Protein 8ZYS (pdb70)

Radius of gyration: 37.93 Å; Cα contacts (8 Å, |Δi|>4): 816; chains: 6; bounding box: 58×49×123 Å

GO terms:
  GO:1990837 sequence-specific double-stranded DNA binding (F, IDA)

Nearest PDB structures (foldseek):
  7dct-assembly2_D  TM=8.573E-01  e=5.216E-09  Homo sapiens
  5d8l-assembly1_D  TM=8.810E-01  e=1.672E-08  Homo sapiens
  6j6v-assembly1_A-2  TM=8.600E-01  e=1.291E-08  Homo sapiens
  7dcj-assembly1_A  TM=8.632E-01  e=2.807E-08  Homo sapiens
  6j6w-assembly1_A  TM=8.593E-01  e=3.408E-08  Homo sapiens

Solvent-accessible surface area: 36038 Å² total; per-residue (Å²): 171,71,109,16,6,45,33,0,51,105,0,5,63,35,126,160,11,175,0,0,95,32,17,80,196,2,72,2,0,34,0,37,60,96,64,0,61,58,49,6,11,88,110,46,88,102,33,128,29,107,43,10,103,49,1,34,131,59,0,67,60,20,31,1,164,100,60,134,220,109,132,64,38,56,1,67,7,87,67,0,64,113,108,70,68,111,48,31,114,93,5,132,125,161,176,106,102,86,13,17,28,10,0,50,84,0,5,62,36,122,155,17,178,0,0,95,30,18,77,196,2,72,1,0,36,0,46,37,80,62,0,61,61,59,2,3,66,89,183,137,23,62,23,136,30,87,43,11,73,49,2,39,143,59,0,66,23,25,35,2,170,128,48,144,210,107,102,24,51,2,69,5,83,62,1,70,95,114,64,67,125,41,39,116,88,18,148,132,148,153,140,14,24,45,26,1,44,107,0,7,66,32,131,145,14,155,0,0,78,29,23,84,199,5,93,3,1,32,0,7,40,48,58,0,62,49,29,8,13,54,126,131,173,55,32,128,34,200,42,104,44,6,68,46,1,48,138,53,0,64,55,26,34,1,141,129,110,110,54,122,34,72,69,22,56,4,58,9,78,65,2,77,111,114,67,64,112,44,35,122,86,21,167,174,212,103,65,92,16,6,44,37,0,49,79,0,6,62,38,126,159,19,177,0,0,91,27,16,81,192,1,69,1,0,35,0,38,57,95,64,0,59,60,43,1,7,88,87,139,98,28,49,23,139,30,105,43,7,102,48,2,37,134,60,0,68,57,20,32,1,170,104,64,188,176,76,34,54,2,67,6,81,67,0,58,94,109,72,71,112,42,31,114,80,4,126,127,163,179,134,82,12,17,30,31,0,51,88,0,6,61,33,124,144,22,177,0,0,114,30,18,75,191,2,69,2,0,41,0,51,51,88,61,0,62,61,53,1,4,58,87,174,164,107,30,74,24,134,28,101,41,12,74,47,1,37,140,62,0,69,29,24,37,2,169,122,40,145,198,141,35,50,2,70,6,78,64,1,63,111,112,53,66,120,41,37,120,83,20,154,135,143,98,157,154,109,13,20,29,38,0,54,123,6,5,58,30,118,171,60,168,0,0,104,30,13,87,132,1,34,0,0,36,0,26,43,63,74,0,64,61,54,15,14,66,175,198,36,205,41,99,48,12,75,49,1,38,136,61,0,71,24,24,38,1,154,128,53,130,86,75,92,24,30,4,56,6,88,63,0,63,109,97,60,66,118,38,37,119,97,12,149,155,183

Sequence (564 aa):
PNNFPAKLWRLVNSPRYRSIRWDGRGEGLLIDQPLFEAELLSPPELFKTTSFTSFIRQLNLYGFRKVVLGPLHHFHNPHFRRDQPQLLVHLKRLTPNNFPAKLWRLVNSPRYRSIRWDGRGEGLLIDQPLFEAELLSPPPELFKTTSFTSFIRQLNLYGFRKVVLPLHHFHNPHFRRDQPQLLVHLKRLTNFPAKLWRLVNSPRYRSIRWDGRGEGLLIDQPLFEAELLSPPEPELFKTTSFTSFIRQLNLYGFRKVAGNGPLHHFHNPHFRRDQPQLLVHLKRHPNNFPAKLWRLVNSPRYRSIRWDGRGEGLLIDQPLFEAELLSPEPELFKTTSFTSFIRQLNLYGFRKVVPLHHFHNPHFRRDQPQLLVHLKRLTNNFPAKLWRLVNSPRYRSIRWDGRGEGLLIDQPLFEAELLSPPEPELFKTTSFTSFIRQLNLYGFRKVVLLHHFHNPHFRRDQPQLLVHLKRLTSNNFPAKLWRLVNSPRYRSIRWDGRGEGLLIDQPLFEAELLSPLFKTTSFTSFIRQLNLYGFRKVVGPLHHFHNPHFRRDQPQLLVHLKRL

Secondary structure (DSSP, 8-state):
--HHHHHHHHHHH-SS-TTEEE-TTSSSEEE-HHHHIIIII------S---HHHHHHHHHHTT-EEPP----EEEE-TT--TT-GGGGGG-----/---HHHHHHHHHH-TT-TTEEE-TTSSSEEEEHHHHHHHHS-------S---HHHHHHHHHHTT-EEPP--EEEEE-TT--TT-GGGGGG-----/-HHHHHHHHHH-TT-TTEEE-TTSSSEEEEHHHHIIIIIS-------S---HHHHHHHHHHTT-EE---SS-EEEEE-TT--TT-GGGGGG---/---HHHHHHHHHHH-TTSTTEEE-TTSSSEEE-HHHHIIIII---TT--S---HHHHHHHHHHTT-EE----EEEE-TT--TT-GGGGGG-----/--HHHHHHHHHH-TT-TTEEE-TTSSSEEE-HHHHIIIII--------S---HHHHHHHHHHTT-EE----EEEE-TT--TT-GGGGGG------/--HHHHHHHHHH-TTSTTEEE-SSSSEEEEEHHHHHHHHT----S---HHHHHHHHHHTT-EE----EEEEE-TT--TT-GGGGGG----

Organism: Homo sapiens (NCBI:txid9606)

InterPro domains:
  IPR000232 Heat shock factor (HSF)-type, DNA-binding [PF00447] (14-129)
  IPR000232 Heat shock factor (HSF)-type, DNA-binding [SM00415] (10-130)
  IPR036388 Winged helix-like DNA-binding domain superfamily [G3DSA:1.10.10.10] (8-131)
  IPR036390 Winged helix DNA-binding domain superfamily [SSF46785] (9-129)

B-factor: mean 60.93, std 27.22, range [20.84, 172.62]

Structure (mmCIF, N/CA/C/O backbone):
data_8ZYS
#
_entry.id   8ZYS
#
_cell.length_a   49.960
_cell.length_b   50.000
_cell.length_c   126.880
_cell.angle_alpha   78.955
_cell.angle_beta   88.541
_cell.angle_gamma   73.066
#
_symmetry.space_group_name_H-M   'P 1'
#
loop_
_entity.id
_entity.type
_entity.pdbx_description
1 polymer 'Heat shock factor protein 5'
2 polymer 'DNA (25-MER)'
3 polymer 'DNA (25-MER)'
4 water water
#
loop_
_atom_site.group_PDB
_atom_site.id
_atom_site.type_symbol
_atom_site.label_atom_id
_atom_site.label_alt_id
_atom_site.label_comp_id
_atom_site.label_asym_id
_atom_site.label_entity_id
_atom_site.label_seq_id
_atom_site.pdbx_PDB_ins_code
_atom_site.Cartn_x
_atom_site.Cartn_y
_atom_site.Cartn_z
_atom_site.occupancy
_atom_site.B_iso_or_equiv
_atom_site.auth_seq_id
_atom_site.auth_comp_id
_atom_site.auth_asym_id
_atom_site.auth_atom_id
_atom_site.pdbx_PDB_model_num
ATOM 1 N N . PRO A 1 8 ? 34.54750 5.36208 25.82431 1.000 102.67626 11 PRO A N 1
ATOM 2 C CA . PRO A 1 8 ? 34.41621 3.90665 25.69286 1.000 97.18266 11 PRO A CA 1
ATOM 3 C C . PRO A 1 8 ? 34.05210 3.24348 27.01496 1.000 88.43630 11 PRO A C 1
ATOM 4 O O . PRO A 1 8 ? 34.60954 3.59812 28.05416 1.000 90.18113 11 PRO A O 1
ATOM 8 N N . ASN A 1 9 ? 33.12000 2.29819 26.97192 1.000 82.44559 12 ASN A N 1
ATOM 9 C CA . ASN A 1 9 ? 32.66951 1.56244 28.15126 1.000 76.95697 12 ASN A CA 1
ATOM 10 C C . ASN A 1 9 ? 33.26823 0.16056 28.07720 1.000 65.50524 12 ASN A C 1
ATOM 11 O O . ASN A 1 9 ? 32.64111 -0.76841 27.57280 1.000 73.04673 12 ASN A O 1
ATOM 16 N N . ASN A 1 10 ? 34.48611 0.00990 28.59462 1.000 62.53783 13 ASN A N 1
ATOM 17 C CA . ASN A 1 10 ? 35.20869 -1.25242 28.47780 1.000 52.43524 13 ASN A CA 1
ATOM 18 C C . ASN A 1 10 ? 34.86699 -2.24865 29.58183 1.000 45.05584 13 ASN A C 1
ATOM 19 O O . ASN A 1 10 ? 34.85500 -3.45788 29.33303 1.000 43.02120 13 ASN A O 1
ATOM 24 N N . PHE A 1 11 ? 34.63593 -1.77471 30.80631 1.000 37.69581 14 PHE A N 1
ATOM 25 C CA . PHE A 1 11 ? 34.42362 -2.69548 31.91382 1.000 37.45056 14 PHE A CA 1
ATOM 26 C C . PHE A 1 11 ? 33.21929 -3.61457 31.72678 1.000 36.49045 14 PHE A C 1
ATOM 27 O O . PHE A 1 11 ? 33.33765 -4.80054 32.07499 1.000 36.33740 14 PHE A O 1
ATOM 35 N N . PRO A 1 12 ? 32.05186 -3.15548 31.27168 1.000 38.18097 15 PRO A N 1
ATOM 36 C CA . PRO A 1 12 ? 30.95273 -4.11023 31.03828 1.000 38.07755 15 PRO A CA 1
ATOM 37 C C . PRO A 1 12 ? 31.29351 -5.19829 30.04029 1.000 39.22752 15 PRO A C 1
ATOM 38 O O . PRO A 1 12 ? 30.96073 -6.36139 30.27920 1.000 37.84550 15 PRO A O 1
ATOM 42 N N . ALA A 1 13 ? 31.95029 -4.85370 28.92728 1.000 42.94899 16 ALA A N 1
ATOM 43 C CA . ALA A 1 13 ? 32.33427 -5.87482 27.95785 1.000 47.33653 16 ALA A CA 1
ATOM 44 C C . ALA A 1 13 ? 33.34405 -6.83942 28.55752 1.000 39.33063 16 ALA A C 1
ATOM 45 O O . ALA A 1 13 ? 33.28801 -8.04828 28.29901 1.000 42.85897 16 ALA A O 1
ATOM 47 N N . LYS A 1 14 ? 34.30544 -6.31956 29.32600 1.000 37.55917 17 LYS A N 1
ATOM 48 C CA . LYS A 1 14 ? 35.25740 -7.20253 29.99367 1.000 38.71307 17 LYS A CA 1
ATOM 49 C C . LYS A 1 14 ? 34.54316 -8.13914 30.96247 1.000 38.34228 17 LYS A C 1
ATOM 50 O O . LYS A 1 14 ? 34.83281 -9.33950 31.00760 1.000 35.88136 17 LYS A O 1
ATOM 56 N N . LEU A 1 15 ? 33.59073 -7.61278 31.73340 1.000 33.48870 18 LEU A N 1
ATOM 57 C CA . LEU A 1 15 ? 32.88082 -8.46670 32.67145 1.000 38.61245 18 LEU A CA 1
ATOM 58 C C . LEU A 1 15 ? 32.10730 -9.54385 31.93154 1.000 34.67922 18 LEU A C 1
ATOM 59 O O . LEU A 1 15 ? 32.13544 -10.71496 32.32216 1.000 37.55742 18 LEU A O 1
ATOM 64 N N . TRP A 1 16 ? 31.44045 -9.16497 30.84248 1.000 35.81758 19 TRP A N 1
ATOM 65 C CA . TRP A 1 16 ? 30.73201 -10.13715 30.01848 1.000 39.72026 19 TRP A CA 1
ATOM 66 C C . TRP A 1 16 ? 31.67477 -11.23243 29.53685 1.000 40.88150 19 TRP A C 1
ATOM 67 O O . TRP A 1 16 ? 31.35681 -12.42620 29.62273 1.000 38.77612 19 TRP A O 1
ATOM 78 N N . ARG A 1 17 ? 32.85643 -10.84611 29.05154 1.000 38.90499 20 ARG A N 1
ATOM 79 C CA . ARG A 1 17 ? 33.80715 -11.85431 28.58500 1.000 43.21248 20 ARG A CA 1
ATOM 80 C C . ARG A 1 17 ? 34.19756 -12.79925 29.71345 1.000 38.95281 20 ARG A C 1
ATOM 81 O O . ARG A 1 17 ? 34.19993 -14.02281 29.52769 1.000 40.45160 20 ARG A O 1
ATOM 89 N N . LEU A 1 18 ? 34.47972 -12.25582 30.90140 1.000 36.68996 21 LEU A N 1
ATOM 90 C CA . LEU A 1 18 ? 34.88190 -13.09380 32.03099 1.000 36.14493 21 LEU A CA 1
ATOM 91 C C . LEU A 1 18 ? 33.76583 -14.05374 32.43436 1.000 36.13425 21 LEU A C 1
ATOM 92 O O . LEU A 1 18 ? 33.99488 -15.25658 32.61279 1.000 38.67282 21 LEU A O 1
ATOM 97 N N . VAL A 1 19 ? 32.54616 -13.54053 32.58226 1.000 37.88902 22 VAL A N 1
ATOM 98 C CA . VAL A 1 19 ? 31.44822 -14.37547 33.05859 1.000 35.48534 22 VAL A CA 1
ATOM 99 C C . VAL A 1 19 ? 31.13562 -15.46017 32.05096 1.000 37.66328 22 VAL A C 1
ATOM 100 O O . VAL A 1 19 ? 30.94768 -16.62999 32.41510 1.000 38.90360 22 VAL A O 1
ATOM 104 N N . ASN A 1 20 ? 31.11835 -15.10546 30.76789 1.000 38.97513 23 ASN A N 1
ATOM 105 C CA . ASN A 1 20 ? 30.73181 -16.05247 29.73838 1.000 41.57870 23 ASN A CA 1
ATOM 106 C C . ASN A 1 20 ? 31.80892 -17.06698 29.39205 1.000 45.53289 23 ASN A C 1
ATOM 107 O O . ASN A 1 20 ? 31.47819 -18.12778 28.86128 1.000 45.72647 23 ASN A O 1
ATOM 112 N N . SER A 1 21 ? 33.06740 -16.76287 29.63296 1.000 41.85983 24 SER A N 1
ATOM 113 C CA . SER A 1 21 ? 34.10871 -17.63177 29.11306 1.000 46.89392 24 SER A CA 1
ATOM 114 C C . SER A 1 21 ? 34.35285 -18.78497 30.07406 1.000 42.28533 24 SER A C 1
ATOM 115 O O . SER A 1 21 ? 34.50009 -18.55204 31.27535 1.000 43.28101 24 SER A O 1
ATOM 118 N N . PRO A 1 22 ? 34.39558 -20.03340 29.59642 1.000 49.60305 25 PRO A N 1
ATOM 119 C CA . PRO A 1 22 ? 34.72589 -21.14299 30.50753 1.000 50.85681 25 PRO A CA 1
ATOM 120 C C . PRO A 1 22 ? 36.16063 -21.11979 31.01936 1.000 53.06110 25 PRO A C 1
ATOM 121 O O . PRO A 1 22 ? 36.41924 -21.78726 32.02797 1.000 43.55652 25 PRO A O 1
ATOM 125 N N . ARG A 1 23 ? 37.10991 -20.37811 30.41421 1.000 55.14310 26 ARG A N 1
ATOM 126 C CA . ARG A 1 23 ? 38.39232 -20.27682 31.10466 1.000 52.09387 26 ARG A CA 1
ATOM 127 C C . ARG A 1 23 ? 38.22625 -19.67608 32.47222 1.000 53.02640 26 ARG A C 1
ATOM 128 O O . ARG A 1 23 ? 38.68517 -20.27192 33.44052 1.000 60.22423 26 ARG A O 1
ATOM 136 N N . TYR A 1 24 ? 37.41332 -18.64571 32.61962 1.000 43.11115 27 TYR A N 1
ATOM 137 C CA . TYR A 1 24 ? 37.39239 -17.95817 33.89570 1.000 47.89656 27 TYR A CA 1
ATOM 138 C C . TYR A 1 24 ? 36.33796 -18.66002 34.72409 1.000 43.65082 27 TYR A C 1
ATOM 139 O O . TYR A 1 24 ? 35.16584 -18.26230 34.79051 1.000 44.26844 27 TYR A O 1
ATOM 148 N N . ARG A 1 25 ? 36.82735 -19.64973 35.44331 1.000 34.80365 28 ARG A N 1
ATOM 149 C CA . ARG A 1 25 ? 35.99705 -20.58176 36.16245 1.000 40.26684 28 ARG A CA 1
ATOM 150 C C . ARG A 1 25 ? 35.45841 -19.95523 37.42879 1.000 37.89004 28 ARG A C 1
ATOM 151 O O . ARG A 1 25 ? 34.37203 -20.32025 37.88407 1.000 40.87638 28 ARG A O 1
ATOM 159 N N . SER A 1 26 ? 36.18141 -18.98705 37.98259 1.000 34.47482 29 SER A N 1
ATOM 160 C CA . SER A 1 26 ? 35.81014 -18.37709 39.24996 1.000 33.96068 29 SER A CA 1
ATOM 161 C C . SER A 1 26 ? 34.66230 -17.37627 39.13009 1.000 36.47420 29 SER A C 1
ATOM 162 O O . SER A 1 26 ? 34.18081 -16.89739 40.16161 1.000 32.87557 29 SER A O 1
ATOM 165 N N . ILE A 1 27 ? 34.27489 -16.97646 37.92141 1.000 35.04523 30 ILE A N 1
ATOM 166 C CA . ILE A 1 27 ? 33.19908 -16.00587 37.74554 1.000 33.97408 30 ILE A CA 1
ATOM 167 C C . ILE A 1 27 ? 32.31578 -16.50792 36.61232 1.000 35.20617 30 ILE A C 1
ATOM 168 O O . ILE A 1 27 ? 32.79907 -16.72047 35.49308 1.000 36.38302 30 ILE A O 1
ATOM 173 N N . ARG A 1 28 ? 31.03701 -16.75598 36.90913 1.000 35.64777 31 ARG A N 1
ATOM 174 C CA . ARG A 1 28 ? 30.19016 -17.47724 35.96596 1.000 37.44931 31 ARG A CA 1
ATOM 175 C C . ARG A 1 28 ? 28.73824 -17.05978 36.15134 1.000 37.78875 31 ARG A C 1
ATOM 176 O O . ARG A 1 28 ? 28.36849 -16.46466 37.15580 1.000 37.11535 31 ARG A O 1
ATOM 184 N N . TRP A 1 29 ? 27.90703 -17.41295 35.17804 1.000 39.44726 32 TRP A N 1
ATOM 185 C CA . TRP A 1 29 ? 26.47807 -17.13497 35.26946 1.000 40.78783 32 TRP A CA 1
ATOM 186 C C . TRP A 1 29 ? 25.84316 -17.93603 36.39732 1.000 45.52966 32 TRP A C 1
ATOM 187 O O . TRP A 1 29 ? 26.22660 -19.07689 36.66308 1.000 43.66497 32 TRP A O 1
ATOM 198 N N . ASP A 1 30 ? 24.82721 -17.35609 37.04017 1.000 43.20026 33 ASP A N 1
ATOM 199 C CA . ASP A 1 30 ? 24.06112 -18.17872 37.96637 1.000 46.18696 33 ASP A CA 1
ATOM 200 C C . ASP A 1 30 ? 23.12540 -19.09156 37.17833 1.000 49.43771 33 ASP A C 1
ATOM 201 O O . ASP A 1 30 ? 23.12495 -19.11035 35.94508 1.000 49.18620 33 ASP A O 1
ATOM 206 N N . GLY A 1 31 ? 22.30179 -19.85211 37.89517 1.000 56.07152 34 GLY A N 1
ATOM 207 C CA . GLY A 1 31 ? 21.49961 -20.87168 37.23834 1.000 56.99259 34 GLY A CA 1
ATOM 208 C C . GLY A 1 31 ? 20.47384 -20.31625 36.26845 1.000 57.99373 34 GLY A C 1
ATOM 209 O O . GLY A 1 31 ? 20.08122 -20.99584 35.31883 1.000 65.70341 34 GLY A O 1
ATOM 210 N N . ARG A 1 32 ? 20.02425 -19.08483 36.48445 1.000 56.85102 35 ARG A N 1
ATOM 211 C CA . ARG A 1 32 ? 19.01636 -18.48106 35.62832 1.000 58.23881 35 ARG A CA 1
ATOM 212 C C . ARG A 1 32 ? 19.58588 -17.51939 34.59155 1.000 54.77768 35 ARG A C 1
ATOM 213 O O . ARG A 1 32 ? 18.82466 -16.99351 33.77686 1.000 58.25364 35 ARG A O 1
ATOM 221 N N . GLY A 1 33 ? 20.89755 -17.30862 34.57169 1.000 51.12923 36 GLY A N 1
ATOM 222 C CA . GLY A 1 33 ? 21.47695 -16.36416 33.64019 1.000 52.04305 36 GLY A CA 1
ATOM 223 C C . GLY A 1 33 ? 21.05660 -14.92863 33.86359 1.000 48.27902 36 GLY A C 1
ATOM 224 O O . GLY A 1 33 ? 21.07900 -14.12917 32.92038 1.000 47.60032 36 GLY A O 1
ATOM 225 N N . GLU A 1 34 ? 20.69135 -14.57672 35.09878 1.000 48.56218 37 GLU A N 1
ATOM 226 C CA . GLU A 1 34 ? 20.29327 -13.22182 35.46106 1.000 50.41065 37 GLU A CA 1
ATOM 227 C C . GLU A 1 34 ? 21.20180 -12.59585 36.50750 1.000 46.53309 37 GLU A C 1
ATOM 228 O O . GLU A 1 34 ? 20.93411 -11.47729 36.95582 1.000 47.00602 37 GLU A O 1
ATOM 234 N N . GLY A 1 35 ? 22.25290 -13.29323 36.91907 1.000 44.42779 38 GLY A N 1
ATOM 235 C CA . GLY A 1 35 ? 23.20862 -12.78269 37.88363 1.000 42.46129 38 GLY A CA 1
ATOM 236 C C . GLY A 1 35 ? 24.47987 -13.58459 37.72602 1.000 40.24470 38 GLY A C 1
ATOM 237 O O . GLY A 1 35 ? 24.52453 -14.56240 36.97883 1.000 40.65705 38 GLY A O 1
ATOM 238 N N . LEU A 1 36 ? 25.52595 -13.14212 38.41622 1.000 38.37570 39 LEU A N 1
ATOM 239 C CA . LEU A 1 36 ? 26.82818 -13.78122 38.33998 1.000 36.66143 39 LEU A CA 1
ATOM 240 C C . LEU A 1 36 ? 27.25062 -14.29615 39.71390 1.000 36.83994 39 LEU A C 1
ATOM 241 O O . LEU A 1 36 ? 26.91950 -13.71289 40.75166 1.000 37.57272 39 LEU A O 1
ATOM 246 N N . LEU A 1 37 ? 27.97378 -15.41405 39.69731 1.000 36.75312 40 LEU A N 1
ATOM 247 C CA . LEU A 1 37 ? 28.52546 -16.07065 40.87452 1.000 37.27730 40 LEU A CA 1
ATOM 248 C C . LEU A 1 37 ? 30.04578 -15.97904 40.82973 1.000 38.64774 40 LEU A C 1
ATOM 249 O O . LEU A 1 37 ? 30.65749 -16.28882 39.79834 1.000 34.89354 40 LEU A O 1
ATOM 254 N N . ILE A 1 38 ? 30.64932 -15.58219 41.94974 1.000 34.99809 41 ILE A N 1
ATOM 255 C CA . ILE A 1 38 ? 32.09815 -15.38706 42.04098 1.000 33.70522 41 ILE A CA 1
ATOM 256 C C . ILE A 1 38 ? 32.63749 -16.21226 43.19326 1.000 37.04691 41 ILE A C 1
ATOM 257 O O . ILE A 1 38 ? 32.23787 -16.00988 44.34500 1.000 36.22693 41 ILE A O 1
ATOM 262 N N . ASP A 1 39 ? 33.58308 -17.09837 42.89924 1.000 35.21383 42 ASP A N 1
ATOM 263 C CA . ASP A 1 39 ? 34.30342 -17.81337 43.94366 1.000 37.56672 42 ASP A CA 1
ATOM 264 C C . ASP A 1 39 ? 35.54202 -16.99304 44.28875 1.000 35.34739 42 ASP A C 1
ATOM 265 O O . ASP A 1 39 ? 36.50774 -16.96283 43.51891 1.000 39.13986 42 ASP A O 1
ATOM 270 N N . GLN A 1 40 ? 35.51369 -16.32245 45.43863 1.000 36.05551 43 GLN A N 1
ATOM 271 C CA . GLN A 1 40 ? 36.56784 -15.35940 45.75245 1.000 34.62848 43 GLN A CA 1
ATOM 272 C C . GLN A 1 40 ? 37.96341 -15.97699 45.80652 1.000 35.40337 43 GLN A C 1
ATOM 273 O O . GLN A 1 40 ? 38.88004 -15.41124 45.19030 1.000 34.87603 43 GLN A O 1
ATOM 279 N N . PRO A 1 41 ? 38.21214 -17.09591 46.49757 1.000 37.24990 44 PRO A N 1
ATOM 280 C CA . PRO A 1 41 ? 39.58333 -17.64725 46.44257 1.000 38.44189 44 PRO A CA 1
ATOM 281 C C . PRO A 1 41 ? 40.05421 -17.91399 45.01887 1.000 38.34054 44 PRO A C 1
ATOM 282 O O . PRO A 1 41 ? 41.16153 -17.49276 44.65738 1.000 39.20916 44 PRO A O 1
ATOM 286 N N . LEU A 1 42 ? 39.23527 -18.56630 44.17564 1.000 38.44104 45 LEU A N 1
ATOM 287 C CA . LEU A 1 42 ? 39.70121 -18.85061 42.81518 1.000 39.08594 45 LEU A CA 1
ATOM 288 C C . LEU A 1 42 ? 39.85512 -17.57212 42.01504 1.000 37.50838 45 LEU A C 1
ATOM 289 O O . LEU A 1 42 ? 40.78446 -17.45414 41.21104 1.000 38.77125 45 LEU A O 1
ATOM 294 N N . PHE A 1 43 ? 38.95272 -16.60256 42.21994 1.000 35.50278 46 PHE A N 1
ATOM 295 C CA . PHE A 1 43 ? 39.05912 -15.32943 41.52089 1.000 34.54885 46 PHE A CA 1
ATOM 296 C C . PHE A 1 43 ? 40.38044 -14.64974 41.86158 1.000 36.41831 46 PHE A C 1
ATOM 297 O O . PHE A 1 43 ? 41.11689 -14.19798 40.97721 1.000 36.48916 46 PHE A O 1
ATOM 305 N N . GLU A 1 44 ? 40.72380 -14.62025 43.14364 1.000 35.44208 47 GLU A N 1
ATOM 306 C CA . GLU A 1 44 ? 41.97815 -14.00711 43.53733 1.000 36.64031 47 GLU A CA 1
ATOM 307 C C . GLU A 1 44 ? 43.14978 -14.73259 42.90195 1.000 38.99115 47 GLU A C 1
ATOM 308 O O . GLU A 1 44 ? 44.08791 -14.09510 42.41606 1.000 42.87480 47 GLU A O 1
ATOM 314 N N . ALA A 1 45 ? 43.06897 -16.06496 42.81719 1.000 40.74848 48 ALA A N 1
ATOM 315 C CA . ALA A 1 45 ? 44.17568 -16.82324 42.24950 1.000 42.90391 48 ALA A CA 1
ATOM 316 C C . ALA A 1 45 ? 44.29284 -16.61708 40.74051 1.000 44.09480 48 ALA A C 1
ATOM 317 O O . ALA A 1 45 ? 45.40217 -16.47730 40.22299 1.000 49.19158 48 ALA A O 1
ATOM 319 N N . GLU A 1 46 ? 43.17541 -16.55263 40.01207 1.000 42.46645 49 GLU A N 1
ATOM 320 C CA . GLU A 1 46 ? 43.27096 -16.62558 38.55776 1.000 47.29858 49 GLU A CA 1
ATOM 321 C C . GLU A 1 46 ? 43.09018 -15.29068 37.84743 1.000 51.43394 49 GLU A C 1
ATOM 322 O O . GLU A 1 46 ? 43.45223 -15.18677 36.66812 1.000 47.47344 49 GLU A O 1
ATOM 328 N N . LEU A 1 47 ? 42.58031 -14.26365 38.52691 1.000 44.60280 50 LEU A N 1
ATOM 329 C CA . LEU A 1 47 ? 42.31409 -12.99041 37.87858 1.000 45.26362 50 LEU A CA 1
ATOM 330 C C . LEU A 1 47 ? 42.92591 -11.79278 38.58567 1.000 52.94588 50 LEU A C 1
ATOM 331 O O . LEU A 1 47 ? 42.94927 -10.70501 37.99865 1.000 64.55971 50 LEU A O 1
ATOM 336 N N . LEU A 1 48 ? 43.45202 -11.95617 39.79586 1.000 63.37533 51 LEU A N 1
ATOM 337 C CA . LEU A 1 48 ? 44.11780 -10.86987 40.48937 1.000 64.36012 51 LEU A CA 1
ATOM 338 C C . LEU A 1 48 ? 45.56635 -11.16209 40.84517 1.000 69.24635 51 LEU A C 1
ATOM 339 O O . LEU A 1 48 ? 46.29946 -10.21931 41.15688 1.000 74.49197 51 LEU A O 1
ATOM 344 N N . SER A 1 49 ? 45.99333 -12.42730 40.83120 1.000 71.31459 52 SER A N 1
ATOM 345 C CA . SER A 1 49 ? 47.34536 -12.80851 41.24166 1.000 80.23077 52 SER A CA 1
ATOM 346 C C . SER A 1 49 ? 48.39865 -12.92986 40.13481 1.000 104.16446 52 SER A C 1
ATOM 347 O O . SER A 1 49 ? 49.45639 -12.29171 40.23398 1.000 110.40435 52 SER A O 1
ATOM 350 N N . PRO A 1 50 ? 48.16803 -13.72402 39.06314 1.000 115.52016 53 PRO A N 1
ATOM 351 C CA . PRO A 1 50 ? 49.25690 -13.90229 38.08669 1.000 120.93555 53 PRO A CA 1
ATOM 352 C C . PRO A 1 50 ? 49.59484 -12.66296 37.26279 1.000 132.09733 53 PRO A C 1
ATOM 353 O O . PRO A 1 50 ? 50.35055 -12.79955 36.29794 1.000 137.54498 53 PRO A O 1
ATOM 357 N N . PRO A 1 66 ? 39.85586 -10.30498 27.94434 1.000 110.54995 69 PRO A N 1
ATOM 358 C CA . PRO A 1 66 ? 39.43473 -10.23885 29.34687 1.000 104.78915 69 PRO A CA 1
ATOM 359 C C . PRO A 1 66 ? 40.61805 -9.96156 30.24014 1.000 108.80412 69 PRO A C 1
ATOM 360 O O . PRO A 1 66 ? 40.80566 -8.82620 30.68680 1.000 111.06484 69 PRO A O 1
ATOM 364 N N . GLU A 1 67 ? 41.41201 -10.99162 30.49347 1.000 102.88345 70 GLU A N 1
ATOM 365 C CA . GLU A 1 67 ? 42.72538 -10.73862 31.07837 1.000 103.09712 70 GLU A CA 1
ATOM 366 C C . GLU A 1 67 ? 42.53219 -10.10659 32.45010 1.000 91.17992 70 GLU A C 1
ATOM 367 O O . GLU A 1 67 ? 41.64070 -10.47950 33.21847 1.000 81.87461 70 GLU A O 1
ATOM 373 N N . LEU A 1 68 ? 43.39730 -9.17325 32.75746 1.000 91.30501 71 LEU A N 1
ATOM 374 C CA . LEU A 1 68 ? 44.17769 -9.23972 33.96673 1.000 83.61876 71 LEU A CA 1
ATOM 375 C C . LEU A 1 68 ? 43.95876 -7.90738 34.64634 1.000 78.60124 71 LEU A C 1
ATOM 376 O O . LEU A 1 68 ? 44.27215 -6.86483 34.08156 1.000 82.26828 71 LEU A O 1
ATOM 381 N N . PHE A 1 69 ? 43.32513 -7.94381 35.79941 1.000 73.02919 72 PHE A N 1
ATOM 382 C CA . PHE A 1 69 ? 43.05038 -6.68588 36.47223 1.000 70.80233 72 PHE A CA 1
ATOM 383 C C . PHE A 1 69 ? 44.33154 -6.06475 37.03671 1.000 74.16798 72 PHE A C 1
ATOM 384 O O . PHE A 1 69 ? 45.33849 -6.73721 37.31289 1.000 76.42648 72 PHE A O 1
ATOM 392 N N . LYS A 1 70 ? 44.29301 -4.74439 37.18856 1.000 73.95506 73 LYS A N 1
ATOM 393 C CA . LYS A 1 70 ? 45.46833 -4.07086 37.71088 1.000 76.97845 73 LYS A CA 1
ATOM 394 C C . LYS A 1 70 ? 45.57890 -4.25652 39.21323 1.000 73.43817 73 LYS A C 1
ATOM 395 O O . LYS A 1 70 ? 46.68893 -4.37772 39.73697 1.000 78.31492 73 LYS A O 1
ATOM 401 N N . THR A 1 71 ? 44.45060 -4.33630 39.90724 1.000 67.81617 74 THR A N 1
ATOM 402 C CA . THR A 1 71 ? 44.42551 -4.55175 41.34274 1.000 64.54306 74 THR A CA 1
ATOM 403 C C . THR A 1 71 ? 44.70061 -6.00979 41.70605 1.000 64.40125 74 THR A C 1
ATOM 404 O O . THR A 1 71 ? 44.50147 -6.93496 40.91290 1.000 65.06514 74 THR A O 1
ATOM 408 N N . THR A 1 72 ? 45.16885 -6.19764 42.93827 1.000 63.86570 75 THR A N 1
ATOM 409 C CA . THR A 1 72 ? 45.25340 -7.50373 43.57190 1.000 63.16051 75 THR A CA 1
ATOM 410 C C . THR A 1 72 ? 44.20094 -7.68009 44.66431 1.000 60.85345 75 THR A C 1
ATOM 411 O O . THR A 1 72 ? 44.18667 -8.71535 45.33935 1.000 57.16471 75 THR A O 1
ATOM 415 N N . SER A 1 73 ? 43.30231 -6.71421 44.83943 1.000 54.56352 76 SER A N 1
ATOM 416 C CA . SER A 1 73 ? 42.38500 -6.71232 45.97099 1.000 50.25550 76 SER A CA 1
ATOM 417 C C . SER A 1 73 ? 40.96559 -6.97067 45.47507 1.000 46.51521 76 SER A C 1
ATOM 418 O O . SER A 1 73 ? 40.43599 -6.21990 44.64481 1.000 46.17817 76 SER A O 1
ATOM 421 N N . PHE A 1 74 ? 40.34895 -8.02799 46.00586 1.000 37.28011 77 PHE A N 1
ATOM 422 C CA . PHE A 1 74 ? 38.98846 -8.37022 45.61180 1.000 33.62981 77 PHE A CA 1
ATOM 423 C C . PHE A 1 74 ? 38.02038 -7.25088 45.95765 1.000 30.12395 77 PHE A C 1
ATOM 424 O O . PHE A 1 74 ? 37.04262 -7.03481 45.23816 1.000 33.45530 77 PHE A O 1
ATOM 432 N N . THR A 1 75 ? 38.29758 -6.51434 47.03532 1.000 32.10311 78 THR A N 1
ATOM 433 C CA . THR A 1 75 ? 37.43831 -5.40196 47.41028 1.000 36.81326 78 THR A CA 1
ATOM 434 C C . THR A 1 75 ? 37.44556 -4.29945 46.34643 1.000 34.95421 78 THR A C 1
ATOM 435 O O . THR A 1 75 ? 36.42540 -3.63241 46.14063 1.000 31.70325 78 THR A O 1
ATOM 439 N N . SER A 1 76 ? 38.56346 -4.10416 45.63481 1.000 33.52595 79 SER A N 1
ATOM 440 C CA . SER A 1 76 ? 38.55621 -3.12754 44.54279 1.000 36.24009 79 SER A CA 1
ATOM 441 C C . SER A 1 76 ? 37.69482 -3.60497 43.37548 1.000 31.53414 79 SER A C 1
ATOM 442 O O . SER A 1 76 ? 37.00777 -2.80553 42.71527 1.000 28.38480 79 SER A O 1
ATOM 445 N N . PHE A 1 77 ? 37.71629 -4.90951 43.10409 1.000 28.30004 80 PHE A N 1
ATOM 446 C CA . PHE A 1 77 ? 36.82833 -5.45214 42.08643 1.000 27.77517 80 PHE A CA 1
ATOM 447 C C . PHE A 1 77 ? 35.35937 -5.28659 42.48305 1.000 29.24534 80 PHE A C 1
ATOM 448 O O . PHE A 1 77 ? 34.51961 -4.94275 41.64207 1.000 29.96996 80 PHE A O 1
ATOM 456 N N . ILE A 1 78 ? 35.03075 -5.51145 43.76035 1.000 31.92895 81 ILE A N 1
ATOM 457 C CA . ILE A 1 78 ? 33.65836 -5.26709 44.21712 1.000 29.82645 81 ILE A CA 1
ATOM 458 C C . ILE A 1 78 ? 33.30485 -3.79208 44.05449 1.000 29.57318 81 ILE A C 1
ATOM 459 O O . ILE A 1 78 ? 32.16930 -3.44116 43.70593 1.000 27.06583 81 ILE A O 1
ATOM 464 N N . ARG A 1 79 ? 34.25794 -2.90253 44.34684 1.000 29.76261 82 ARG A N 1
ATOM 465 C CA . ARG A 1 79 ? 33.99526 -1.48074 44.15799 1.000 27.73653 82 ARG A CA 1
ATOM 466 C C . ARG A 1 79 ? 33.59334 -1.19216 42.71600 1.000 29.82217 82 ARG A C 1
ATOM 467 O O . ARG A 1 79 ? 32.64845 -0.43331 42.47162 1.000 27.59430 82 ARG A O 1
ATOM 475 N N . GLN A 1 80 ? 34.29411 -1.80067 41.75083 1.000 27.57676 83 GLN A N 1
ATOM 476 C CA . GLN A 1 80 ? 33.92693 -1.62538 40.34264 1.000 25.62196 83 GLN A CA 1
ATOM 477 C C . GLN A 1 80 ? 32.53291 -2.16994 40.05529 1.000 31.45793 83 GLN A C 1
ATOM 478 O O . GLN A 1 80 ? 31.71910 -1.51645 39.38731 1.000 28.73807 83 GLN A O 1
ATOM 484 N N . LEU A 1 81 ? 32.23768 -3.36906 40.55217 1.000 23.84536 84 LEU A N 1
ATOM 485 C CA . LEU A 1 81 ? 30.89893 -3.92277 40.34529 1.000 24.35911 84 LEU A CA 1
ATOM 486 C C . LEU A 1 81 ? 29.83423 -2.94041 40.82714 1.000 29.43505 84 LEU A C 1
ATOM 487 O O . LEU A 1 81 ? 28.87297 -2.65806 40.11147 1.000 29.18090 84 LEU A O 1
ATOM 492 N N . ASN A 1 82 ? 30.02132 -2.38927 42.03248 1.000 26.03368 85 ASN A N 1
ATOM 493 C CA . ASN A 1 82 ? 29.05478 -1.44465 42.58805 1.000 28.30732 85 ASN A CA 1
ATOM 494 C C . ASN A 1 82 ? 28.96042 -0.18543 41.73265 1.000 25.23669 85 ASN A C 1
ATOM 495 O O . ASN A 1 82 ? 27.85319 0.30382 41.44846 1.000 28.92825 85 ASN A O 1
ATOM 500 N N . LEU A 1 83 ? 30.10248 0.34778 41.29009 1.000 25.41667 86 LEU A N 1
ATOM 501 C CA . LEU A 1 83 ? 30.07283 1.55270 40.46522 1.000 31.75740 86 LEU A CA 1
ATOM 502 C C . LEU A 1 83 ? 29.24504 1.33121 39.20914 1.000 34.57964 86 LEU A C 1
ATOM 503 O O . LEU A 1 83 ? 28.61602 2.26374 38.70560 1.000 29.76270 86 LEU A O 1
ATOM 508 N N . TYR A 1 84 ? 29.22705 0.11043 38.68210 1.000 27.06832 87 TYR A N 1
ATOM 509 C CA . TYR A 1 84 ? 28.44561 -0.12723 37.48047 1.000 30.28886 87 TYR A CA 1
ATOM 510 C C . TYR A 1 84 ? 27.04818 -0.65386 37.76811 1.000 26.61978 87 TYR A C 1
ATOM 511 O O . TYR A 1 84 ? 26.38877 -1.13169 36.84246 1.000 29.09660 87 TYR A O 1
ATOM 520 N N . GLY A 1 85 ? 26.59975 -0.59642 39.02203 1.000 26.95758 88 GLY A N 1
ATOM 521 C CA . GLY A 1 85 ? 25.21618 -0.88406 39.37583 1.000 33.90591 88 GLY A CA 1
ATOM 522 C C . GLY A 1 85 ? 24.94468 -2.30327 39.82790 1.000 32.86410 88 GLY A C 1
ATOM 523 O O . GLY A 1 85 ? 23.78055 -2.66129 39.99229 1.000 27.59309 88 GLY A O 1
ATOM 524 N N . PHE A 1 86 ? 25.97660 -3.13654 39.99252 1.000 25.94121 89 PHE A N 1
ATOM 525 C CA . PHE A 1 86 ? 25.77274 -4.47980 40.52877 1.000 26.78899 89 PHE A CA 1
ATOM 526 C C . PHE A 1 86 ? 25.52808 -4.42689 42.03076 1.000 26.56978 89 PHE A C 1
ATOM 527 O O . PHE A 1 86 ? 26.17256 -3.66288 42.75721 1.000 28.76970 89 PHE A O 1
ATOM 535 N N . ARG A 1 87 ? 24.59588 -5.24548 42.50011 1.000 25.05559 90 ARG A N 1
ATOM 536 C CA . ARG A 1 87 ? 24.33518 -5.37245 43.92732 1.000 31.49431 90 ARG A CA 1
ATOM 537 C C . ARG A 1 87 ? 24.27750 -6.85622 44.26636 1.000 32.80572 90 ARG A C 1
ATOM 538 O O . ARG A 1 87 ? 24.06804 -7.68927 43.38602 1.000 32.15105 90 ARG A O 1
ATOM 546 N N . LYS A 1 88 ? 24.49304 -7.18342 45.54243 1.000 32.60429 91 LYS A N 1
ATOM 547 C CA . LYS A 1 88 ? 24.35608 -8.56209 45.99543 1.000 34.31507 91 LYS A CA 1
ATOM 548 C C . LYS A 1 88 ? 22.89839 -9.02638 45.96205 1.000 38.61102 91 LYS A C 1
ATOM 549 O O . LYS A 1 88 ? 21.97148 -8.27579 46.26554 1.000 37.60030 91 LYS A O 1
ATOM 555 N N . VAL A 1 89 ? 22.70748 -10.30157 45.67301 1.000 38.12849 92 VAL A N 1
ATOM 556 C CA . VAL A 1 89 ? 21.36382 -10.87501 45.67327 1.000 37.93323 92 VAL A CA 1
ATOM 557 C C . VAL A 1 89 ? 20.99648 -11.24193 47.10164 1.000 48.15227 92 VAL A C 1
ATOM 558 O O . VAL A 1 89 ? 21.81801 -11.77656 47.85277 1.000 52.46014 92 VAL A O 1
ATOM 562 N N . VAL A 1 90 ? 19.76409 -10.93466 47.49140 1.000 54.15096 93 VAL A N 1
ATOM 563 C CA . VAL A 1 90 ? 19.25315 -11.25844 48.81875 1.000 61.48273 93 VAL A CA 1
ATOM 564 C C . VAL A 1 90 ? 18.37278 -12.49345 48.71168 1.000 71.97336 93 VAL A C 1
ATOM 565 O O . VAL A 1 90 ? 17.52312 -12.58330 47.81592 1.000 77.77604 93 VAL A O 1
ATOM 569 N N . LEU A 1 91 ? 18.57483 -13.44656 49.61634 1.000 79.47329 94 LEU A N 1
ATOM 570 C CA . LEU A 1 91 ? 17.71213 -14.62224 49.68255 1.000 86.14413 94 LEU A CA 1
ATOM 571 C C . LEU A 1 91 ? 16.73135 -14.50782 50.84391 1.000 90.88950 94 LEU A C 1
ATOM 572 O O . LEU A 1 91 ? 16.07326 -13.48100 51.01418 1.000 95.30245 94 LEU A O 1
ATOM 577 N N . GLY A 1 103 ? 28.26586 -23.49746 49.54736 1.000 88.56072 106 GLY A N 1
ATOM 578 C CA . GLY A 1 103 ? 29.34987 -22.70525 48.99691 1.000 83.35898 106 GLY A CA 1
ATOM 579 C C . GLY A 1 103 ? 29.18899 -21.21849 49.24489 1.000 85.57475 106 GLY A C 1
ATOM 580 O O . GLY A 1 103 ? 28.11282 -20.65865 49.02121 1.000 88.15314 106 GLY A O 1
ATOM 581 N N . PRO A 1 104 ? 30.26536 -20.56350 49.70806 1.000 83.01055 107 PRO A N 1
ATOM 582 C CA . PRO A 1 104 ? 30.22713 -19.12467 49.99585 1.000 71.66609 107 PRO A CA 1
ATOM 583 C C . PRO A 1 104 ? 30.50371 -18.25414 48.77153 1.000 69.70204 107 PRO A C 1
ATOM 584 O O . PRO A 1 104 ? 31.31833 -17.32226 48.81228 1.000 70.89109 107 PRO A O 1
ATOM 588 N N . LEU A 1 105 ? 29.82400 -18.54531 47.66722 1.000 63.44558 108 LEU A N 1
ATOM 589 C CA . LEU A 1 105 ? 30.01077 -17.73216 46.47584 1.000 56.77530 108 LEU A CA 1
ATOM 590 C C . LEU A 1 105 ? 29.32777 -16.37764 46.62703 1.000 52.52057 108 LEU A C 1
ATOM 591 O O . LEU A 1 105 ? 28.28085 -16.24277 47.26885 1.000 49.12103 108 LEU A O 1
ATOM 596 N N . HIS A 1 106 ? 29.90214 -15.37559 45.98084 1.000 42.89503 109 HIS A N 1
ATOM 597 C CA . HIS A 1 106 ? 29.23810 -14.08658 45.90718 1.000 43.40509 109 HIS A CA 1
ATOM 598 C C . HIS A 1 106 ? 28.24355 -14.13555 44.75873 1.000 39.54552 109 HIS A C 1
ATOM 599 O O . HIS A 1 106 ? 28.54468 -14.67092 43.69085 1.000 43.49205 109 HIS A O 1
ATOM 606 N N . HIS A 1 107 ? 27.05996 -13.57494 44.97320 1.000 39.06245 110 HIS A N 1
ATOM 607 C CA . HIS A 1 107 ? 26.00879 -13.58113 43.96330 1.000 39.04737 110 HIS A CA 1
ATOM 608 C C . HIS A 1 107 ? 25.60809 -12.13043 43.70966 1.000 37.51816 110 HIS A C 1
ATOM 609 O O . HIS A 1 107 ? 25.01546 -11.49265 44.58065 1.000 38.93538 110 HIS A O 1
ATOM 616 N N . PHE A 1 108 ? 25.95142 -11.60476 42.53506 1.000 35.17873 111 PHE A N 1
ATOM 617 C CA . PHE A 1 108 ? 25.62656 -10.22677 42.16028 1.000 35.54895 111 PHE A CA 1
ATOM 618 C C . PHE A 1 108 ? 24.64645 -10.18872 40.99775 1.000 36.80975 111 PHE A C 1
ATOM 619 O O . PHE A 1 108 ? 24.51810 -11.14525 40.22952 1.000 34.98707 111 PHE A O 1
ATOM 627 N N . HIS A 1 109 ? 23.96452 -9.05283 40.85709 1.000 34.23513 112 HIS A N 1
ATOM 628 C CA . HIS A 1 109 ? 23.02153 -8.91145 39.76322 1.000 35.04663 112 HIS A CA 1
ATOM 629 C C . HIS A 1 109 ? 22.92812 -7.44641 39.36911 1.000 35.74450 112 HIS A C 1
ATOM 630 O O . HIS A 1 109 ? 23.18746 -6.55076 40.17818 1.000 35.07654 112 HIS A O 1
ATOM 637 N N . ASN A 1 110 ? 22.54039 -7.22654 38.11090 1.000 36.88559 113 ASN A N 1
ATOM 638 C CA . ASN A 1 110 ? 22.27741 -5.93512 37.49907 1.000 36.49846 113 ASN A CA 1
ATOM 639 C C . ASN A 1 110 ? 21.15586 -6.18380 36.50008 1.000 35.80676 113 ASN A C 1
ATOM 640 O O . ASN A 1 110 ? 21.26397 -7.13341 35.69958 1.000 37.82688 113 ASN A O 1
ATOM 645 N N . PRO A 1 111 ? 20.09437 -5.36856 36.50107 1.000 37.89364 114 PRO A N 1
ATOM 646 C CA . PRO A 1 111 ? 19.00087 -5.60263 35.54189 1.000 40.93544 114 PRO A CA 1
ATOM 647 C C . PRO A 1 111 ? 19.44532 -5.60140 34.09523 1.000 40.06376 114 PRO A C 1
ATOM 648 O O . PRO A 1 111 ? 18.76227 -6.19423 33.25347 1.000 42.94921 114 PRO A O 1
ATOM 652 N N . HIS A 1 112 ? 20.53443 -4.91056 33.77013 1.000 36.94439 115 HIS A N 1
ATOM 653 C CA . HIS A 1 112 ? 21.01439 -4.80918 32.39909 1.000 36.60610 115 HIS A CA 1
ATOM 654 C C . HIS A 1 112 ? 22.18497 -5.75827 32.09604 1.000 35.17938 115 HIS A C 1
ATOM 655 O O . HIS A 1 112 ? 22.83905 -5.61495 31.05687 1.000 34.92738 115 HIS A O 1
ATOM 662 N N . PHE A 1 113 ? 22.42416 -6.74409 32.95727 1.000 34.90168 116 PHE A N 1
ATOM 663 C CA . PHE A 1 113 ? 23.48096 -7.74824 32.75571 1.000 34.27548 116 PHE A CA 1
ATOM 664 C C . PHE A 1 113 ? 22.81031 -9.11434 32.80312 1.000 37.25578 116 PHE A C 1
ATOM 665 O O . PHE A 1 113 ? 22.59798 -9.65256 33.89395 1.000 37.44356 116 PHE A O 1
ATOM 673 N N . ARG A 1 114 ? 22.43519 -9.63840 31.62462 1.000 40.23961 117 ARG A N 1
ATOM 674 C CA . ARG A 1 114 ? 21.64917 -10.86612 31.49777 1.000 44.95318 117 ARG A CA 1
ATOM 675 C C . ARG A 1 114 ? 22.07925 -11.69236 30.29774 1.000 48.85527 117 ARG A C 1
ATOM 676 O O . ARG A 1 114 ? 22.29494 -11.15905 29.20358 1.000 51.73681 117 ARG A O 1
ATOM 684 N N . ARG A 1 115 ? 22.15261 -13.00656 30.51322 1.000 49.59777 118 ARG A N 1
ATOM 685 C CA . ARG A 1 115 ? 22.65588 -13.91033 29.48821 1.000 52.96182 118 ARG A CA 1
ATOM 686 C C . ARG A 1 115 ? 21.79932 -13.84695 28.22668 1.000 57.60356 118 ARG A C 1
ATOM 687 O O . ARG A 1 115 ? 22.32642 -13.79144 27.10941 1.000 59.29977 118 ARG A O 1
ATOM 695 N N . ASP A 1 116 ? 20.47436 -13.86153 28.38021 1.000 60.48917 119 ASP A N 1
ATOM 696 C CA . ASP A 1 116 ? 19.59693 -13.91968 27.21721 1.000 66.03865 119 ASP A CA 1
ATOM 697 C C . ASP A 1 116 ? 19.27360 -12.55407 26.61707 1.000 65.93973 119 ASP A C 1
ATOM 698 O O . ASP A 1 116 ? 18.50961 -12.49209 25.64849 1.000 69.51633 119 ASP A O 1
ATOM 703 N N . GLN A 1 117 ? 19.83851 -11.46830 27.14293 1.000 59.67046 120 GLN A N 1
ATOM 704 C CA . GLN A 1 117 ? 19.63710 -10.12891 26.58510 1.000 62.23409 120 GLN A CA 1
ATOM 705 C C . GLN A 1 117 ? 20.95283 -9.36481 26.58665 1.000 58.04753 120 GLN A C 1
ATOM 706 O O . GLN A 1 117 ? 21.11901 -8.38779 27.32633 1.000 57.83389 120 GLN A O 1
ATOM 712 N N . PRO A 1 118 ? 21.90589 -9.75931 25.73652 1.000 57.62124 121 PRO A N 1
ATOM 713 C CA . PRO A 1 118 ? 23.16647 -9.00158 25.66588 1.000 52.23533 121 PRO A CA 1
ATOM 714 C C . PRO A 1 118 ? 22.99628 -7.57189 25.17001 1.000 52.80303 121 PRO A C 1
ATOM 715 O O . PRO A 1 118 ? 23.83554 -6.72026 25.49399 1.000 53.05192 121 PRO A O 1
ATOM 719 N N . GLN A 1 119 ? 21.93203 -7.27257 24.41646 1.000 52.30198 122 GLN A N 1
ATOM 720 C CA . GLN A 1 119 ? 21.71809 -5.90745 23.93929 1.000 51.74979 122 GLN A CA 1
ATOM 721 C C . GLN A 1 119 ? 21.50272 -4.92096 25.07782 1.000 55.34959 122 GLN A C 1
ATOM 722 O O . GLN A 1 119 ? 21.64933 -3.71114 24.86954 1.000 54.98650 122 GLN A O 1
ATOM 728 N N . LEU A 1 120 ? 21.16569 -5.40264 26.27440 1.000 50.85531 123 LEU A N 1
ATOM 729 C CA . LEU A 1 120 ? 20.99645 -4.51502 27.41515 1.000 44.29547 123 LEU A CA 1
ATOM 730 C C . LEU A 1 120 ? 22.32540 -4.02660 27.96771 1.000 45.16669 123 LEU A C 1
ATOM 731 O O . LEU A 1 120 ? 22.34189 -3.05304 28.73428 1.000 37.52985 123 LEU A O 1
ATOM 736 N N . LEU A 1 121 ? 23.43333 -4.66615 27.57418 1.000 41.62127 124 LEU A N 1
ATOM 737 C CA . LEU A 1 121 ? 24.73675 -4.31526 28.12836 1.000 42.52830 124 LEU A CA 1
ATOM 738 C C . LEU A 1 121 ? 25.08175 -2.85569 27.87668 1.000 47.69600 124 LEU A C 1
ATOM 739 O O . LEU A 1 121 ? 25.78905 -2.23906 28.68120 1.000 46.37066 124 LEU A O 1
ATOM 744 N N . VAL A 1 122 ? 24.54726 -2.27523 26.79904 1.000 42.93617 125 VAL A N 1
ATOM 745 C CA . VAL A 1 122 ? 24.82457 -0.88585 26.45943 1.000 48.12442 125 VAL A CA 1
ATOM 746 C C . VAL A 1 122 ? 24.36922 0.07078 27.55331 1.000 45.98579 125 VAL A C 1
ATOM 747 O O . VAL A 1 122 ? 24.87926 1.19475 27.63840 1.000 52.17439 125 VAL A O 1
ATOM 751 N N . HIS A 1 123 ? 23.41512 -0.33205 28.39862 1.000 44.68062 126 HIS A N 1
ATOM 752 C CA . HIS A 1 123 ? 22.98293 0.59585 29.43620 1.000 49.77457 126 HIS A CA 1
ATOM 753 C C . HIS A 1 123 ? 23.88784 0.59383 30.66054 1.000 45.74958 126 HIS A C 1
ATOM 754 O O . HIS A 1 123 ? 23.73016 1.47201 31.51263 1.000 49.82338 126 HIS A O 1
ATOM 761 N N . LEU A 1 124 ? 24.82880 -0.33942 30.77460 1.000 37.75907 127 LEU A N 1
ATOM 762 C CA . LEU A 1 124 ? 25.69045 -0.37684 31.95375 1.000 43.06623 127 LEU A CA 1
ATOM 763 C C . LEU A 1 124 ? 26.69152 0.77487 31.90115 1.000 41.62688 127 LEU A C 1
ATOM 764 O O . LEU A 1 124 ? 27.46219 0.89607 30.94538 1.000 49.99761 127 LEU A O 1
ATOM 769 N N . LYS A 1 125 ? 26.64357 1.64992 32.90235 1.000 45.11519 128 LYS A N 1
ATOM 770 C CA . LYS A 1 125 ? 27.50914 2.81788 32.93042 1.000 46.71369 128 LYS A CA 1
ATOM 771 C C . LYS A 1 125 ? 27.84447 3.18686 34.37332 1.000 43.83378 128 LYS A C 1
ATOM 772 O O . LYS A 1 125 ? 27.11653 2.84043 35.31260 1.000 42.28858 128 LYS A O 1
ATOM 778 N N . ARG A 1 126 ? 28.97485 3.86888 34.53611 1.000 42.21089 129 ARG A N 1
ATOM 779 C CA . ARG A 1 126 ? 29.27554 4.57571 35.77455 1.000 45.06590 129 ARG A CA 1
ATOM 780 C C . ARG A 1 126 ? 28.37171 5.79670 35.86928 1.000 53.43312 129 ARG A C 1
ATOM 781 O O . ARG A 1 126 ? 28.03253 6.40760 34.85411 1.000 55.10465 129 ARG A O 1
ATOM 789 N N . LEU A 1 127 ? 27.99957 6.17347 37.09271 1.000 53.73969 130 LEU A N 1
ATOM 790 C CA . LEU A 1 127 ? 27.23620 7.40609 37.28000 1.000 67.85014 130 LEU A CA 1
ATOM 791 C C . LEU A 1 127 ? 28.06700 8.64397 36.94665 1.000 72.41034 130 LEU A C 1
ATOM 792 O O . LEU A 1 127 ? 29.28581 8.67734 37.13239 1.000 66.45978 130 LEU A O 1
ATOM 797 N N . THR A 1 128 ? 27.38530 9.67519 36.45264 1.000 83.82713 131 THR A N 1
ATOM 798 C CA . THR A 1 128 ? 28.03169 10.95327 36.17009 1.000 93.51603 131 THR A CA 1
ATOM 799 C C . THR A 1 128 ? 27.20671 12.11321 36.71406 1.000 98.62165 131 THR A C 1
ATOM 800 O O . THR A 1 128 ? 26.65798 12.03420 37.81248 1.000 95.86062 131 THR A O 1
ATOM 804 N N . PRO B 1 8 ? 51.67866 2.87189 49.12309 1.000 113.12479 11 PRO B N 1
ATOM 805 C CA . PRO B 1 8 ? 53.01135 3.28973 49.56745 1.000 109.10085 11 PRO B CA 1
ATOM 806 C C . PRO B 1 8 ? 53.18436 4.80573 49.57618 1.000 99.24733 11 PRO B C 1
ATOM 807 O O . PRO B 1 8 ? 54.17074 5.31219 49.03658 1.000 93.75501 11 PRO B O 1
ATOM 811 N N . ASN B 1 9 ? 52.21314 5.50274 50.17143 1.000 91.55456 12 ASN B N 1
ATOM 812 C CA . ASN B 1 9 ? 52.24754 6.94751 50.38856 1.000 80.45060 12 ASN B CA 1
ATOM 813 C C . ASN B 1 9 ? 52.08485 7.75341 49.09952 1.000 72.51333 12 ASN B C 1
ATOM 814 O O . ASN B 1 9 ? 52.31300 7.24788 47.99275 1.000 68.45276 12 ASN B O 1
ATOM 819 N N . ASN B 1 10 ? 51.70707 9.02168 49.26941 1.000 62.83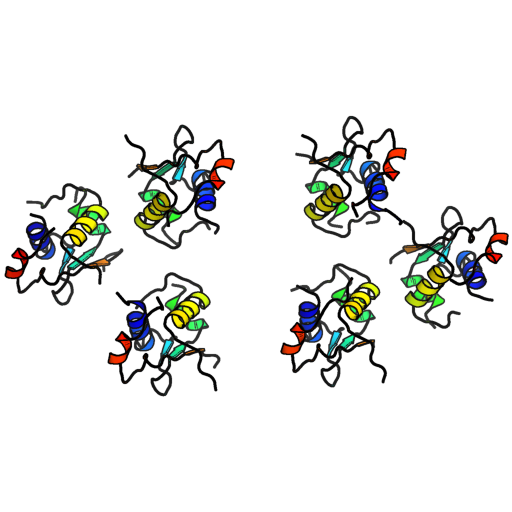528 13 ASN B N 1
ATOM 820 C CA . ASN B 1 10 ? 51.42865 9.97909 48.20386 1.000 51.77518 13 ASN B CA 1
ATOM 821 C C . ASN B 1 10 ? 52.63660 10.18332 47.28409 1.000 46.57840 13 ASN B C 1
ATOM 822 O O . ASN B 1 10 ? 53.78882 10.01846 47.68134 1.000 36.97244 13 ASN B O 1
ATOM 827 N N . PHE B 1 11 ? 52.35841 10.61677 46.05187 1.000 42.32304 14 PHE B N 1
ATOM 828 C CA . PHE B 1 11 ? 53.42378 10.72293 45.05477 1.000 38.26020 14 PHE B CA 1
ATOM 829 C C . PHE B 1 11 ? 54.56892 11.64478 45.46730 1.000 35.53222 14 PHE B C 1
ATOM 830 O O . PHE B 1 11 ? 55.72495 11.26397 45.23826 1.000 35.77454 14 PHE B O 1
ATOM 838 N N . PRO B 1 12 ? 54.34936 12.83739 46.03456 1.000 31.89046 15 PRO B N 1
ATOM 839 C CA . PRO B 1 12 ? 55.50462 13.65172 46.45751 1.000 35.08189 15 PRO B CA 1
ATOM 840 C C . PRO B 1 12 ? 56.41190 12.96275 47.46423 1.000 36.82562 15 PRO B C 1
ATOM 841 O O . PRO B 1 12 ? 57.63995 13.01584 47.30999 1.000 31.99063 15 PRO B O 1
ATOM 845 N N . ALA B 1 13 ? 55.84479 12.31249 48.48558 1.000 35.28597 16 ALA B N 1
ATOM 846 C CA . ALA B 1 13 ? 56.67470 11.62080 49.46575 1.000 37.59094 16 ALA B CA 1
ATOM 847 C C . ALA B 1 13 ? 57.41899 10.45688 48.83225 1.000 36.65636 16 ALA B C 1
ATOM 848 O O . ALA B 1 13 ? 58.61311 10.25807 49.09841 1.000 31.91910 16 ALA B O 1
ATOM 850 N N . LYS B 1 14 ? 56.72279 9.68455 47.99131 1.000 33.66931 17 LYS B N 1
ATOM 851 C CA . LYS B 1 14 ? 57.34967 8.57398 47.28618 1.000 36.58844 17 LYS B CA 1
ATOM 852 C C . LYS B 1 14 ? 58.47943 9.05890 46.38743 1.000 34.74273 17 LYS B C 1
ATOM 853 O O . LYS B 1 14 ? 59.56087 8.46461 46.36207 1.000 28.98522 17 LYS B O 1
ATOM 859 N N . LEU B 1 15 ? 58.25628 10.14628 45.65398 1.000 25.90353 18 LEU B N 1
ATOM 860 C CA . LEU B 1 15 ? 59.29636 10.65673 44.77091 1.000 32.88673 18 LEU B CA 1
ATOM 861 C C . LEU B 1 15 ? 60.49805 11.11755 45.57025 1.000 32.79027 18 LEU B C 1
ATOM 862 O O . LEU B 1 15 ? 61.64283 10.84136 45.19329 1.000 30.91081 18 LEU B O 1
ATOM 867 N N . TRP B 1 16 ? 60.25881 11.83357 46.67303 1.000 30.01094 19 TRP B N 1
ATOM 868 C CA . TRP B 1 16 ? 61.36538 12.22885 47.54234 1.000 31.70369 19 TRP B CA 1
ATOM 869 C C . TRP B 1 16 ? 62.16020 11.00205 47.98560 1.000 30.15342 19 TRP B C 1
ATOM 870 O O . TRP B 1 16 ? 63.39996 11.00490 47.96378 1.000 30.73652 19 TRP B O 1
ATOM 881 N N . ARG B 1 17 ? 61.46070 9.94217 48.38241 1.000 30.45561 20 ARG B N 1
ATOM 882 C CA . ARG B 1 17 ? 62.15571 8.72271 48.79531 1.000 36.14222 20 ARG B CA 1
ATOM 883 C C . ARG B 1 17 ? 63.00003 8.16293 47.65672 1.000 31.21341 20 ARG B C 1
ATOM 884 O O . ARG B 1 17 ? 64.16287 7.80253 47.85549 1.000 37.05481 20 ARG B O 1
ATOM 892 N N . LEU B 1 18 ? 62.43454 8.11280 46.44618 1.000 28.98152 21 LEU B N 1
ATOM 893 C CA . LEU B 1 18 ? 63.13649 7.53406 45.29624 1.000 32.63405 21 LEU B CA 1
ATOM 894 C C . LEU B 1 18 ? 64.38227 8.32843 44.95025 1.000 28.88452 21 LEU B C 1
ATOM 895 O O . LEU B 1 18 ? 65.45031 7.75534 44.72692 1.000 30.56903 21 LEU B O 1
ATOM 900 N N . VAL B 1 19 ? 64.24630 9.65281 44.86894 1.000 31.17880 22 VAL B N 1
ATOM 901 C CA . VAL B 1 19 ? 65.34527 10.51611 44.45902 1.000 28.55015 22 VAL B CA 1
ATOM 902 C C . VAL B 1 19 ? 66.45485 10.50061 45.49489 1.000 32.24405 22 VAL B C 1
ATOM 903 O O . VAL B 1 19 ? 67.64016 10.49472 45.14186 1.000 33.80467 22 VAL B O 1
ATOM 907 N N . ASN B 1 20 ? 66.10277 10.53669 46.78706 1.000 32.55436 23 ASN B N 1
ATOM 908 C CA . ASN B 1 20 ? 67.15247 10.57253 47.79333 1.000 36.31087 23 ASN B CA 1
ATOM 909 C C . ASN B 1 20 ? 67.80743 9.21359 48.02512 1.000 38.81480 23 ASN B C 1
ATOM 910 O O . ASN B 1 20 ? 68.95330 9.17582 48.45977 1.000 42.49824 23 ASN B O 1
ATOM 915 N N . SER B 1 21 ? 67.12161 8.10962 47.74839 1.000 37.58521 24 SER B N 1
ATOM 916 C CA . SER B 1 21 ? 67.72868 6.82477 48.12299 1.000 40.76357 24 SER B CA 1
ATOM 917 C C . SER B 1 21 ? 68.66046 6.32413 47.02740 1.000 41.17055 24 SER B C 1
ATOM 918 O O . SER B 1 21 ? 68.22591 6.19393 45.87380 1.000 38.40637 24 SER B O 1
ATOM 921 N N . PRO B 1 22 ? 69.92027 5.99370 47.35417 1.000 45.09830 25 PRO B N 1
ATOM 922 C CA . PRO B 1 22 ? 70.83154 5.41510 46.34555 1.000 49.68173 25 PRO B CA 1
ATOM 923 C C . PRO B 1 22 ? 70.44746 4.01725 45.88757 1.000 47.53216 25 PRO B C 1
ATOM 924 O O . PRO B 1 22 ? 70.98144 3.55408 44.87234 1.000 47.20143 25 PRO B O 1
ATOM 928 N N . ARG B 1 23 ? 69.56046 3.32567 46.60083 1.000 49.60832 26 ARG B N 1
ATOM 929 C CA . ARG B 1 23 ? 69.10846 2.02082 46.13245 1.000 55.87420 26 ARG B CA 1
ATOM 930 C C . ARG B 1 23 ? 68.47392 2.12747 44.74835 1.000 43.88591 26 ARG B C 1
ATOM 931 O O . ARG B 1 23 ? 68.63141 1.22844 43.91094 1.000 43.18146 26 ARG B O 1
ATOM 939 N N . TYR B 1 24 ? 67.78380 3.23598 44.48054 1.000 39.26615 27 TYR B N 1
ATOM 940 C CA . TYR B 1 24 ? 67.12191 3.46909 43.20053 1.000 40.00978 27 TYR B CA 1
ATOM 941 C C . TYR B 1 24 ? 68.02599 4.38607 42.39574 1.000 36.65023 27 TYR B C 1
ATOM 942 O O . TYR B 1 24 ? 67.94398 5.61662 42.48641 1.000 34.27245 27 TYR B O 1
ATOM 951 N N . ARG B 1 25 ? 68.86167 3.75123 41.57511 1.000 37.30619 28 ARG B N 1
ATOM 952 C CA . ARG B 1 25 ? 69.93250 4.40333 40.83188 1.000 38.96795 28 ARG B CA 1
ATOM 953 C C . ARG B 1 25 ? 69.39147 5.19829 39.66690 1.000 38.81552 28 ARG B C 1
ATOM 954 O O . ARG B 1 25 ? 70.02721 6.15562 39.21608 1.000 43.84630 28 ARG B O 1
ATOM 962 N N . SER B 1 26 ? 68.22670 4.81247 39.16756 1.000 33.65819 29 SER B N 1
ATOM 963 C CA . SER B 1 26 ? 67.69301 5.38210 37.94448 1.000 37.03165 29 SER B CA 1
ATOM 964 C C . SER B 1 26 ? 67.11117 6.76846 38.13558 1.000 36.43998 29 SER B C 1
ATOM 965 O O . SER B 1 26 ? 66.84735 7.44551 37.14103 1.000 39.17089 29 SER B O 1
ATOM 968 N N . ILE B 1 27 ? 66.89340 7.20729 39.37274 1.000 28.76877 30 ILE B N 1
ATOM 969 C CA . ILE B 1 27 ? 66.27651 8.50082 39.62131 1.000 34.30734 30 ILE B CA 1
ATOM 970 C C . ILE B 1 27 ? 67.01847 9.16035 40.77634 1.000 33.04874 30 ILE B C 1
ATOM 971 O O . ILE B 1 27 ? 67.13247 8.58518 41.86692 1.000 32.16786 30 ILE B O 1
ATOM 976 N N . ARG B 1 28 ? 67.58633 10.33120 40.52214 1.000 29.76697 31 ARG B N 1
ATOM 977 C CA . ARG B 1 28 ? 68.54271 10.88928 41.46618 1.000 28.60547 31 ARG B CA 1
ATOM 978 C C . ARG B 1 28 ? 68.55378 12.39770 41.33547 1.000 29.98946 31 ARG B C 1
ATOM 979 O O . ARG B 1 28 ? 68.06433 12.94490 40.35842 1.000 32.43057 31 ARG B O 1
ATOM 987 N N . TRP B 1 29 ? 69.15223 13.06602 42.31712 1.000 36.63880 32 TRP B N 1
ATOM 988 C CA . TRP B 1 29 ? 69.31256 14.51286 42.25300 1.000 33.31882 32 TRP B CA 1
ATOM 989 C C . TRP B 1 29 ? 70.28692 14.90821 41.14795 1.000 36.90616 32 TRP B C 1
ATOM 990 O O . TRP B 1 29 ? 71.28792 14.23246 40.90261 1.000 35.15306 32 TRP B O 1
ATOM 1001 N N . ASP B 1 30 ? 70.03476 16.05834 40.52163 1.000 37.70742 33 ASP B N 1
ATOM 1002 C CA . ASP B 1 30 ? 71.04992 16.58805 39.62461 1.000 38.71552 33 ASP B CA 1
ATOM 1003 C C . ASP B 1 30 ? 72.16685 17.20969 40.45357 1.000 35.30818 33 ASP B C 1
ATOM 1004 O O . ASP B 1 30 ? 72.13660 17.19796 41.68675 1.000 39.49151 33 ASP B O 1
ATOM 1009 N N . GLY B 1 31 ? 73.13940 17.81319 39.78032 1.000 44.04284 34 GLY B N 1
ATOM 1010 C CA . GLY B 1 31 ? 74.33327 18.26063 40.48287 1.000 45.60443 34 GLY B CA 1
ATOM 1011 C C . GLY B 1 31 ? 74.07091 19.34582 41.51242 1.000 50.86554 34 GLY B C 1
ATOM 1012 O O . GLY B 1 31 ? 74.79539 19.45062 42.50252 1.000 50.77203 34 GLY B O 1
ATOM 1013 N N . ARG B 1 32 ? 73.02806 20.15105 41.31801 1.000 49.51869 35 ARG B N 1
ATOM 1014 C CA . ARG B 1 32 ? 72.73655 21.24011 42.24356 1.000 49.51677 35 ARG B CA 1
ATOM 1015 C C . ARG B 1 32 ? 71.63633 20.91038 43.24715 1.000 49.76485 35 ARG B C 1
ATOM 1016 O O . ARG B 1 32 ? 71.34301 21.73940 44.11382 1.000 48.48014 35 ARG B O 1
ATOM 1024 N N . GLY B 1 33 ? 71.06144 19.71169 43.18646 1.000 41.36949 36 GLY B N 1
ATOM 1025 C CA . GLY B 1 33 ? 69.96781 19.35200 44.07311 1.000 41.85054 36 GLY B CA 1
ATOM 1026 C C . GLY B 1 33 ? 68.71558 20.17312 43.86099 1.000 40.28372 36 GLY B C 1
ATOM 1027 O O . GLY B 1 33 ? 67.91424 20.33425 44.78975 1.000 40.24604 36 GLY B O 1
ATOM 1028 N N . GLU B 1 34 ? 68.51690 20.68603 42.65040 1.000 38.26381 37 GLU B N 1
ATOM 1029 C CA . GLU B 1 34 ? 67.34528 21.47358 42.31502 1.000 42.45052 37 GLU B CA 1
ATOM 1030 C C . GLU B 1 34 ? 66.49940 20.84162 41.22017 1.000 34.40491 37 GLU B C 1
ATOM 1031 O O . GLU B 1 34 ? 65.53108 21.45854 40.76871 1.000 34.13138 37 GLU B O 1
ATOM 1037 N N . GLY B 1 35 ? 66.86138 19.65283 40.75948 1.000 35.17623 38 GLY B N 1
ATOM 1038 C CA . GLY B 1 35 ? 66.11506 18.91161 39.76046 1.000 29.59014 38 GLY B CA 1
ATOM 1039 C C . GLY B 1 35 ? 66.54597 17.46409 39.85839 1.000 30.18226 38 GLY B C 1
ATOM 1040 O O . GLY B 1 35 ? 67.48830 17.11914 40.57488 1.000 30.59187 38 GLY B O 1
ATOM 1041 N N . LEU B 1 36 ? 65.81694 16.61026 39.14943 1.000 31.87826 39 LEU B N 1
ATOM 1042 C CA . LEU B 1 36 ? 66.06062 15.18287 39.19414 1.000 32.23927 39 LEU B CA 1
ATOM 1043 C C . LEU B 1 36 ? 66.40773 14.66918 37.80482 1.000 33.54880 39 LEU B C 1
ATOM 1044 O O . LEU B 1 36 ? 65.91626 15.16729 36.78259 1.000 30.46040 39 LEU B O 1
ATOM 1049 N N . LEU B 1 37 ? 67.27397 13.66442 37.79796 1.000 28.71823 40 LEU B N 1
ATOM 1050 C CA . LEU B 1 37 ? 67.72088 12.98087 36.59874 1.000 32.09285 40 LEU B CA 1
ATOM 1051 C C . LEU B 1 37 ? 67.15654 11.56605 36.61105 1.000 36.17650 40 LEU B C 1
ATOM 1052 O O . LEU B 1 37 ? 67.23380 10.85787 37.63080 1.000 27.39592 40 LEU B O 1
ATOM 1057 N N . ILE B 1 38 ? 66.58424 11.16599 35.48170 1.000 28.06226 41 ILE B N 1
ATOM 1058 C CA . ILE B 1 38 ? 65.95666 9.86242 35.33604 1.000 33.19452 41 ILE B CA 1
ATOM 1059 C C . ILE B 1 38 ? 66.59090 9.16629 34.15208 1.000 36.96854 41 ILE B C 1
ATOM 1060 O O . ILE B 1 38 ? 66.57914 9.69762 33.03365 1.000 33.59350 41 ILE B O 1
ATOM 1065 N N . ASP B 1 39 ? 67.13864 7.98064 34.40123 1.000 32.51117 42 ASP B N 1
ATOM 1066 C CA . ASP B 1 39 ? 67.62395 7.08902 33.35465 1.000 38.72390 42 ASP B CA 1
ATOM 1067 C C . ASP B 1 39 ? 66.46226 6.17882 32.98318 1.000 34.70317 42 ASP B C 1
ATOM 1068 O O . ASP B 1 39 ? 66.16381 5.22390 33.70071 1.000 32.74023 42 ASP B O 1
ATOM 1073 N N . GLN B 1 40 ? 65.82563 6.43902 31.83738 1.000 30.00794 43 GLN B N 1
ATOM 1074 C CA . GLN B 1 40 ? 64.57227 5.74064 31.53808 1.000 32.98334 43 GLN B CA 1
ATOM 1075 C C . GLN B 1 40 ? 64.70101 4.21547 31.44428 1.000 32.27753 43 GLN B C 1
ATOM 1076 O O . GLN B 1 40 ? 63.87318 3.51664 32.05089 1.000 31.40700 43 GLN B O 1
ATOM 1082 N N . PRO B 1 41 ? 65.65872 3.63287 30.71203 1.000 31.98780 44 PRO B N 1
ATOM 1083 C CA . PRO B 1 41 ? 65.73025 2.15439 30.70257 1.000 39.48811 44 PRO B CA 1
ATOM 1084 C C . PRO B 1 41 ? 65.85713 1.56553 32.09696 1.000 32.47696 44 PRO B C 1
ATOM 1085 O O . PRO B 1 41 ? 65.09815 0.65495 32.45045 1.000 35.46805 44 PRO B O 1
ATOM 1089 N N . LEU B 1 42 ? 66.75624 2.11288 32.92417 1.000 34.83174 45 LEU B N 1
ATOM 1090 C CA . LEU B 1 42 ? 66.95251 1.58404 34.27629 1.000 35.28090 45 LEU B CA 1
ATOM 1091 C C . LEU B 1 42 ? 65.71551 1.78661 35.14039 1.000 35.31664 45 LEU B C 1
ATOM 1092 O O . LEU B 1 42 ? 65.36169 0.91396 35.94106 1.000 36.17601 45 LEU B O 1
ATOM 1097 N N . PHE B 1 43 ? 65.05618 2.94042 35.00901 1.000 33.51764 46 PHE B N 1
ATOM 1098 C CA . PHE B 1 43 ? 63.82958 3.18439 35.76512 1.000 29.15908 46 PHE B CA 1
ATOM 1099 C C . PHE B 1 43 ? 62.76595 2.14819 35.41241 1.000 28.52236 46 PHE B C 1
ATOM 1100 O O . PHE B 1 43 ? 62.10519 1.58544 36.29552 1.000 28.76787 46 PHE B O 1
ATOM 1108 N N . GLU B 1 44 ? 62.58712 1.87602 34.12026 1.000 29.67295 47 GLU B N 1
ATOM 1109 C CA . GLU B 1 44 ? 61.62063 0.85184 33.73326 1.000 34.83903 47 GLU B CA 1
ATOM 1110 C C . GLU B 1 44 ? 62.00313 -0.50784 34.31320 1.000 39.38458 47 GLU B C 1
ATOM 1111 O O . GLU B 1 44 ? 61.13182 -1.30377 34.70014 1.000 33.90224 47 GLU B O 1
ATOM 1117 N N . ALA B 1 45 ? 63.30740 -0.79266 34.37938 1.000 32.83526 48 ALA B N 1
ATOM 1118 C CA . ALA B 1 45 ? 63.74011 -2.10130 34.86738 1.000 37.54368 48 ALA B CA 1
ATOM 1119 C C . ALA B 1 45 ? 63.54729 -2.24578 36.37522 1.000 37.58888 48 ALA B C 1
ATOM 1120 O O . ALA B 1 45 ? 63.13421 -3.30462 36.84989 1.000 46.48327 48 ALA B O 1
ATOM 1122 N N . GLU B 1 46 ? 63.82957 -1.20142 37.15274 1.000 40.02471 49 GLU B N 1
ATOM 1123 C CA . GLU B 1 46 ? 63.895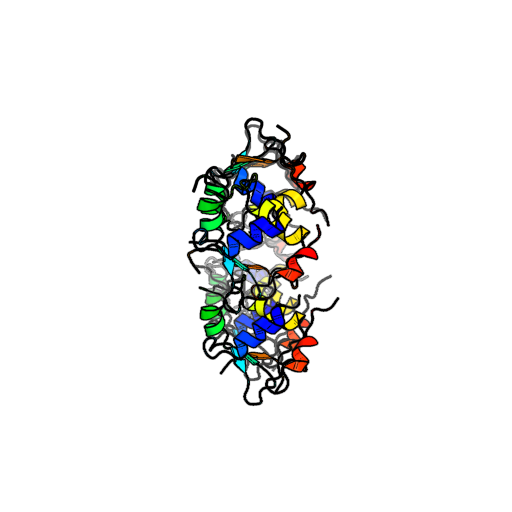44 -1.36779 38.60118 1.000 45.43339 49 GLU B CA 1
ATOM 1124 C C . GLU B 1 46 ? 62.70980 -0.77488 39.35039 1.000 44.29671 49 GLU B C 1
ATOM 1125 O O . GLU B 1 46 ? 62.49858 -1.12578 40.51787 1.000 41.71009 49 GLU B O 1
ATOM 1131 N N . LEU B 1 47 ? 61.91688 0.07052 38.69941 1.000 40.44121 50 LEU B N 1
ATOM 1132 C CA . LEU B 1 47 ? 60.80088 0.76342 39.32386 1.000 41.73461 50 LEU B CA 1
ATOM 1133 C C . LEU B 1 47 ? 59.50887 0.61011 38.54091 1.000 48.82642 50 LEU B C 1
ATOM 1134 O O . LEU B 1 47 ? 58.52489 1.26328 38.89121 1.000 62.65615 50 LEU B O 1
ATOM 1139 N N . LEU B 1 48 ? 59.53398 -0.07225 37.40267 1.000 55.38368 51 LEU B N 1
ATOM 1140 C CA . LEU B 1 48 ? 58.33393 -0.37618 36.63463 1.000 53.72066 51 LEU B CA 1
ATOM 1141 C C . LEU B 1 48 ? 58.14191 -1.86071 36.32901 1.000 57.99395 51 LEU B C 1
ATOM 1142 O O . LEU B 1 48 ? 57.03509 -2.24508 35.93526 1.000 67.38585 51 LEU B O 1
ATOM 1147 N N . SER B 1 49 ? 59.16300 -2.70356 36.50611 1.000 62.36158 52 SER B N 1
ATOM 1148 C CA . SER B 1 49 ? 59.11523 -4.10889 36.11706 1.000 72.22052 52 SER B CA 1
ATOM 1149 C C . SER B 1 49 ? 58.87800 -4.98987 37.33522 1.000 89.49900 52 SER B C 1
ATOM 1150 O O . SER B 1 49 ? 59.80881 -5.19227 38.12903 1.000 90.98369 52 SER B O 1
ATOM 1153 N N . PRO B 1 50 ? 57.67253 -5.54319 37.51845 1.000 105.79089 53 PRO B N 1
ATOM 1154 C CA . PRO B 1 50 ? 57.44434 -6.40971 38.67324 1.000 108.78583 53 PRO B CA 1
ATOM 1155 C C . PRO B 1 50 ? 58.25115 -7.69098 38.54834 1.000 111.08313 53 PRO B C 1
ATOM 1156 O O . PRO B 1 50 ? 58.55601 -8.13986 37.43018 1.000 116.42498 53 PRO B O 1
ATOM 1160 N N . PRO B 1 51 ? 58.62731 -8.31388 39.68046 1.000 113.54642 54 PRO B N 1
ATOM 1161 C CA . PRO B 1 51 ? 59.38635 -9.57454 39.65774 1.000 113.40402 54 PRO B CA 1
ATOM 1162 C C . PRO B 1 51 ? 58.60630 -10.74144 39.05748 1.000 112.90007 54 PRO B C 1
ATOM 1163 O O . PRO B 1 51 ? 59.21370 -11.77542 38.76736 1.000 114.90294 54 PRO B O 1
ATOM 1167 N N . PRO B 1 66 ? 59.49067 -2.97626 46.84621 1.000 86.67343 69 PRO B N 1
ATOM 1168 C CA . PRO B 1 66 ? 58.66592 -2.38133 47.90271 1.000 95.74425 69 PRO B CA 1
ATOM 1169 C C . PRO B 1 66 ? 58.16863 -0.97102 47.56703 1.000 89.17193 69 PRO B C 1
ATOM 1170 O O . PRO B 1 66 ? 57.32517 -0.44352 48.29291 1.000 98.23801 69 PRO B O 1
ATOM 1174 N N . GLU B 1 67 ? 58.67563 -0.37166 46.48524 1.000 91.52583 70 GLU B N 1
ATOM 1175 C CA . GLU B 1 67 ? 58.28568 0.97575 46.07552 1.000 77.54619 70 GLU B CA 1
ATOM 1176 C C . GLU B 1 67 ? 57.62622 0.98751 44.70475 1.000 82.64568 70 GLU B C 1
ATOM 1177 O O . GLU B 1 67 ? 57.66982 1.99418 43.99343 1.000 76.61515 70 GLU B O 1
ATOM 1183 N N . LEU B 1 68 ? 57.00921 -0.11581 44.31771 1.000 87.38815 71 LEU B N 1
ATOM 1184 C CA . LEU B 1 68 ? 56.54869 -0.24292 42.94813 1.000 87.50447 71 LEU B CA 1
ATOM 1185 C C . LEU B 1 68 ? 55.25396 0.51508 42.69890 1.000 81.64612 71 LEU B C 1
ATOM 1186 O O . LEU B 1 68 ? 54.30219 0.43234 43.48012 1.000 86.53420 71 LEU B O 1
ATOM 1191 N N . PHE B 1 69 ? 55.26360 1.29103 41.62313 1.000 67.46095 72 PHE B N 1
ATOM 1192 C CA . PHE B 1 69 ? 54.08062 1.90844 41.06897 1.000 55.85788 72 PHE B CA 1
ATOM 1193 C C . PHE B 1 69 ? 53.18394 0.82738 40.48183 1.000 62.56800 72 PHE B C 1
ATOM 1194 O O . PHE B 1 69 ? 53.62649 -0.28139 40.17242 1.000 55.50172 72 PHE B O 1
ATOM 1202 N N . LYS B 1 70 ? 51.89931 1.13927 40.34637 1.000 50.77060 73 LYS B N 1
ATOM 1203 C CA . LYS B 1 70 ? 51.03843 0.12502 39.76314 1.000 53.46437 73 LYS B CA 1
ATOM 1204 C C . LYS B 1 70 ? 51.22643 0.04290 38.25704 1.000 51.54122 73 LYS B C 1
ATOM 1205 O O . LYS B 1 70 ? 51.20363 -1.05761 37.69635 1.000 55.44023 73 LYS B O 1
ATOM 1211 N N . THR B 1 71 ? 51.52069 1.16614 37.60951 1.000 47.78003 74 THR B N 1
ATOM 1212 C CA . THR B 1 71 ? 51.70956 1.17289 36.16838 1.000 45.38524 74 THR B CA 1
ATOM 1213 C C . THR B 1 71 ? 53.03380 0.51834 35.78186 1.000 46.86661 74 THR B C 1
ATOM 1214 O O . THR B 1 71 ? 53.99104 0.47713 36.55865 1.000 47.87982 74 THR B O 1
ATOM 1218 N N . THR B 1 72 ? 53.07009 0.01163 34.55275 1.000 47.43206 75 THR B N 1
ATOM 1219 C CA . THR B 1 72 ? 54.27662 -0.47838 33.91060 1.000 48.61919 75 THR B CA 1
ATOM 1220 C C . THR B 1 72 ? 54.77274 0.47155 32.83070 1.000 45.72885 75 THR B C 1
ATOM 1221 O O . THR B 1 72 ? 55.74262 0.15346 32.12853 1.000 46.16772 75 THR B O 1
ATOM 1225 N N . SER B 1 73 ? 54.14787 1.63209 32.69142 1.000 41.66779 76 SER B N 1
ATOM 1226 C CA . SER B 1 73 ? 54.41633 2.52714 31.57639 1.000 40.79873 76 SER B CA 1
ATOM 1227 C C . SER B 1 73 ? 55.10213 3.79161 32.06257 1.000 36.19753 76 SER B C 1
ATOM 1228 O O . SER B 1 73 ? 54.56938 4.51979 32.91462 1.000 34.57640 76 SER B O 1
ATOM 1231 N N . PHE B 1 74 ? 56.26386 4.07521 31.48350 1.000 29.02283 77 PHE B N 1
ATOM 1232 C CA . PHE B 1 74 ? 56.97075 5.29849 31.82894 1.000 32.58219 77 PHE B CA 1
ATOM 1233 C C . PHE B 1 74 ? 56.15659 6.53797 31.47660 1.000 28.71676 77 PHE B C 1
ATOM 1234 O O . PHE B 1 74 ? 56.30475 7.58413 32.12547 1.000 27.07617 77 PHE B O 1
ATOM 1242 N N . THR B 1 75 ? 55.32691 6.46345 30.43580 1.000 28.07178 78 THR B N 1
ATOM 1243 C CA . THR B 1 75 ? 54.51870 7.63469 30.10030 1.000 34.15342 78 THR B CA 1
ATOM 1244 C C . THR B 1 75 ? 53.53513 7.98317 31.22451 1.000 32.78960 78 THR B C 1
ATOM 1245 O O . THR B 1 75 ? 53.23130 9.16399 31.44138 1.000 30.97126 78 THR B O 1
ATOM 1249 N N . SER B 1 76 ? 53.04351 6.97769 31.96340 1.000 29.85244 79 SER B N 1
ATOM 1250 C CA . SER B 1 76 ? 52.13940 7.24727 33.08672 1.000 33.90384 79 SER B CA 1
ATOM 1251 C C . SER B 1 76 ? 52.87682 7.89156 34.24981 1.000 29.88237 79 SER B C 1
ATOM 1252 O O . SER B 1 76 ? 52.32521 8.73998 34.97894 1.000 25.26643 79 SER B O 1
ATOM 1255 N N . PHE B 1 77 ? 54.12829 7.48629 34.45011 1.000 25.67264 80 PHE B N 1
ATOM 1256 C CA . PHE B 1 77 ? 54.96660 8.14972 35.43260 1.000 25.12388 80 PHE B CA 1
ATOM 1257 C C . PHE B 1 77 ? 55.22998 9.60186 35.04872 1.000 26.38464 80 PHE B C 1
ATOM 1258 O O . PHE B 1 77 ? 55.22500 10.48975 35.91495 1.000 24.36846 80 PHE B O 1
ATOM 1266 N N . ILE B 1 78 ? 55.48353 9.85575 33.75664 1.000 24.97150 81 ILE B N 1
ATOM 1267 C CA . ILE B 1 78 ? 55.65122 11.22675 33.26527 1.000 24.89081 81 ILE B CA 1
ATOM 1268 C C . ILE B 1 78 ? 54.38010 12.03087 33.51302 1.000 26.78614 81 ILE B C 1
ATOM 1269 O O . ILE B 1 78 ? 54.43172 13.21094 33.88603 1.000 24.94588 81 ILE B O 1
ATOM 1274 N N . ARG B 1 79 ? 53.21552 11.40890 33.28231 1.000 26.50422 82 ARG B N 1
ATOM 1275 C CA . ARG B 1 79 ? 51.95613 12.09875 33.54900 1.000 26.73747 82 ARG B CA 1
ATOM 1276 C C . ARG B 1 79 ? 51.88459 12.55713 35.00053 1.000 28.05547 82 ARG B C 1
ATOM 1277 O O . ARG B 1 79 ? 51.44978 13.68609 35.28059 1.000 24.57184 82 ARG B O 1
ATOM 1285 N N . GLN B 1 80 ? 52.29034 11.68378 35.93112 1.000 20.83645 83 GLN B N 1
ATOM 1286 C CA . GLN B 1 80 ? 52.33611 12.03588 37.35149 1.000 21.07446 83 GLN B CA 1
ATOM 1287 C C . GLN B 1 80 ? 53.30283 13.18670 37.60172 1.000 28.85991 83 GLN B C 1
ATOM 1288 O O . GLN B 1 80 ? 52.99698 14.12452 38.34652 1.000 26.04519 83 GLN B O 1
ATOM 1294 N N . LEU B 1 81 ? 54.48638 13.12676 36.99934 1.000 26.01467 84 LEU B N 1
ATOM 1295 C CA . LEU B 1 81 ? 55.44292 14.21294 37.19487 1.000 23.74094 84 LEU B CA 1
ATOM 1296 C C . LEU B 1 81 ? 54.84037 15.56252 36.78917 1.000 28.58361 84 LEU B C 1
ATOM 1297 O O . LEU B 1 81 ? 54.90360 16.53420 37.54679 1.000 24.88126 84 LEU B O 1
ATOM 1302 N N . ASN B 1 82 ? 54.25159 15.63171 35.59161 1.000 24.06660 85 ASN B N 1
ATOM 1303 C CA . ASN B 1 82 ? 53.65045 16.87875 35.11816 1.000 30.94958 85 ASN B CA 1
ATOM 1304 C C . ASN B 1 82 ? 52.46258 17.28829 35.98281 1.000 26.19587 85 ASN B C 1
ATOM 1305 O O . ASN B 1 82 ? 52.28665 18.47545 36.28965 1.000 26.75552 85 ASN B O 1
ATOM 1310 N N . LEU B 1 83 ? 51.62585 16.31924 36.38321 1.000 22.10340 86 LEU B N 1
ATOM 1311 C CA . LEU B 1 83 ? 50.44025 16.63581 37.17187 1.000 31.80197 86 LEU B CA 1
ATOM 1312 C C . LEU B 1 83 ? 50.81055 17.36679 38.45216 1.000 33.00045 86 LEU B C 1
ATOM 1313 O O . LEU B 1 83 ? 50.09781 18.28958 38.87422 1.000 26.63204 86 LEU B O 1
ATOM 1318 N N . TYR B 1 84 ? 51.95780 17.02624 39.02794 1.000 29.17116 87 TYR B N 1
ATOM 1319 C CA . TYR B 1 84 ? 52.42671 17.64103 40.25707 1.000 27.96127 87 TYR B CA 1
ATOM 1320 C C . TYR B 1 84 ? 53.35643 18.81459 40.00881 1.000 24.41149 87 TYR B C 1
ATOM 1321 O O . TYR B 1 84 ? 53.96217 19.30502 40.95637 1.000 27.54738 87 TYR B O 1
ATOM 1330 N N . GLY B 1 85 ? 53.46282 19.28205 38.76924 1.000 24.32426 88 GLY B N 1
ATOM 1331 C CA . GLY B 1 85 ? 54.13470 20.52994 38.46756 1.000 32.58406 88 GLY B CA 1
ATOM 1332 C C . GLY B 1 85 ? 55.57267 20.41150 38.03164 1.000 30.25714 88 GLY B C 1
ATOM 1333 O O . GLY B 1 85 ? 56.22947 21.43729 37.87286 1.000 23.16718 88 GLY B O 1
ATOM 1334 N N . PHE B 1 86 ? 56.08043 19.19705 37.82775 1.000 27.17191 89 PHE B N 1
ATOM 1335 C CA . PHE B 1 86 ? 57.41761 19.04562 37.26925 1.000 28.62914 89 PHE B CA 1
ATOM 1336 C C . PHE B 1 86 ? 57.38903 19.39263 35.78534 1.000 29.76148 89 PHE B C 1
ATOM 1337 O O . PHE B 1 86 ? 56.39235 19.15520 35.08750 1.000 25.49586 89 PHE B O 1
ATOM 1345 N N . ARG B 1 87 ? 58.45830 20.03366 35.32760 1.000 23.24008 90 ARG B N 1
ATOM 1346 C CA . ARG B 1 87 ? 58.65342 20.38234 33.93012 1.000 34.24629 90 ARG B CA 1
ATOM 1347 C C . ARG B 1 87 ? 60.05730 19.95792 33.50793 1.000 30.67018 90 ARG B C 1
ATOM 1348 O O . ARG B 1 87 ? 60.95894 19.86973 34.34220 1.000 26.53232 90 ARG B O 1
ATOM 1356 N N . LYS B 1 88 ? 60.24870 19.70582 32.21313 1.000 34.46934 91 LYS B N 1
ATOM 1357 C CA . LYS B 1 88 ? 61.58539 19.39644 31.72340 1.000 34.63733 91 LYS B CA 1
ATOM 1358 C C . LYS B 1 88 ? 62.48974 20.62173 31.78238 1.000 34.50505 91 LYS B C 1
ATOM 1359 O O . LYS B 1 88 ? 62.06614 21.74422 31.51432 1.000 35.88992 91 LYS B O 1
ATOM 1365 N N . VAL B 1 89 ? 63.76317 20.39690 32.09277 1.000 37.68897 92 VAL B N 1
ATOM 1366 C CA . VAL B 1 89 ? 64.71590 21.49917 32.11985 1.000 34.99956 92 VAL B CA 1
ATOM 1367 C C . VAL B 1 89 ? 65.04636 21.89499 30.69045 1.000 39.61674 92 VAL B C 1
ATOM 1368 O O . VAL B 1 89 ? 65.30672 21.03991 29.83642 1.000 43.75750 92 VAL B O 1
ATOM 1372 N N . VAL B 1 90 ? 65.00501 23.19526 30.41714 1.000 50.25493 93 VAL B N 1
ATOM 1373 C CA . VAL B 1 90 ? 65.29535 23.71523 29.08607 1.000 54.60085 93 VAL B CA 1
ATOM 1374 C C . VAL B 1 90 ? 66.80451 23.69953 28.87636 1.000 68.36739 93 VAL B C 1
ATOM 1375 O O . VAL B 1 90 ? 67.55163 24.34883 29.61669 1.000 66.02846 93 VAL B O 1
ATOM 1379 N N . LEU B 1 91 ? 67.25200 22.95836 27.86543 1.000 77.71729 94 LEU B N 1
ATOM 1380 C CA . LEU B 1 91 ? 68.67651 22.78368 27.59415 1.000 88.56904 94 LEU B CA 1
ATOM 1381 C C . LEU B 1 91 ? 69.31168 24.07996 27.09892 1.000 92.88459 94 LEU B C 1
ATOM 1382 O O . LEU B 1 91 ? 70.22413 24.61605 27.72882 1.000 98.05440 94 LEU B O 1
ATOM 1387 N N . PRO B 1 104 ? 66.75091 7.19707 27.36724 1.000 64.41067 107 PRO B N 1
ATOM 1388 C CA . PRO B 1 104 ? 67.12129 8.61253 27.45819 1.000 67.10469 107 PRO B CA 1
ATOM 1389 C C . PRO B 1 104 ? 67.37244 9.05125 28.89762 1.000 60.96331 107 PRO B C 1
ATOM 1390 O O . PRO B 1 104 ? 66.92445 8.35050 29.81845 1.000 48.66006 107 PRO B O 1
ATOM 1394 N N . LEU B 1 105 ? 68.08297 10.17763 29.07646 1.000 59.52642 108 LEU B N 1
ATOM 1395 C CA . LEU B 1 105 ? 68.26699 10.80994 30.38191 1.000 51.44529 108 LEU B CA 1
ATOM 1396 C C . LEU B 1 105 ? 67.38781 12.05494 30.45136 1.000 50.15613 108 LEU B C 1
ATOM 1397 O O . LEU B 1 105 ? 67.68702 13.08176 29.83120 1.000 54.79500 108 LEU B O 1
ATOM 1402 N N . HIS B 1 106 ? 66.32049 11.96134 31.21970 1.000 41.56869 109 HIS B N 1
ATOM 1403 C CA . HIS B 1 106 ? 65.42729 13.07898 31.45641 1.000 36.08751 109 HIS B CA 1
ATOM 1404 C C . HIS B 1 106 ? 65.85444 13.91390 32.65631 1.000 36.90008 109 HIS B C 1
ATOM 1405 O O . HIS B 1 106 ? 66.38816 13.39835 33.64163 1.000 34.67023 109 HIS B O 1
ATOM 1412 N N . HIS B 1 107 ? 65.65573 15.21921 32.54343 1.000 30.61940 110 HIS B N 1
ATOM 1413 C CA . HIS B 1 107 ? 65.98429 16.16254 33.60079 1.000 27.70836 110 HIS B CA 1
ATOM 1414 C C . HIS B 1 107 ? 64.72872 16.97919 33.88605 1.000 33.82579 110 HIS B C 1
ATOM 1415 O O . HIS B 1 107 ? 64.34323 17.81072 33.06077 1.000 29.33373 110 HIS B O 1
ATOM 1422 N N . PHE B 1 108 ? 64.10000 16.75827 35.04549 1.000 30.22809 111 PHE B N 1
ATOM 1423 C CA . PHE B 1 108 ? 62.89898 17.48835 35.44785 1.000 30.60853 111 PHE B CA 1
ATOM 1424 C C . PHE B 1 108 ? 63.18522 18.36669 36.65865 1.000 30.24062 111 PHE B C 1
ATOM 1425 O O . PHE B 1 108 ? 64.17164 18.18653 37.37624 1.000 30.64339 111 PHE B O 1
ATOM 1433 N N . HIS B 1 109 ? 62.32819 19.35895 36.85854 1.000 30.07575 112 HIS B N 1
ATOM 1434 C CA . HIS B 1 109 ? 62.49761 20.25516 37.98858 1.000 29.90646 112 HIS B CA 1
ATOM 1435 C C . HIS B 1 109 ? 61.13342 20.77687 38.41020 1.000 31.62428 112 HIS B C 1
ATOM 1436 O O . HIS B 1 109 ? 60.19999 20.83682 37.60627 1.000 29.94879 112 HIS B O 1
ATOM 1443 N N . ASN B 1 110 ? 61.03740 21.14811 39.68906 1.000 31.13775 113 ASN B N 1
ATOM 1444 C CA . ASN B 1 110 ? 59.85554 21.71150 40.29221 1.000 33.42265 113 ASN B CA 1
ATOM 1445 C C . ASN B 1 110 ? 60.40850 22.65153 41.35462 1.000 34.64274 113 ASN B C 1
ATOM 1446 O O . ASN B 1 110 ? 61.25624 22.21736 42.16133 1.000 33.62561 113 ASN B O 1
ATOM 1451 N N . PRO B 1 111 ? 59.95996 23.91427 41.39362 1.000 34.53353 114 PRO B N 1
ATOM 1452 C CA . PRO B 1 111 ? 60.50698 24.85535 42.39744 1.000 38.26997 114 PRO B CA 1
ATOM 1453 C C . PRO B 1 111 ? 60.33993 24.39431 43.83228 1.000 36.82407 114 PRO B C 1
ATOM 1454 O O . PRO B 1 111 ? 61.10919 24.82648 44.69726 1.000 38.88694 114 PRO B O 1
ATOM 1458 N N . HIS B 1 112 ? 59.34542 23.55585 44.11910 1.000 35.10481 115 HIS B N 1
ATOM 1459 C CA . HIS B 1 112 ? 59.06441 23.10182 45.47488 1.000 35.40424 115 HIS B CA 1
ATOM 1460 C C . HIS B 1 112 ? 59.65253 21.72362 45.77629 1.000 34.57538 115 HIS B C 1
ATOM 1461 O O . HIS B 1 112 ? 59.29457 21.11816 46.79475 1.000 34.82665 115 HIS B O 1
ATOM 1468 N N . PHE B 1 113 ? 60.52480 21.21745 44.90800 1.000 33.97758 116 PHE B N 1
ATOM 1469 C CA . PHE B 1 113 ? 61.16656 19.91392 45.07732 1.000 33.67980 116 PHE B CA 1
ATOM 1470 C C . PHE B 1 113 ? 62.66284 20.18356 45.00552 1.000 35.54811 116 PHE B C 1
ATOM 1471 O O . PHE B 1 113 ? 63.21846 20.20825 43.90957 1.000 35.22310 116 PHE B O 1
ATOM 1479 N N . ARG B 1 114 ? 63.29087 20.41084 46.16235 1.000 37.97076 117 ARG B N 1
ATOM 1480 C CA . ARG B 1 114 ? 64.68991 20.81724 46.23747 1.000 40.83646 117 ARG B CA 1
ATOM 1481 C C . ARG B 1 114 ? 65.37427 20.10203 47.39164 1.000 43.21690 117 ARG B C 1
ATOM 1482 O O . ARG B 1 114 ? 64.83048 20.02221 48.49709 1.000 43.75521 117 ARG B O 1
ATOM 1490 N N . ARG B 1 115 ? 66.59189 19.62989 47.13872 1.000 45.18875 118 ARG B N 1
ATOM 1491 C CA . ARG B 1 115 ? 67.26698 18.77807 48.11013 1.000 47.87826 118 ARG B CA 1
ATOM 1492 C C . ARG B 1 115 ? 67.41577 19.48854 49.45295 1.000 51.13163 118 ARG B C 1
ATOM 1493 O O . ARG B 1 115 ? 67.12327 18.91615 50.50980 1.000 53.33900 118 ARG B O 1
ATOM 1501 N N . ASP B 1 116 ? 67.83190 20.74301 49.43948 1.000 53.23412 119 ASP B N 1
ATOM 1502 C CA . ASP B 1 116 ? 68.11742 21.40557 50.70123 1.000 58.47812 119 ASP B CA 1
ATOM 1503 C C . ASP B 1 116 ? 66.90327 22.09773 51.32600 1.000 62.20742 119 ASP B C 1
ATOM 1504 O O . ASP B 1 116 ? 67.06890 22.81159 52.31873 1.000 61.66817 119 ASP B O 1
ATOM 1509 N N . GLN B 1 117 ? 65.69214 21.91930 50.78819 1.000 54.81800 120 GLN B N 1
ATOM 1510 C CA . GLN B 1 117 ? 64.49007 22.51704 51.37941 1.000 60.42204 120 GLN B CA 1
ATOM 1511 C C . GLN B 1 117 ? 63.29644 21.57088 51.35015 1.000 53.71740 120 GLN B C 1
ATOM 1512 O O . GLN B 1 117 ? 62.33400 21.79286 50.60694 1.000 44.14443 120 GLN B O 1
ATOM 1518 N N . PRO B 1 118 ? 63.29449 20.53427 52.19474 1.000 53.08263 121 PRO B N 1
ATOM 1519 C CA . PRO B 1 118 ? 62.10867 19.65634 52.26118 1.000 46.72698 121 PRO B CA 1
ATOM 1520 C C . PRO B 1 118 ? 60.84888 20.37650 52.71926 1.000 44.72011 121 PRO B C 1
ATOM 1521 O O . PRO B 1 118 ? 59.74143 19.91122 52.42226 1.000 42.61751 121 PRO B O 1
ATOM 1525 N N . GLN B 1 119 ? 60.97692 21.49416 53.43823 1.000 47.01706 122 GLN B N 1
ATOM 1526 C CA . GLN B 1 119 ? 59.78907 22.22102 53.87104 1.000 46.87715 122 GLN B CA 1
ATOM 1527 C C . GLN B 1 119 ? 58.97055 22.72788 52.69614 1.000 44.28410 122 GLN B C 1
ATOM 1528 O O . GLN B 1 119 ? 57.78158 23.01798 52.86667 1.000 45.21373 122 GLN B O 1
ATOM 1534 N N . LEU B 1 120 ? 59.56178 22.81523 51.50301 1.000 42.94946 123 LEU B N 1
ATOM 1535 C CA . LEU B 1 120 ? 58.80713 23.25627 50.33809 1.000 40.94042 123 LEU B CA 1
ATOM 1536 C C . LEU B 1 120 ? 57.87535 22.18910 49.78982 1.000 38.51099 123 LEU B C 1
ATOM 1537 O O . LEU B 1 120 ? 56.98893 22.52669 48.99415 1.000 37.45335 123 LEU B O 1
ATOM 1542 N N . LEU B 1 121 ? 58.04140 20.92174 50.19517 1.000 38.19076 124 LEU B N 1
ATOM 1543 C CA . LEU B 1 121 ? 57.22565 19.85988 49.60832 1.000 36.92208 124 LEU B CA 1
ATOM 1544 C C . LEU B 1 121 ? 55.74458 20.08536 49.85586 1.000 39.51366 124 LEU B C 1
ATOM 1545 O O . LEU B 1 121 ? 54.90311 19.61948 49.07691 1.000 36.19847 124 LEU B O 1
ATOM 1550 N N . VAL B 1 122 ? 55.41178 20.80167 50.92778 1.000 38.46402 125 VAL B N 1
ATOM 1551 C CA . VAL B 1 122 ? 54.02369 21.08230 51.25760 1.000 42.76527 125 VAL B CA 1
ATOM 1552 C C . VAL B 1 122 ? 53.31606 21.87360 50.16631 1.000 41.16136 125 VAL B C 1
ATOM 1553 O O . VAL B 1 122 ? 52.08705 21.80659 50.06524 1.000 47.95572 125 VAL B O 1
ATOM 1557 N N . HIS B 1 123 ? 54.05827 22.60618 49.32638 1.000 38.97090 126 HIS B N 1
ATOM 1558 C CA . HIS B 1 123 ? 53.44771 23.41301 48.27213 1.000 42.53228 126 HIS B CA 1
ATOM 1559 C C . HIS B 1 123 ? 53.10025 22.61486 47.01590 1.000 45.39981 126 HIS B C 1
ATOM 1560 O O . HIS B 1 123 ? 52.46015 23.16522 46.11610 1.000 47.86788 126 HIS B O 1
ATOM 1567 N N . LEU B 1 124 ? 53.51209 21.35697 46.91759 1.000 37.25185 127 LEU B N 1
ATOM 1568 C CA . LEU B 1 124 ? 53.23484 20.55156 45.72991 1.000 44.82650 127 LEU B CA 1
ATOM 1569 C C . LEU B 1 124 ? 51.77141 20.11663 45.68930 1.000 51.01836 127 LEU B C 1
ATOM 1570 O O . LEU B 1 124 ? 51.28860 19.46973 46.62327 1.000 62.10029 127 LEU B O 1
ATOM 1575 N N . LYS B 1 125 ? 51.08101 20.41912 44.58915 1.000 42.69404 128 LYS B N 1
ATOM 1576 C CA . LYS B 1 125 ? 49.67444 20.07079 44.43131 1.000 43.03367 128 LYS B CA 1
ATOM 1577 C C . LYS B 1 125 ? 49.44542 19.44527 43.06201 1.000 40.69194 128 LYS B C 1
ATOM 1578 O O . LYS B 1 125 ? 50.16486 19.73527 42.10086 1.000 37.30605 128 LYS B O 1
ATOM 1584 N N . ARG B 1 126 ? 48.42814 18.58619 42.98277 1.000 41.41976 129 ARG B N 1
ATOM 1585 C CA . ARG B 1 126 ? 47.93640 18.12292 41.69112 1.000 40.32886 129 ARG B CA 1
ATOM 1586 C C . ARG B 1 126 ? 47.14398 19.21760 40.99963 1.000 46.43999 129 ARG B C 1
ATOM 1587 O O . ARG B 1 126 ? 46.29285 19.87127 41.60691 1.000 47.61545 129 ARG B O 1
ATOM 1595 N N . LEU B 1 127 ? 47.38857 19.37542 39.70678 1.000 46.76623 130 LEU B N 1
ATOM 1596 C CA . LEU B 1 127 ? 46.65163 20.32738 38.88671 1.000 45.14983 130 LEU B CA 1
ATOM 1597 C C . LEU B 1 127 ? 45.37304 19.64105 38.43316 1.000 50.87344 130 LEU B C 1
ATOM 1598 O O . LEU B 1 127 ? 45.38527 18.80055 37.53379 1.000 49.08599 130 LEU B O 1
ATOM 1603 N N . THR B 1 128 ? 44.26379 19.98947 39.06576 1.000 53.39536 131 THR B N 1
ATOM 1604 C CA . THR B 1 128 ? 43.01302 19.29942 38.83535 1.000 56.40837 131 THR B CA 1
ATOM 1605 C C . THR B 1 128 ? 41.89611 20.32373 38.72539 1.000 75.06572 131 THR B C 1
ATOM 1606 O O . THR B 1 128 ? 42.15428 21.52426 38.81345 1.000 76.97557 131 THR B O 1
ATOM 1610 N N . ASN C 1 10 ? 51.86168 12.82246 4.28249 1.000 103.06719 13 ASN C N 1
ATOM 1611 C CA . ASN C 1 10 ? 52.73130 11.68286 4.01401 1.000 108.15183 13 ASN C CA 1
ATOM 1612 C C . ASN C 1 10 ? 52.47422 10.55223 5.00715 1.000 102.77434 13 ASN C C 1
ATOM 1613 O O . ASN C 1 10 ? 52.65818 9.37960 4.68171 1.000 103.10662 13 ASN C O 1
ATOM 1618 N N . PHE C 1 11 ? 52.05522 10.91147 6.22078 1.000 93.26688 14 PHE C N 1
ATOM 1619 C CA . PHE C 1 11 ? 51.87107 9.90084 7.25958 1.000 93.97483 14 PHE C CA 1
ATOM 1620 C C . PHE C 1 11 ? 50.85091 8.82872 6.89126 1.000 96.00934 14 PHE C C 1
ATOM 1621 O O . PHE C 1 11 ? 51.11393 7.65053 7.18849 1.000 94.42638 14 PHE C O 1
ATOM 1629 N N . PRO C 1 12 ? 49.68154 9.13937 6.31197 1.000 95.27809 15 PRO C N 1
ATOM 1630 C CA . PRO C 1 12 ? 48.78547 8.04310 5.90280 1.000 98.40061 15 PRO C CA 1
ATOM 1631 C C . PRO C 1 12 ? 49.43858 7.07263 4.93438 1.000 97.49644 15 PRO C C 1
ATOM 1632 O O . PRO C 1 12 ? 49.28610 5.85296 5.08596 1.000 97.66680 15 PRO C O 1
ATOM 1636 N N . ALA C 1 13 ? 50.18274 7.58480 3.94997 1.000 99.83179 16 ALA C N 1
ATOM 1637 C CA . ALA C 1 13 ? 50.85806 6.70994 2.99679 1.000 99.37045 16 ALA C CA 1
ATOM 1638 C C . ALA C 1 13 ? 51.93517 5.87187 3.67482 1.000 103.93751 16 ALA C C 1
ATOM 1639 O O . ALA C 1 13 ? 52.06289 4.67229 3.39654 1.000 104.98630 16 ALA C O 1
ATOM 1641 N N . LYS C 1 14 ? 52.72110 6.48497 4.56528 1.000 101.94173 17 LYS C N 1
ATOM 1642 C CA . LYS C 1 14 ? 53.73452 5.72780 5.29108 1.000 99.79087 17 LYS C CA 1
ATOM 1643 C C . LYS C 1 14 ? 53.09597 4.62174 6.11559 1.000 100.40155 17 LYS C C 1
ATOM 1644 O O . LYS C 1 14 ? 53.57864 3.48541 6.11972 1.000 103.32116 17 LYS C O 1
ATOM 1650 N N . LEU C 1 15 ? 51.99696 4.93366 6.80492 1.000 98.12504 18 LEU C N 1
ATOM 1651 C CA . LEU C 1 15 ? 51.32161 3.93478 7.62445 1.000 96.11006 18 LEU C CA 1
ATOM 1652 C C . LEU C 1 15 ? 50.79038 2.79485 6.76776 1.000 96.59880 18 LEU C C 1
ATOM 1653 O O . LEU C 1 15 ? 50.92476 1.62051 7.12951 1.000 94.51413 18 LEU C O 1
ATOM 1658 N N . TRP C 1 16 ? 50.17780 3.12720 5.63027 1.000 96.99163 19 TRP C N 1
ATOM 1659 C CA . TRP C 1 16 ? 49.68629 2.10582 4.71134 1.000 100.08873 19 TRP C CA 1
ATOM 1660 C C . TRP C 1 16 ? 50.81194 1.18975 4.24312 1.000 102.61383 19 TRP C C 1
ATOM 1661 O O . TRP C 1 16 ? 50.69000 -0.04356 4.28360 1.000 106.78072 19 TRP C O 1
ATOM 1672 N N . ARG C 1 17 ? 51.93188 1.78125 3.81927 1.000 105.67885 20 ARG C N 1
ATOM 1673 C CA . ARG C 1 17 ? 53.06923 0.98403 3.37119 1.000 104.83955 20 ARG C CA 1
ATOM 1674 C C . ARG C 1 17 ? 53.59083 0.09617 4.49184 1.000 108.15216 20 ARG C C 1
ATOM 1675 O O . ARG C 1 17 ? 53.89934 -1.08076 4.27124 1.000 109.30204 20 ARG C O 1
ATOM 1683 N N . LEU C 1 18 ? 53.70036 0.64875 5.70094 1.000 99.15186 21 LEU C N 1
ATOM 1684 C CA . LEU C 1 18 ? 54.23766 -0.10454 6.82681 1.000 100.35193 21 LEU C CA 1
ATOM 1685 C C . LEU C 1 18 ? 53.35095 -1.29108 7.17857 1.000 105.52202 21 LEU C C 1
ATOM 1686 O O . LEU C 1 18 ? 53.83997 -2.41446 7.35191 1.000 106.69016 21 LEU C O 1
ATOM 1691 N N . VAL C 1 19 ? 52.03939 -1.06361 7.28830 1.000 103.10337 22 VAL C N 1
ATOM 1692 C CA . VAL C 1 19 ? 51.14860 -2.15060 7.68045 1.000 106.66199 22 VAL C CA 1
ATOM 1693 C C . VAL C 1 19 ? 51.12358 -3.21900 6.59636 1.000 108.73337 22 VAL C C 1
ATOM 1694 O O . VAL C 1 19 ? 51.10910 -4.42057 6.89085 1.000 115.17338 22 VAL C O 1
ATOM 1698 N N . ASN C 1 20 ? 51.13297 -2.80370 5.32511 1.000 110.89374 23 ASN C N 1
ATOM 1699 C CA . ASN C 1 20 ? 51.05233 -3.76409 4.23218 1.000 114.22510 23 ASN C CA 1
ATOM 1700 C C . ASN C 1 20 ? 52.36215 -4.49992 3.97245 1.000 118.76359 23 ASN C C 1
ATOM 1701 O O . ASN C 1 20 ? 52.33155 -5.59757 3.40509 1.000 118.28252 23 ASN C O 1
ATOM 1706 N N . SER C 1 21 ? 53.50366 -3.93418 4.36185 1.000 115.10114 24 SER C N 1
ATOM 1707 C CA . SER C 1 21 ? 54.78212 -4.53796 3.98817 1.000 115.57362 24 SER C CA 1
ATOM 1708 C C . SER C 1 21 ? 55.16788 -5.63380 4.97784 1.000 113.24154 24 SER C C 1
ATOM 1709 O O . SER C 1 21 ? 55.21677 -5.38128 6.18675 1.000 112.13038 24 SER C O 1
ATOM 1712 N N . PRO C 1 22 ? 55.43754 -6.85655 4.50748 1.000 104.09977 25 PRO C N 1
ATOM 1713 C CA . PRO C 1 22 ? 55.91965 -7.90585 5.42056 1.000 100.92967 25 PRO C CA 1
ATOM 1714 C C . PRO C 1 22 ? 57.33731 -7.67788 5.91690 1.000 103.35129 25 PRO C C 1
ATOM 1715 O O . PRO C 1 22 ? 57.74436 -8.33235 6.88526 1.000 104.17434 25 PRO C O 1
ATOM 1719 N N . ARG C 1 23 ? 58.10522 -6.78884 5.27869 1.000 107.44072 26 ARG C N 1
ATOM 1720 C CA . ARG C 1 23 ? 59.44309 -6.47101 5.77050 1.000 110.43414 26 ARG C CA 1
ATOM 1721 C C . ARG C 1 23 ? 59.38707 -5.87700 7.16984 1.000 114.08488 26 ARG C C 1
ATOM 1722 O O . ARG C 1 23 ? 60.27335 -6.12337 7.99793 1.000 116.39598 26 ARG C O 1
ATOM 1730 N N . TYR C 1 24 ? 58.34972 -5.09965 7.45512 1.000 111.38623 27 TYR C N 1
ATOM 1731 C CA . TYR C 1 24 ? 58.19576 -4.45178 8.75179 1.000 108.94502 27 TYR C CA 1
ATOM 1732 C C . TYR C 1 24 ? 57.22817 -5.27478 9.59336 1.000 107.89625 27 TYR C C 1
ATOM 1733 O O . TYR C 1 24 ? 56.00538 -5.14095 9.48515 1.000 104.45493 27 TYR C O 1
ATOM 1742 N N . ARG C 1 25 ? 57.80855 -6.13226 10.43499 1.000 107.74910 28 ARG C N 1
ATOM 1743 C CA . ARG C 1 25 ? 57.05556 -7.12787 11.18615 1.000 111.61665 28 ARG C CA 1
ATOM 1744 C C . ARG C 1 25 ? 56.25124 -6.51671 12.32229 1.000 112.50067 28 ARG C C 1
ATOM 1745 O O . ARG C 1 25 ? 55.18396 -7.03279 12.67585 1.000 113.70288 28 ARG C O 1
ATOM 1753 N N . SER C 1 26 ? 56.71686 -5.40160 12.87015 1.000 107.15604 29 SER C N 1
ATOM 1754 C CA . SER C 1 26 ? 56.17476 -4.86851 14.11292 1.000 103.76317 29 SER C CA 1
ATOM 1755 C C . SER C 1 26 ? 54.83391 -4.17247 13.95333 1.000 100.00590 29 SER C C 1
ATOM 1756 O O . SER C 1 26 ? 54.16600 -3.92265 14.96145 1.000 95.94726 29 SER C O 1
ATOM 1759 N N . ILE C 1 27 ? 54.41891 -3.85765 12.73234 1.000 104.27282 30 ILE C N 1
ATOM 1760 C CA . ILE C 1 27 ? 53.16251 -3.16277 12.49592 1.000 99.03526 30 ILE C CA 1
ATOM 1761 C C . ILE C 1 27 ? 52.46278 -3.87571 11.35266 1.000 104.51518 30 ILE C C 1
ATOM 1762 O O . ILE C 1 27 ? 53.02109 -4.00057 10.25539 1.000 107.24053 30 ILE C O 1
ATOM 1767 N N . ARG C 1 28 ? 51.25233 -4.35601 11.61120 1.000 105.68756 31 ARG C N 1
ATOM 1768 C CA . ARG C 1 28 ? 50.61082 -5.27137 10.68199 1.000 104.54507 31 ARG C CA 1
ATOM 1769 C C . ARG C 1 28 ? 49.10291 -5.12977 10.78677 1.000 104.76775 31 ARG C C 1
ATOM 1770 O O . ARG C 1 28 ? 48.57734 -4.48442 11.69407 1.000 102.46025 31 ARG C O 1
ATOM 1778 N N . TRP C 1 29 ? 48.41083 -5.70069 9.80895 1.000 102.22976 32 TRP C N 1
ATOM 1779 C CA . TRP C 1 29 ? 46.96175 -5.75351 9.87203 1.000 104.31413 32 TRP C CA 1
ATOM 1780 C C . TRP C 1 29 ? 46.54868 -6.66737 11.01768 1.000 106.71559 32 TRP C C 1
ATOM 1781 O O . TRP C 1 29 ? 47.24858 -7.62531 11.35737 1.000 107.54616 32 TRP C O 1
ATOM 1792 N N . ASP C 1 30 ? 45.40415 -6.36767 11.62293 1.000 108.81654 33 ASP C N 1
ATOM 1793 C CA . ASP C 1 30 ? 44.87643 -7.28221 12.62040 1.000 115.87822 33 ASP C CA 1
ATOM 1794 C C . ASP C 1 30 ? 44.29053 -8.50847 11.92341 1.000 120.61886 33 ASP C C 1
ATOM 1795 O O . ASP C 1 30 ? 44.34661 -8.64794 10.69783 1.000 119.35762 33 ASP C O 1
ATOM 1800 N N . GLY C 1 31 ? 43.71827 -9.41562 12.71619 1.000 125.01326 34 GLY C N 1
ATOM 1801 C CA . GLY C 1 31 ? 43.29204 -10.68770 12.15994 1.000 129.81015 34 GLY C CA 1
ATOM 1802 C C . GLY C 1 31 ? 42.16084 -10.55978 11.16015 1.000 129.77365 34 GLY C C 1
ATOM 1803 O O . GLY C 1 31 ? 42.05321 -11.36767 10.23348 1.000 133.38390 34 GLY C O 1
ATOM 1804 N N . ARG C 1 32 ? 41.31443 -9.54381 11.31979 1.000 126.18972 35 ARG C N 1
ATOM 1805 C CA . ARG C 1 32 ? 40.17597 -9.32839 10.43726 1.000 129.77727 35 ARG C CA 1
ATOM 1806 C C . ARG C 1 32 ? 40.40804 -8.22945 9.40490 1.000 127.64178 35 ARG C C 1
ATOM 1807 O O . ARG C 1 32 ? 39.50211 -7.93777 8.61858 1.000 121.34519 35 ARG C O 1
ATOM 1815 N N . GLY C 1 33 ? 41.58681 -7.61188 9.39137 1.000 130.31341 36 GLY C N 1
ATOM 1816 C CA . GLY C 1 33 ? 41.87945 -6.55250 8.44039 1.000 126.35884 36 GLY C CA 1
ATOM 1817 C C . GLY C 1 33 ? 41.08097 -5.27179 8.56994 1.000 124.96397 36 GLY C C 1
ATOM 1818 O O . GLY C 1 33 ? 40.86178 -4.58773 7.56501 1.000 123.30057 36 GLY C O 1
ATOM 1819 N N . GLU C 1 34 ? 40.63235 -4.92477 9.77660 1.000 119.53118 37 GLU C N 1
ATOM 1820 C CA . GLU C 1 34 ? 39.92999 -3.66803 10.00137 1.000 116.62055 37 GLU C CA 1
ATOM 1821 C C . GLU C 1 34 ? 40.66765 -2.74076 10.95888 1.000 109.74486 37 GLU C C 1
ATOM 1822 O O . GLU C 1 34 ? 40.16302 -1.65234 11.25851 1.000 104.63921 37 GLU C O 1
ATOM 1828 N N . GLY C 1 35 ? 41.85040 -3.12982 11.42698 1.000 103.38572 38 GLY C N 1
ATOM 1829 C CA . GLY C 1 35 ? 42.65157 -2.32754 12.33304 1.000 103.36088 38 GLY C CA 1
ATOM 1830 C C . GLY C 1 35 ? 44.09230 -2.77719 12.25533 1.000 102.24399 38 GLY C C 1
ATOM 1831 O O . GLY C 1 35 ? 44.42154 -3.76109 11.58899 1.000 105.60265 38 GLY C O 1
ATOM 1832 N N . LEU C 1 36 ? 44.96136 -2.03833 12.94080 1.000 91.98166 39 LEU C N 1
ATOM 1833 C CA . LEU C 1 36 ? 46.38582 -2.32709 12.91357 1.000 91.27513 39 LEU C CA 1
ATOM 1834 C C . LEU C 1 36 ? 46.88716 -2.69930 14.30430 1.000 89.49889 39 LEU C C 1
ATOM 1835 O O . LEU C 1 36 ? 46.41811 -2.17883 15.32478 1.000 89.13030 39 LEU C O 1
ATOM 1840 N N . LEU C 1 37 ? 47.84622 -3.62212 14.31520 1.000 92.18870 40 LEU C N 1
ATOM 1841 C CA . LEU C 1 37 ? 48.51084 -4.11888 15.51098 1.000 91.18636 40 LEU C CA 1
ATOM 1842 C C . LEU C 1 37 ? 49.96607 -3.67534 15.49326 1.000 88.75914 40 LEU C C 1
ATOM 1843 O O . LEU C 1 37 ? 50.64452 -3.80040 14.46310 1.000 93.54728 40 LEU C O 1
ATOM 1848 N N . ILE C 1 38 ? 50.44080 -3.16522 16.62901 1.000 83.84472 41 ILE C N 1
ATOM 1849 C CA . ILE C 1 38 ? 51.80603 -2.67107 16.76474 1.000 80.68906 41 ILE C CA 1
ATOM 1850 C C . ILE C 1 38 ? 52.46461 -3.36476 17.95073 1.000 86.38366 41 ILE C C 1
ATOM 1851 O O . ILE C 1 38 ? 51.94802 -3.30806 19.07638 1.000 88.54220 41 ILE C O 1
ATOM 1856 N N . ASP C 1 39 ? 53.59553 -4.02350 17.69238 1.000 86.59723 42 ASP C N 1
ATOM 1857 C CA . ASP C 1 39 ? 54.46125 -4.57923 18.72958 1.000 90.32968 42 ASP C CA 1
ATOM 1858 C C . ASP C 1 39 ? 55.50790 -3.52755 19.08541 1.000 92.13071 42 ASP C C 1
ATOM 1859 O O . ASP C 1 39 ? 56.43906 -3.28478 18.30997 1.000 94.99875 42 ASP C O 1
ATOM 1864 N N . GLN C 1 40 ? 55.35453 -2.90184 20.25421 1.000 85.50952 43 GLN C N 1
ATOM 1865 C CA . GLN C 1 40 ? 56.17617 -1.73758 20.58438 1.000 84.26460 43 GLN C CA 1
ATOM 1866 C C . GLN C 1 40 ? 57.67403 -2.01331 20.63038 1.000 88.64847 43 GLN C C 1
ATOM 1867 O O . GLN C 1 40 ? 58.43309 -1.22771 20.03766 1.000 90.19096 43 GLN C O 1
ATOM 1873 N N . PRO C 1 41 ? 58.17592 -3.04799 21.31773 1.000 92.54591 44 PRO C N 1
ATOM 1874 C CA . PRO C 1 41 ? 59.63644 -3.26649 21.29930 1.000 95.95937 44 PRO C CA 1
ATOM 1875 C C . PRO C 1 41 ? 60.20583 -3.42792 19.90043 1.000 96.72310 44 PRO C C 1
ATOM 1876 O O . PRO C 1 41 ? 61.21173 -2.78720 19.56150 1.000 96.67177 44 PRO C O 1
ATOM 1880 N N . LEU C 1 42 ? 59.57690 -4.25953 19.06727 1.000 99.81201 45 LEU C N 1
ATOM 1881 C CA . LEU C 1 42 ? 60.07714 -4.45269 17.71134 1.000 98.30152 45 LEU C CA 1
ATOM 1882 C C . LEU C 1 42 ? 59.94832 -3.17362 16.89697 1.000 102.06324 45 LEU C C 1
ATOM 1883 O O . LEU C 1 42 ? 60.82997 -2.85268 16.09143 1.000 104.16572 45 LEU C O 1
ATOM 1888 N N . PHE C 1 43 ? 58.85256 -2.43616 17.09032 1.000 93.93487 46 PHE C N 1
ATOM 1889 C CA . PHE C 1 43 ? 58.66585 -1.17896 16.37588 1.000 90.31087 46 PHE C CA 1
ATOM 1890 C C . PHE C 1 43 ? 59.76950 -0.18824 16.71584 1.000 95.04448 46 PHE C C 1
ATOM 1891 O O . PHE C 1 43 ? 60.33667 0.45190 15.82822 1.000 95.12494 46 PHE C O 1
ATOM 1899 N N . GLU C 1 44 ? 60.08243 -0.04182 18.00265 1.000 94.69147 47 GLU C N 1
ATOM 1900 C CA . GLU C 1 44 ? 61.16817 0.84827 18.39858 1.000 94.73427 47 GLU C CA 1
ATOM 1901 C C . GLU C 1 44 ? 62.51212 0.36518 17.86828 1.000 100.96381 47 GLU C C 1
ATOM 1902 O O . GLU C 1 44 ? 63.34931 1.17605 17.45501 1.000 104.99809 47 GLU C O 1
ATOM 1908 N N . ALA C 1 45 ? 62.73363 -0.95416 17.86009 1.000 101.64873 48 ALA C N 1
ATOM 1909 C CA . ALA C 1 45 ? 64.03727 -1.47927 17.46286 1.000 105.27940 48 ALA C CA 1
ATOM 1910 C C . ALA C 1 45 ? 64.27910 -1.32586 15.96617 1.000 113.48844 48 ALA C C 1
ATOM 1911 O O . ALA C 1 45 ? 65.39162 -0.98811 15.54439 1.000 119.45377 48 ALA C O 1
ATOM 1913 N N . GLU C 1 46 ? 63.25765 -1.57304 15.14757 1.000 109.18230 49 GLU C N 1
ATOM 1914 C CA . GLU C 1 46 ? 63.42671 -1.63746 13.70346 1.000 117.75330 49 GLU C CA 1
ATOM 1915 C C . GLU C 1 46 ? 62.87388 -0.42583 12.96410 1.000 114.12734 49 GLU C C 1
ATOM 1916 O O . GLU C 1 46 ? 63.12677 -0.29472 11.76093 1.000 116.37493 49 GLU C O 1
ATOM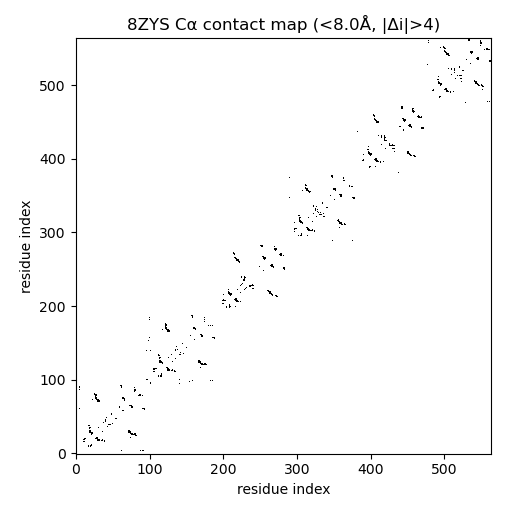 1922 N N . LEU C 1 47 ? 62.12808 0.45667 13.63650 1.000 105.36402 50 LEU C N 1
ATOM 1923 C CA . LEU C 1 47 ? 61.44727 1.55839 12.96604 1.000 101.51729 50 LEU C CA 1
ATOM 1924 C C . LEU C 1 47 ? 61.70925 2.95283 13.51699 1.000 97.16430 50 LEU C C 1
ATOM 1925 O O . LEU C 1 47 ? 61.41617 3.92123 12.80603 1.000 94.86743 50 LEU C O 1
ATOM 1930 N N . LEU C 1 48 ? 62.27046 3.10756 14.71728 1.000 98.06638 51 LEU C N 1
ATOM 1931 C CA . LEU C 1 48 ? 62.53466 4.43909 15.25002 1.000 97.46201 51 LEU C CA 1
ATOM 1932 C C . LEU C 1 48 ? 63.99271 4.68802 15.58951 1.000 100.99616 51 LEU C C 1
ATOM 1933 O O . LEU C 1 48 ? 64.38734 5.85122 15.72606 1.000 97.31918 51 LEU C O 1
ATOM 1938 N N . SER C 1 49 ? 64.78744 3.64196 15.72874 1.000 111.64701 52 SER C N 1
ATOM 1939 C CA . SER C 1 49 ? 66.21136 3.68613 16.02082 1.000 122.59164 52 SER C CA 1
ATOM 1940 C C . SER C 1 49 ? 66.82715 2.71930 15.02286 1.000 126.58641 52 SER C C 1
ATOM 1941 O O . SER C 1 49 ? 66.09945 2.01432 14.31768 1.000 123.61372 52 SER C O 1
ATOM 1944 N N . PRO C 1 50 ? 68.15615 2.63465 14.94078 1.000 137.23177 53 PRO C N 1
ATOM 1945 C CA . PRO C 1 50 ? 68.76464 1.80247 13.88450 1.000 142.11082 53 PRO C CA 1
ATOM 1946 C C . PRO C 1 50 ? 68.31894 0.35403 13.97613 1.000 145.15931 53 PRO C C 1
ATOM 1947 O O . PRO C 1 50 ? 68.51158 -0.30808 15.00751 1.000 144.54211 53 PRO C O 1
ATOM 1951 N N . PRO C 1 51 ? 67.69807 -0.17133 12.89898 1.000 145.88508 54 PRO C N 1
ATOM 1952 C CA . PRO C 1 51 ? 67.09132 -1.50285 12.76192 1.000 142.68839 54 PRO C CA 1
ATOM 1953 C C . PRO C 1 51 ? 68.00724 -2.64188 13.19543 1.000 146.66535 54 PRO C C 1
ATOM 1954 O O . PRO C 1 51 ? 67.54792 -3.50239 13.94665 1.000 146.42339 54 PRO C O 1
ATOM 1958 N N . GLU C 1 65 ? 65.06211 -0.23456 0.34263 1.000 132.86568 68 GLU C N 1
ATOM 1959 C CA . GLU C 1 65 ? 64.98702 1.14549 0.80603 1.000 132.22904 68 GLU C CA 1
ATOM 1960 C C . GLU C 1 65 ? 64.15987 1.24317 2.08443 1.000 135.98869 68 GLU C C 1
ATOM 1961 O O . GLU C 1 65 ? 63.00936 0.80482 2.12084 1.000 134.63124 68 GLU C O 1
ATOM 1967 N N . PRO C 1 66 ? 64.74377 1.81746 3.13227 1.000 134.14172 69 PRO C N 1
ATOM 1968 C CA . PRO C 1 66 ? 64.05040 1.88261 4.42000 1.000 129.26369 69 PRO C CA 1
ATOM 1969 C C . PRO C 1 66 ? 63.08840 3.05666 4.50776 1.000 127.39390 69 PRO C C 1
ATOM 1970 O O . PRO C 1 66 ? 63.29373 4.11577 3.90977 1.000 125.69418 69 PRO C O 1
ATOM 1974 N N . GLU C 1 67 ? 62.01784 2.84445 5.26880 1.000 121.93442 70 GLU C N 1
ATOM 1975 C CA . GLU C 1 67 ? 61.11492 3.91721 5.66481 1.000 118.27619 70 GLU C CA 1
ATOM 1976 C C . GLU C 1 67 ? 61.57817 4.43523 7.02065 1.000 114.46915 70 GLU C C 1
ATOM 1977 O O . GLU C 1 67 ? 61.61623 3.67778 7.99622 1.000 116.01297 70 GLU C O 1
ATOM 1983 N N . LEU C 1 68 ? 61.94469 5.71388 7.08025 1.000 113.30264 71 LEU C N 1
ATOM 1984 C CA . LEU C 1 68 ? 62.61895 6.27806 8.24403 1.000 111.99186 71 LEU C CA 1
ATOM 1985 C C . LEU C 1 68 ? 61.75421 7.34885 8.89331 1.000 102.48949 71 LEU C C 1
ATOM 1986 O O . LEU C 1 68 ? 61.44523 8.36778 8.26607 1.000 107.39460 71 LEU C O 1
ATOM 1991 N N . PHE C 1 69 ? 61.35203 7.10895 10.13601 1.000 90.04972 72 PHE C N 1
ATOM 1992 C CA . PHE C 1 69 ? 60.70629 8.14029 10.93191 1.000 93.62509 72 PHE C CA 1
ATOM 1993 C C . PHE C 1 69 ? 61.73829 9.13336 11.44775 1.000 92.46921 72 PHE C C 1
ATOM 1994 O O . PHE C 1 69 ? 62.90486 8.79072 11.66186 1.000 95.79712 72 PHE C O 1
ATOM 2002 N N . LYS C 1 70 ? 61.30835 10.37825 11.65267 1.000 87.00594 73 LYS C N 1
ATOM 2003 C CA . LYS C 1 70 ? 62.25516 11.32898 12.21815 1.000 85.87587 73 LYS C CA 1
ATOM 2004 C C . LYS C 1 70 ? 62.28614 11.26338 13.73900 1.000 78.41677 73 LYS C C 1
ATOM 2005 O O . LYS C 1 70 ? 63.34920 11.44831 14.34075 1.000 79.10135 73 LYS C O 1
ATOM 2011 N N . THR C 1 71 ? 61.15326 10.99206 14.37620 1.000 75.14864 74 THR C N 1
ATOM 2012 C CA . THR C 1 71 ? 61.15477 10.84828 15.81966 1.000 73.67657 74 THR C CA 1
ATOM 2013 C C . THR C 1 71 ? 61.77581 9.50941 16.18774 1.000 76.55452 74 THR C C 1
ATOM 2014 O O . THR C 1 71 ? 61.75859 8.55546 15.40493 1.000 75.16092 74 THR C O 1
ATOM 2018 N N . THR C 1 72 ? 62.34477 9.44931 17.38738 1.000 72.54633 75 THR C N 1
ATOM 2019 C CA . THR C 1 72 ? 62.81011 8.19406 17.95507 1.000 75.43195 75 THR C CA 1
ATOM 2020 C C . THR C 1 72 ? 61.92039 7.72919 19.09633 1.000 73.39791 75 THR C C 1
ATOM 2021 O O . THR C 1 72 ? 62.23297 6.72839 19.74997 1.000 78.72663 75 THR C O 1
ATOM 2025 N N . SER C 1 73 ? 60.81677 8.42752 19.34296 1.000 68.62260 76 SER C N 1
ATOM 2026 C CA . SER C 1 73 ? 59.95277 8.17963 20.48635 1.000 65.07169 76 SER C CA 1
ATOM 2027 C C . SER C 1 73 ? 58.62601 7.60906 20.01124 1.000 63.62182 76 SER C C 1
ATOM 2028 O O . SER C 1 73 ? 57.97185 8.18929 19.13887 1.000 65.89194 76 SER C O 1
ATOM 2031 N N . PHE C 1 74 ? 58.24349 6.46207 20.57249 1.000 57.40249 77 PHE C N 1
ATOM 2032 C CA . PHE C 1 74 ? 56.96511 5.85830 20.21714 1.000 53.67161 77 PHE C CA 1
ATOM 2033 C C . PHE C 1 74 ? 55.78018 6.74194 20.59700 1.000 52.16219 77 PHE C C 1
ATOM 2034 O O . PHE C 1 74 ? 54.73619 6.69333 19.93560 1.000 55.14954 77 PHE C O 1
ATOM 2042 N N . THR C 1 75 ? 55.90169 7.53305 21.66645 1.000 51.21240 78 THR C N 1
ATOM 2043 C CA . THR C 1 75 ? 54.78021 8.37920 22.06023 1.000 51.94927 78 THR C CA 1
ATOM 2044 C C . THR C 1 75 ? 54.46886 9.43041 20.99913 1.000 51.21032 78 THR C C 1
ATOM 2045 O O . THR C 1 75 ? 53.30452 9.79227 20.81003 1.000 47.07201 78 THR C O 1
ATOM 2049 N N . SER C 1 76 ? 55.47822 9.90759 20.27229 1.000 48.91872 79 SER C N 1
ATOM 2050 C CA . SER C 1 76 ? 55.20364 10.83195 19.17518 1.000 52.21875 79 SER C CA 1
ATOM 2051 C C . SER C 1 76 ? 54.48156 10.12829 18.02928 1.000 53.45861 79 SER C C 1
ATOM 2052 O O . SER C 1 76 ? 53.60305 10.71627 17.38335 1.000 53.43325 79 SER C O 1
ATOM 2055 N N . PHE C 1 77 ? 54.82391 8.86296 17.77060 1.000 51.73750 80 PHE C N 1
ATOM 2056 C CA . PHE C 1 77 ? 54.07518 8.08848 16.78565 1.000 53.67457 80 PHE C CA 1
ATOM 2057 C C . PHE C 1 77 ? 52.62198 7.90689 17.21849 1.000 55.23738 80 PHE C C 1
ATOM 2058 O O . PHE C 1 77 ? 51.70159 8.00014 16.39493 1.000 59.29981 80 PHE C O 1
ATOM 2066 N N . ILE C 1 78 ? 52.39820 7.64381 18.50832 1.000 53.13843 81 ILE C N 1
ATOM 2067 C CA . ILE C 1 78 ? 51.03594 7.54142 19.03140 1.000 52.98206 81 ILE C CA 1
ATOM 2068 C C . ILE C 1 78 ? 50.30029 8.86370 18.85569 1.000 50.85055 81 ILE C C 1
ATOM 2069 O O . ILE C 1 78 ? 49.10993 8.89393 18.51766 1.000 49.32064 81 ILE C O 1
ATOM 2074 N N . ARG C 1 79 ? 50.98949 9.97663 19.11268 1.000 48.80748 82 ARG C N 1
ATOM 2075 C CA . ARG C 1 79 ? 50.38737 11.28557 18.88711 1.000 49.46946 82 ARG C CA 1
ATOM 2076 C C . ARG C 1 79 ? 49.96491 11.43987 17.43376 1.000 52.47297 82 ARG C C 1
ATOM 2077 O O . ARG C 1 79 ? 48.88547 11.96649 17.14729 1.000 52.35231 82 ARG C O 1
ATOM 2085 N N . GLN C 1 80 ? 50.81094 10.99204 16.50156 1.000 52.34583 83 GLN C N 1
ATOM 2086 C CA . GLN C 1 80 ? 50.44774 11.05497 15.08785 1.000 54.90392 83 GLN C CA 1
ATOM 2087 C C . GLN C 1 80 ? 49.20720 10.21771 14.80296 1.000 61.39584 83 GLN C C 1
ATOM 2088 O O . GLN C 1 80 ? 48.29850 10.66081 14.08957 1.000 59.57721 83 GLN C O 1
ATOM 2094 N N . LEU C 1 81 ? 49.15760 8.99879 15.34690 1.000 58.16254 84 LEU C N 1
ATOM 2095 C CA . LEU C 1 81 ? 47.99397 8.13818 15.14045 1.000 58.67420 84 LEU C CA 1
ATOM 2096 C C . LEU C 1 81 ? 46.71711 8.81389 15.63103 1.000 59.18182 84 LEU C C 1
ATOM 2097 O O . LEU C 1 81 ? 45.69725 8.82569 14.93237 1.000 60.88015 84 LEU C O 1
ATOM 2102 N N . ASN C 1 82 ? 46.75699 9.37805 16.84216 1.000 56.85238 85 ASN C N 1
ATOM 2103 C CA . ASN C 1 82 ? 45.58610 10.05961 17.39511 1.000 51.97988 85 ASN C CA 1
ATOM 2104 C C . ASN C 1 82 ? 45.21418 11.29938 16.58583 1.000 55.73752 85 ASN C C 1
ATOM 2105 O O . ASN C 1 82 ? 44.02755 11.56647 16.35997 1.000 56.37441 85 ASN C O 1
ATOM 2110 N N . LEU C 1 83 ? 46.21270 12.07470 16.15331 1.000 56.71099 86 LEU C N 1
ATOM 2111 C CA . LEU C 1 83 ? 45.95017 13.30016 15.40218 1.000 58.37385 86 LEU C CA 1
ATOM 2112 C C . LEU C 1 83 ? 45.14361 13.02818 14.14062 1.000 60.84529 86 LEU C C 1
ATOM 2113 O O . LEU C 1 83 ? 44.32179 13.85900 13.73663 1.000 64.62677 86 LEU C O 1
ATOM 2118 N N . TYR C 1 84 ? 45.34733 11.87256 13.51873 1.000 61.08152 87 TYR C N 1
ATOM 2119 C CA . TYR C 1 84 ? 44.62394 11.49971 12.31486 1.000 68.06739 87 TYR C CA 1
ATOM 2120 C C . TYR C 1 84 ? 43.36811 10.69445 12.61994 1.000 65.52985 87 TYR C C 1
ATOM 2121 O O . TYR C 1 84 ? 42.78519 10.11298 11.70414 1.000 67.83200 87 TYR C O 1
ATOM 2130 N N . GLY C 1 85 ? 42.95582 10.62003 13.88242 1.000 64.03367 88 GLY C N 1
ATOM 2131 C CA . GLY C 1 85 ? 41.66967 10.04212 14.20920 1.000 67.50053 88 GLY C CA 1
ATOM 2132 C C . GLY C 1 85 ? 41.67293 8.57442 14.57287 1.000 69.77168 88 GLY C C 1
ATOM 2133 O O . GLY C 1 85 ? 40.59211 7.98999 14.71197 1.000 73.26597 88 GLY C O 1
ATOM 2134 N N . PHE C 1 86 ? 42.84004 7.95368 14.71597 1.000 61.94907 89 PHE C N 1
ATOM 2135 C CA . PHE C 1 86 ? 42.89068 6.56380 15.14901 1.000 68.09121 89 PHE C CA 1
ATOM 2136 C C . PHE C 1 86 ? 42.53378 6.45496 16.62975 1.000 68.63614 89 PHE C C 1
ATOM 2137 O O . PHE C 1 86 ? 42.84852 7.33580 17.43599 1.000 59.21196 89 PHE C O 1
ATOM 2145 N N . ARG C 1 87 ? 41.86857 5.35338 16.98297 1.000 66.67442 90 ARG C N 1
ATOM 2146 C CA . ARG C 1 87 ? 41.43634 5.09832 18.34839 1.000 68.19911 90 ARG C CA 1
ATOM 2147 C C . ARG C 1 87 ? 41.96506 3.75067 18.81505 1.000 72.52459 90 ARG C C 1
ATOM 2148 O O . ARG C 1 87 ? 42.10263 2.81258 18.02498 1.000 75.26592 90 ARG C O 1
ATOM 2156 N N . LYS C 1 88 ? 42.24476 3.65677 20.11278 1.000 67.01964 91 LYS C N 1
ATOM 2157 C CA . LYS C 1 88 ? 42.59940 2.37546 20.70515 1.000 71.75883 91 LYS C CA 1
ATOM 2158 C C . LYS C 1 88 ? 41.35039 1.51583 20.84522 1.000 79.35791 91 LYS C C 1
ATOM 2159 O O . LYS C 1 88 ? 40.27025 2.01754 21.16917 1.000 81.34175 91 LYS C O 1
ATOM 2165 N N . VAL C 1 89 ? 41.50571 0.21180 20.64110 1.000 83.91664 92 VAL C N 1
ATOM 2166 C CA . VAL C 1 89 ? 40.38960 -0.72146 20.78351 1.000 87.82217 92 VAL C CA 1
ATOM 2167 C C . VAL C 1 89 ? 40.86599 -2.03443 21.39166 1.000 86.44194 92 VAL C C 1
ATOM 2168 O O . VAL C 1 89 ? 41.24940 -2.08237 22.56052 1.000 89.44471 92 VAL C O 1
ATOM 2172 N N . ALA C 1 100 ? 51.52231 -10.88648 19.00573 1.000 120.60974 103 ALA C N 1
ATOM 2173 C CA . ALA C 1 100 ? 51.91696 -11.30937 20.34431 1.000 126.74641 103 ALA C CA 1
ATOM 2174 C C . ALA C 1 100 ? 53.38644 -11.71679 20.38699 1.000 130.23472 103 ALA C C 1
ATOM 2175 O O . ALA C 1 100 ? 53.69573 -12.90241 20.51073 1.000 131.66705 103 ALA C O 1
ATOM 2177 N N . GLY C 1 101 ? 54.29713 -10.75194 20.25316 1.000 128.98104 104 GLY C N 1
ATOM 2178 C CA . GLY C 1 101 ? 55.70169 -11.10727 20.31708 1.000 128.24861 104 GLY C CA 1
ATOM 2179 C C . GLY C 1 101 ? 56.28095 -11.25006 21.71144 1.000 127.85442 104 GLY C C 1
ATOM 2180 O O . GLY C 1 101 ? 56.55960 -12.36848 22.15429 1.000 127.33504 104 GLY C O 1
ATOM 2181 N N . ASN C 1 102 ? 56.47343 -10.12968 22.41679 1.000 128.27761 105 ASN C N 1
ATOM 2182 C CA . ASN C 1 102 ? 56.90595 -10.17463 23.81216 1.000 129.88332 105 ASN C CA 1
ATOM 2183 C C . ASN C 1 102 ? 56.26961 -9.12356 24.71299 1.000 129.41283 105 ASN C C 1
ATOM 2184 O O . ASN C 1 102 ? 56.18140 -9.35766 25.92296 1.000 133.84457 105 ASN C O 1
ATOM 2189 N N . GLY C 1 103 ? 55.82287 -7.98499 24.18498 1.000 124.37412 106 GLY C N 1
ATOM 2190 C CA . GLY C 1 103 ? 55.45199 -6.85804 25.00873 1.000 117.14383 106 GLY C CA 1
ATOM 2191 C C . GLY C 1 103 ? 54.06400 -6.33066 24.71450 1.000 113.42080 106 GLY C C 1
ATOM 2192 O O . GLY C 1 103 ? 53.16226 -7.07510 24.31453 1.000 114.82167 106 GLY C O 1
ATOM 2193 N N . PRO C 1 104 ? 53.86435 -5.01900 24.90303 1.000 109.51889 107 PRO C N 1
ATOM 2194 C CA . PRO C 1 104 ? 52.51508 -4.46061 24.74764 1.000 103.95941 107 PRO C CA 1
ATOM 2195 C C . PRO C 1 104 ? 52.08117 -4.37945 23.29444 1.000 102.63708 107 PRO C C 1
ATOM 2196 O O . PRO C 1 104 ? 52.55211 -3.53301 22.52814 1.000 95.72337 107 PRO C O 1
ATOM 2200 N N . LEU C 1 105 ? 51.18517 -5.28460 22.91083 1.000 108.90548 108 LEU C N 1
ATOM 2201 C CA . LEU C 1 105 ? 50.44969 -5.16467 21.66100 1.000 105.70417 108 LEU C CA 1
ATOM 2202 C C . LEU C 1 105 ? 49.42740 -4.03801 21.70423 1.000 104.44425 108 LEU C C 1
ATOM 2203 O O . LEU C 1 105 ? 48.41537 -4.12412 22.40971 1.000 109.76188 108 LEU C O 1
ATOM 2208 N N . HIS C 1 106 ? 49.70303 -2.96408 20.96598 1.000 96.73495 109 HIS C N 1
ATOM 2209 C CA . HIS C 1 106 ? 48.74292 -1.88762 20.78129 1.000 88.68810 109 HIS C CA 1
ATOM 2210 C C . HIS C 1 106 ? 47.85213 -2.19653 19.58368 1.000 86.53711 109 HIS C C 1
ATOM 2211 O O . HIS C 1 106 ? 48.32216 -2.69066 18.55443 1.000 86.48898 109 HIS C O 1
ATOM 2218 N N . HIS C 1 107 ? 46.56074 -1.91047 19.72558 1.000 83.63996 110 HIS C N 1
ATOM 2219 C CA . HIS C 1 107 ? 45.57760 -2.18523 18.68193 1.000 83.49150 110 HIS C CA 1
ATOM 2220 C C . HIS C 1 107 ? 44.82143 -0.90179 18.37057 1.000 79.96151 110 HIS C C 1
ATOM 2221 O O . HIS C 1 107 ? 44.00443 -0.44870 19.17880 1.000 79.41545 110 HIS C O 1
ATOM 2228 N N . PHE C 1 108 ? 45.07443 -0.32944 17.19712 1.000 81.26973 111 PHE C N 1
ATOM 2229 C CA . PHE C 1 108 ? 44.42338 0.90623 16.79084 1.000 80.84587 111 PHE C CA 1
ATOM 2230 C C . PHE C 1 108 ? 43.49985 0.66146 15.60628 1.000 87.01141 111 PHE C C 1
ATOM 2231 O O . PHE C 1 108 ? 43.65894 -0.30152 14.85232 1.000 88.20920 111 PHE C O 1
ATOM 2239 N N . HIS C 1 109 ? 42.53308 1.56230 15.44167 1.000 84.85884 112 HIS C N 1
ATOM 2240 C CA . HIS C 1 109 ? 41.57372 1.44594 14.35580 1.000 90.83397 112 HIS C CA 1
ATOM 2241 C C . HIS C 1 109 ? 41.11880 2.82911 13.92497 1.000 89.19586 112 HIS C C 1
ATOM 2242 O O . HIS C 1 109 ? 41.08775 3.77075 14.72185 1.000 82.91020 112 HIS C O 1
ATOM 2249 N N . ASN C 1 110 ? 40.75945 2.93145 12.64644 1.000 92.68137 113 ASN C N 1
ATOM 2250 C CA . ASN C 1 110 ? 40.22623 4.12505 12.05159 1.000 92.91479 113 ASN C CA 1
ATOM 2251 C C . ASN C 1 110 ? 39.29411 3.64686 10.94830 1.000 98.00228 113 ASN C C 1
ATOM 2252 O O . ASN C 1 110 ? 39.69995 2.79265 10.14462 1.000 99.99834 113 ASN C O 1
ATOM 2257 N N . PRO C 1 111 ? 38.05868 4.14687 10.89178 1.000 100.35414 114 PRO C N 1
ATOM 2258 C CA . PRO C 1 111 ? 37.14708 3.72435 9.81602 1.000 105.47063 114 PRO C CA 1
ATOM 2259 C C . PRO C 1 111 ? 37.68525 3.98096 8.41517 1.000 106.57089 114 PRO C C 1
ATOM 2260 O O . PRO C 1 111 ? 37.24416 3.31295 7.47552 1.000 110.73306 114 PRO C O 1
ATOM 2264 N N . HIS C 1 112 ? 38.60327 4.93237 8.23612 1.000 104.33660 115 HIS C N 1
ATOM 2265 C CA . HIS C 1 112 ? 39.12651 5.28691 6.92051 1.000 104.36936 115 HIS C CA 1
ATOM 2266 C C . HIS C 1 112 ? 40.47807 4.64789 6.60685 1.000 103.35004 115 HIS C C 1
ATOM 2267 O O . HIS C 1 112 ? 41.12486 5.04920 5.63440 1.000 103.04469 115 HIS C O 1
ATOM 2274 N N . PHE C 1 113 ? 40.91782 3.66701 7.39056 1.000 103.50400 116 PHE C N 1
ATOM 2275 C CA . PHE C 1 113 ? 42.19785 2.98699 7.17691 1.000 105.06646 116 PHE C CA 1
ATOM 2276 C C . PHE C 1 113 ? 41.86538 1.51211 7.00735 1.000 109.52957 116 PHE C C 1
ATOM 2277 O O . PHE C 1 113 ? 41.72034 0.78601 7.99552 1.000 103.13402 116 PHE C O 1
ATOM 2285 N N . ARG C 1 114 ? 41.75132 1.06326 5.75737 1.000 118.46429 117 ARG C N 1
ATOM 2286 C CA . ARG C 1 114 ? 41.08138 -0.20069 5.49432 1.000 124.76581 117 ARG C CA 1
ATOM 2287 C C . ARG C 1 114 ? 41.78437 -1.02257 4.42683 1.000 126.35724 117 ARG C C 1
ATOM 2288 O O . ARG C 1 114 ? 42.11416 -0.50267 3.35800 1.000 128.00509 117 ARG C O 1
ATOM 2296 N N . ARG C 1 115 ? 41.95972 -2.31920 4.70739 1.000 118.11219 118 ARG C N 1
ATOM 2297 C CA . ARG C 1 115 ? 42.75378 -3.17899 3.83222 1.000 121.48921 118 ARG C CA 1
ATOM 2298 C C . ARG C 1 115 ? 42.12593 -3.31137 2.44851 1.000 121.68890 118 ARG C C 1
ATOM 2299 O O . ARG C 1 115 ? 42.79720 -3.11948 1.42806 1.000 122.48544 118 ARG C O 1
ATOM 2307 N N . ASP C 1 116 ? 40.84044 -3.64843 2.39122 1.000 125.09788 119 ASP C N 1
ATOM 2308 C CA . ASP C 1 116 ? 40.17482 -3.87500 1.11622 1.000 132.86074 119 ASP C CA 1
ATOM 2309 C C . ASP C 1 116 ? 39.53184 -2.61327 0.55742 1.000 132.15171 119 ASP C C 1
ATOM 2310 O O . ASP C 1 116 ? 38.84078 -2.68799 -0.46335 1.000 135.10399 119 ASP C O 1
ATOM 2315 N N . GLN C 1 117 ? 39.73858 -1.46176 1.19503 1.000 126.85684 120 GLN C N 1
ATOM 2316 C CA . GLN C 1 117 ? 39.18956 -0.19164 0.71746 1.000 127.42805 120 GLN C CA 1
ATOM 2317 C C . GLN C 1 117 ? 40.22429 0.91702 0.86149 1.000 123.07315 120 GLN C C 1
ATOM 2318 O O . GLN C 1 117 ? 40.08044 1.82008 1.69290 1.000 121.40411 120 GLN C O 1
ATOM 2324 N N . PRO C 1 118 ? 41.28469 0.88753 0.04638 1.000 118.08309 121 PRO C N 1
ATOM 2325 C CA . PRO C 1 118 ? 42.29013 1.96442 0.10982 1.000 115.54460 121 PRO C CA 1
ATOM 2326 C C . PRO C 1 118 ? 41.77684 3.33214 -0.31995 1.000 110.65424 121 PRO C C 1
ATOM 2327 O O . PRO C 1 118 ? 42.34931 4.34655 0.10180 1.000 113.45759 121 PRO C O 1
ATOM 2331 N N . GLN C 1 119 ? 40.70925 3.39799 -1.12006 1.000 110.78563 122 GLN C N 1
ATOM 2332 C CA . GLN C 1 119 ? 40.20912 4.68344 -1.60027 1.000 111.87482 122 GLN C CA 1
ATOM 2333 C C . GLN C 1 119 ? 39.74856 5.59692 -0.47102 1.000 107.98586 122 GLN C C 1
ATOM 2334 O O . GLN C 1 119 ? 39.61256 6.80646 -0.68451 1.000 107.23063 122 GLN C O 1
ATOM 2340 N N . LEU C 1 120 ? 39.51171 5.05531 0.72129 1.000 109.10873 123 LEU C N 1
ATOM 2341 C CA . LEU C 1 120 ? 39.11070 5.87235 1.85838 1.000 107.91455 123 LEU C CA 1
ATOM 2342 C C . LEU C 1 120 ? 40.26630 6.66915 2.45456 1.000 107.46265 123 LEU C C 1
ATOM 2343 O O . LEU C 1 120 ? 40.01707 7.60521 3.22550 1.000 104.76576 123 LEU C O 1
ATOM 2348 N N . LEU C 1 121 ? 41.51431 6.34016 2.09927 1.000 106.86075 124 LEU C N 1
ATOM 2349 C CA . LEU C 1 121 ? 42.66522 6.99881 2.71451 1.000 103.37830 124 LEU C CA 1
ATOM 2350 C C . LEU C 1 121 ? 42.65266 8.50709 2.49544 1.000 101.86776 124 LEU C C 1
ATOM 2351 O O . LEU C 1 121 ? 43.22961 9.25301 3.29445 1.000 103.86313 124 LEU C O 1
ATOM 2356 N N . VAL C 1 122 ? 42.00408 8.97457 1.42691 1.000 104.55402 125 VAL C N 1
ATOM 2357 C CA . VAL C 1 122 ? 41.93651 10.40329 1.14317 1.000 105.93785 125 VAL C CA 1
ATOM 2358 C C . VAL C 1 122 ? 41.20917 11.17986 2.23530 1.000 105.23689 125 VAL C C 1
ATOM 2359 O O . VAL C 1 122 ? 41.40162 12.39381 2.35853 1.000 105.42373 125 VAL C O 1
ATOM 2363 N N . HIS C 1 123 ? 40.37210 10.51458 3.03383 1.000 107.06132 126 HIS C N 1
ATOM 2364 C CA . HIS C 1 123 ? 39.59566 11.20524 4.05876 1.000 109.01124 126 HIS C CA 1
ATOM 2365 C C . HIS C 1 123 ? 40.36823 11.46130 5.34810 1.000 106.21742 126 HIS C C 1
ATOM 2366 O O . HIS C 1 123 ? 39.83422 12.12153 6.24597 1.000 108.28395 126 HIS C O 1
ATOM 2373 N N . LEU C 1 124 ? 41.59123 10.95617 5.46985 1.000 97.35899 127 LEU C N 1
ATOM 2374 C CA . LEU C 1 124 ? 42.37126 11.13780 6.68823 1.000 101.21291 127 LEU C CA 1
ATOM 2375 C C . LEU C 1 124 ? 42.87140 12.57424 6.79652 1.000 98.83684 127 LEU C C 1
ATOM 2376 O O . LEU C 1 124 ? 43.54716 13.07481 5.89216 1.000 101.86253 127 LEU C O 1
ATOM 2381 N N . LYS C 1 125 ? 42.56649 13.22779 7.91494 1.000 99.72155 128 LYS C N 1
ATOM 2382 C CA . LYS C 1 125 ? 42.95699 14.61038 8.14128 1.000 97.80844 128 LYS C CA 1
ATOM 2383 C C . LYS C 1 125 ? 43.59966 14.69719 9.51186 1.000 94.00895 128 LYS C C 1
ATOM 2384 O O . LYS C 1 125 ? 43.19258 13.99056 10.43990 1.000 92.60324 128 LYS C O 1
ATOM 2390 N N . ARG C 1 126 ? 44.59793 15.56426 9.63984 1.000 89.21535 129 ARG C N 1
ATOM 2391 C CA . ARG C 1 126 ? 45.11859 15.91296 10.95115 1.000 88.21384 129 ARG C CA 1
ATOM 2392 C C . ARG C 1 126 ? 44.21551 16.94439 11.62334 1.000 92.09955 129 ARG C C 1
ATOM 2393 O O . ARG C 1 126 ? 43.41153 16.61187 12.49304 1.000 93.43051 129 ARG C O 1
ATOM 2401 N N . HIS D 1 7 ? 45.29614 15.80581 93.46391 1.000 113.49839 10 HIS D N 1
ATOM 2402 C CA . HIS D 1 7 ? 45.84858 16.10402 94.78427 1.000 119.08123 10 HIS D CA 1
ATOM 2403 C C . HIS D 1 7 ? 47.29268 15.58536 94.98282 1.000 115.35076 10 HIS D C 1
ATOM 2404 O O . HIS D 1 7 ? 48.16603 16.36416 95.34987 1.000 118.59472 10 HIS D O 1
ATOM 2411 N N . PRO D 1 8 ? 47.56158 14.27841 94.74498 1.000 110.21366 11 PRO D N 1
ATOM 2412 C CA . PRO D 1 8 ? 48.92533 13.77336 94.98750 1.000 106.04937 11 PRO D CA 1
ATOM 2413 C C . PRO D 1 8 ? 50.03023 14.40097 94.13227 1.000 99.80021 11 PRO D C 1
ATOM 2414 O O . PRO D 1 8 ? 51.05249 14.81962 94.68785 1.000 101.26076 11 PRO D O 1
ATOM 2418 N N . ASN D 1 9 ? 49.85841 14.48654 92.80916 1.000 92.53419 12 ASN D N 1
ATOM 2419 C CA . ASN D 1 9 ? 50.87268 15.03672 91.89725 1.000 90.58806 12 ASN D CA 1
ATOM 2420 C C . ASN D 1 9 ? 52.19535 14.26743 92.01584 1.000 75.79396 12 ASN D C 1
ATOM 2421 O O . ASN D 1 9 ? 53.22895 14.78874 92.43902 1.000 80.55001 12 ASN D O 1
ATOM 2426 N N . ASN D 1 10 ? 52.12777 12.99843 91.61116 1.000 70.26097 13 ASN D N 1
ATOM 2427 C CA . ASN D 1 10 ? 53.23409 12.06423 91.77826 1.000 60.44133 13 ASN D CA 1
ATOM 2428 C C . ASN D 1 10 ? 54.23783 12.06781 90.62882 1.000 54.36672 13 ASN D C 1
ATOM 2429 O O . ASN D 1 10 ? 55.37959 11.63765 90.83152 1.000 45.90963 13 ASN D O 1
ATOM 2434 N N . PHE D 1 11 ? 53.84199 12.46386 89.41842 1.000 42.30501 14 PHE D N 1
ATOM 2435 C CA . PHE D 1 11 ? 54.78333 12.39181 88.30907 1.000 41.74257 14 PHE D CA 1
ATOM 2436 C C . PHE D 1 11 ? 56.01765 13.26598 88.50270 1.000 40.84646 14 PHE D C 1
ATOM 2437 O O . PHE D 1 11 ? 57.11636 12.79736 88.16417 1.000 37.83417 14 PHE D O 1
ATOM 2445 N N . PRO D 1 12 ? 55.92716 14.52132 88.96518 1.000 42.76055 15 PRO D N 1
ATOM 2446 C CA . PRO D 1 12 ? 57.17098 15.27289 89.20926 1.000 41.87656 15 PRO D CA 1
ATOM 2447 C C . PRO D 1 12 ? 58.09772 14.59694 90.20352 1.000 43.38272 15 PRO D C 1
ATOM 2448 O O . PRO D 1 12 ? 59.30796 14.53793 89.96268 1.000 38.82769 15 PRO D O 1
ATOM 2452 N N . ALA D 1 13 ? 57.56035 14.06710 91.30779 1.000 41.76474 16 ALA D N 1
ATOM 2453 C CA . ALA D 1 13 ? 58.41145 13.40300 92.28692 1.000 47.85051 16 ALA D CA 1
ATOM 2454 C C . ALA D 1 13 ? 59.06881 12.16908 91.68214 1.000 41.68355 16 ALA D C 1
ATOM 2455 O O . ALA D 1 13 ? 60.26073 11.91529 91.91005 1.000 43.03597 16 ALA D O 1
ATOM 2457 N N . LYS D 1 14 ? 58.30528 11.39482 90.89949 1.000 39.48339 17 LYS D N 1
ATOM 2458 C CA . LYS D 1 14 ? 58.87021 10.23504 90.21224 1.000 41.79112 17 LYS D CA 1
ATOM 2459 C C . LYS D 1 14 ? 59.97243 10.64408 89.24107 1.000 43.74405 17 LYS D C 1
ATOM 2460 O O . LYS D 1 14 ? 61.00871 9.97674 89.15513 1.000 35.89973 17 LYS D O 1
ATOM 2466 N N . LEU D 1 15 ? 59.75896 11.72151 88.47958 1.000 35.22833 18 LEU D N 1
ATOM 2467 C CA . LEU D 1 15 ? 60.78648 12.15783 87.54166 1.000 36.85594 18 LEU D CA 1
ATOM 2468 C C . LEU D 1 15 ? 62.04610 12.57526 88.28323 1.000 40.59356 18 LEU D C 1
ATOM 2469 O O . LEU D 1 15 ? 63.16261 12.24194 87.86640 1.000 39.64133 18 LEU D O 1
ATOM 2474 N N . TRP D 1 16 ? 61.87431 13.30825 89.38370 1.000 39.95547 19 TRP D N 1
ATOM 2475 C CA . TRP D 1 16 ? 62.99656 13.70896 90.22426 1.000 38.49386 19 TRP D CA 1
ATOM 2476 C C . TRP D 1 16 ? 63.77769 12.49641 90.70789 1.000 40.52850 19 TRP D C 1
ATOM 2477 O O . TRP D 1 16 ? 65.01124 12.48059 90.66049 1.000 41.65326 19 TRP D O 1
ATOM 2488 N N . ARG D 1 17 ? 63.07156 11.47017 91.18637 1.000 39.43389 20 ARG D N 1
ATOM 2489 C CA . ARG D 1 17 ? 63.75663 10.25877 91.63743 1.000 42.64124 20 ARG D CA 1
ATOM 2490 C C . ARG D 1 17 ? 64.54088 9.62421 90.50037 1.000 39.15263 20 ARG D C 1
ATOM 2491 O O . ARG D 1 17 ? 65.69641 9.22493 90.68240 1.000 46.22758 20 ARG D O 1
ATOM 2499 N N . LEU D 1 18 ? 63.93433 9.53751 89.31367 1.000 36.87717 21 LEU D N 1
ATOM 2500 C CA . LEU D 1 18 ? 64.60804 8.91150 88.17816 1.000 35.98796 21 LEU D CA 1
ATOM 2501 C C . LEU D 1 18 ? 65.86890 9.67534 87.78712 1.000 38.06620 21 LEU D C 1
ATOM 2502 O O . LEU D 1 18 ? 66.92123 9.07526 87.54063 1.000 37.71637 21 LEU D O 1
ATOM 2507 N N . VAL D 1 19 ? 65.76576 11.00034 87.67705 1.000 40.01796 22 VAL D N 1
ATOM 2508 C CA . VAL D 1 19 ? 66.90097 11.80154 87.22576 1.000 36.46278 22 VAL D CA 1
ATOM 2509 C C . VAL D 1 19 ? 68.01432 11.79340 88.25953 1.000 39.01548 22 VAL D C 1
ATOM 2510 O O . VAL D 1 19 ? 69.20062 11.73633 87.90778 1.000 42.24072 22 VAL D O 1
ATOM 2514 N N . ASN D 1 20 ? 67.66369 11.89055 89.54499 1.000 40.43684 23 ASN D N 1
ATOM 2515 C CA . ASN D 1 20 ? 68.68533 11.98185 90.57360 1.000 43.68929 23 ASN D CA 1
ATOM 2516 C C . ASN D 1 20 ? 69.34453 10.64830 90.89376 1.000 45.26598 23 ASN D C 1
ATOM 2517 O O . ASN D 1 20 ? 70.46316 10.64784 91.40496 1.000 48.31361 23 ASN D O 1
ATOM 2522 N N . SER D 1 21 ? 68.66880 9.52366 90.64811 1.000 43.96650 24 SER D N 1
ATOM 2523 C CA . SER D 1 21 ? 69.24936 8.26165 91.10392 1.000 46.43488 24 SER D CA 1
ATOM 2524 C C . SER D 1 21 ? 70.19866 7.70310 90.05363 1.000 46.47168 24 SER D C 1
ATOM 2525 O O . SER D 1 21 ? 69.80000 7.54887 88.89119 1.000 43.96484 24 SER D O 1
ATOM 2528 N N . PRO D 1 22 ? 71.44355 7.38413 90.41781 1.000 50.87651 25 PRO D N 1
ATOM 2529 C CA . PRO D 1 22 ? 72.35090 6.73354 89.45526 1.000 51.90725 25 PRO D CA 1
ATOM 2530 C C . PRO D 1 22 ? 71.91765 5.32600 89.07991 1.000 52.13333 25 PRO D C 1
ATOM 2531 O O . PRO D 1 22 ? 72.41838 4.78764 88.08540 1.000 51.16118 25 PRO D O 1
ATOM 2535 N N . ARG D 1 23 ? 70.99902 4.72189 89.83740 1.000 59.43065 26 ARG D N 1
ATOM 2536 C CA . ARG D 1 23 ? 70.46230 3.42069 89.46147 1.000 51.51745 26 ARG D CA 1
ATOM 2537 C C . ARG D 1 23 ? 69.81129 3.47588 88.08518 1.000 48.17857 26 ARG D C 1
ATOM 2538 O O . ARG D 1 23 ? 69.87605 2.50111 87.33102 1.000 49.21295 26 ARG D O 1
ATOM 2546 N N . TYR D 1 24 ? 69.19021 4.60877 87.74011 1.000 44.83897 27 TYR D N 1
ATOM 2547 C CA . TYR D 1 24 ? 68.53785 4.81163 86.44711 1.000 46.61418 27 TYR D CA 1
ATOM 2548 C C . TYR D 1 24 ? 69.46609 5.65485 85.58050 1.000 41.72548 27 TYR D C 1
ATOM 2549 O O . TYR D 1 24 ? 69.41567 6.88698 85.57239 1.000 42.12778 27 TYR D O 1
ATOM 2558 N N . ARG D 1 25 ? 70.27186 4.95682 84.79813 1.000 43.51590 28 ARG D N 1
ATOM 2559 C CA . ARG D 1 25 ? 71.37668 5.54202 84.05691 1.000 44.78264 28 ARG D CA 1
ATOM 2560 C C . ARG D 1 25 ? 70.91604 6.29452 82.81708 1.000 42.41588 28 ARG D C 1
ATOM 2561 O O . ARG D 1 25 ? 71.55536 7.27187 82.40855 1.000 45.22030 28 ARG D O 1
ATOM 2569 N N . SER D 1 26 ? 69.78303 5.90194 82.24828 1.000 40.94392 29 SER D N 1
ATOM 2570 C CA . SER D 1 26 ? 69.33228 6.44466 80.97530 1.000 41.04862 29 SER D CA 1
ATOM 2571 C C . SER D 1 26 ? 68.75896 7.84852 81.09044 1.000 43.56985 29 SER D C 1
ATOM 2572 O O . SER D 1 26 ? 68.53228 8.49228 80.06104 1.000 40.28565 29 SER D O 1
ATOM 2575 N N . ILE D 1 27 ? 68.48652 8.32585 82.30044 1.000 36.89501 30 ILE D N 1
ATOM 2576 C CA . ILE D 1 27 ? 67.88603 9.63398 82.48941 1.000 39.03582 30 ILE D CA 1
ATOM 2577 C C . ILE D 1 27 ? 68.63505 10.32813 83.61660 1.000 37.98175 30 ILE D C 1
ATOM 2578 O O . ILE D 1 27 ? 68.75995 9.78109 84.71868 1.000 37.02102 30 ILE D O 1
ATOM 2583 N N . ARG D 1 28 ? 69.18767 11.50069 83.32669 1.000 38.19256 31 ARG D N 1
ATOM 2584 C CA . ARG D 1 28 ? 70.11925 12.10986 84.26377 1.000 39.01200 31 ARG D CA 1
ATOM 2585 C C . ARG D 1 28 ? 70.13536 13.61496 84.07463 1.000 39.70612 31 ARG D C 1
ATOM 2586 O O . ARG D 1 28 ? 69.71065 14.13233 83.04924 1.000 39.21206 31 ARG D O 1
ATOM 2594 N N . TRP D 1 29 ? 70.69860 14.30835 85.05556 1.000 42.58576 32 TRP D N 1
ATOM 2595 C CA . TRP D 1 29 ? 70.84770 15.75100 84.96989 1.000 43.31281 32 TRP D CA 1
ATOM 2596 C C . TRP D 1 29 ? 71.79782 16.11500 83.84358 1.000 46.37487 32 TRP D C 1
ATOM 2597 O O . TRP D 1 29 ? 72.74784 15.38569 83.55321 1.000 46.29833 32 TRP D O 1
ATOM 2608 N N . ASP D 1 30 ? 71.55136 17.26459 83.21181 1.000 46.40265 33 ASP D N 1
ATOM 2609 C CA . ASP D 1 30 ? 72.54871 17.76738 82.27667 1.000 49.11523 33 ASP D CA 1
ATOM 2610 C C . ASP D 1 30 ? 73.70530 18.38417 83.05950 1.000 52.85300 33 ASP D C 1
ATOM 2611 O O . ASP D 1 30 ? 73.71474 18.39685 84.29366 1.000 53.19237 33 ASP D O 1
ATOM 2616 N N . GLY D 1 31 ? 74.67819 18.94126 82.33894 1.000 56.36968 34 GLY D N 1
ATOM 2617 C CA . GLY D 1 31 ? 75.90219 19.38000 82.99151 1.000 60.64330 34 GLY D CA 1
ATOM 2618 C C . GLY D 1 31 ? 75.70529 20.52474 83.96780 1.000 66.50788 34 GLY D C 1
ATOM 2619 O O . GLY D 1 31 ? 76.46642 20.66206 84.92862 1.000 67.41693 34 GLY D O 1
ATOM 2620 N N . ARG D 1 32 ? 74.69002 21.35804 83.74701 1.000 65.01517 35 ARG D N 1
ATOM 2621 C CA . ARG D 1 32 ? 74.42815 22.49656 84.61744 1.000 64.63329 35 ARG D CA 1
ATOM 2622 C C . ARG D 1 32 ? 73.32373 22.22347 85.62725 1.000 61.67111 35 ARG D C 1
ATOM 2623 O O . ARG D 1 32 ? 73.01370 23.09854 86.44147 1.000 66.11632 35 ARG D O 1
ATOM 2631 N N . GLY D 1 33 ? 72.74642 21.02669 85.60592 1.000 57.19926 36 GLY D N 1
ATOM 2632 C CA . GLY D 1 33 ? 71.65766 20.68917 86.49991 1.000 56.70367 36 GLY D CA 1
ATOM 2633 C C . GLY D 1 33 ? 70.41637 21.51545 86.27352 1.000 58.05563 36 GLY D C 1
ATOM 2634 O O . GLY D 1 33 ? 69.61506 21.68123 87.19930 1.000 56.40692 36 GLY D O 1
ATOM 2635 N N . GLU D 1 34 ? 70.21528 22.01032 85.04881 1.000 58.48216 37 GLU D N 1
ATOM 2636 C CA . GLU D 1 34 ? 69.05865 22.82648 84.69824 1.000 57.22475 37 GLU D CA 1
ATOM 2637 C C . GLU D 1 34 ? 68.14802 22.14316 83.68969 1.000 54.98568 37 GLU D C 1
ATOM 2638 O O . GLU D 1 34 ? 67.13069 22.72476 83.29142 1.000 51.43281 37 GLU D O 1
ATOM 2644 N N . GLY D 1 35 ? 68.48474 20.91909 83.28482 1.000 44.14915 38 GLY D N 1
ATOM 2645 C CA . GLY D 1 35 ? 67.71376 20.12512 82.34356 1.000 44.31802 38 GLY D CA 1
ATOM 2646 C C . GLY D 1 35 ? 68.10213 18.66915 82.47743 1.000 39.96156 38 GLY D C 1
ATOM 2647 O O . GLY D 1 35 ? 69.01831 18.31602 83.22180 1.000 38.40685 38 GLY D O 1
ATOM 2648 N N . LEU D 1 36 ? 67.36959 17.81358 81.76914 1.000 38.37859 39 LEU D N 1
ATOM 2649 C CA . LEU D 1 36 ? 67.61386 16.38211 81.82792 1.000 39.60869 39 LEU D CA 1
ATOM 2650 C C . LEU D 1 36 ? 68.00006 15.83456 80.45324 1.000 38.04688 39 LEU D C 1
ATOM 2651 O O . LEU D 1 36 ? 67.56410 16.32978 79.40586 1.000 39.78115 39 LEU D O 1
ATOM 2656 N N . LEU D 1 37 ? 68.85475 14.81755 80.48381 1.000 38.76952 40 LEU D N 1
ATOM 2657 C CA . LEU D 1 37 ? 69.31756 14.08636 79.31559 1.000 37.54836 40 LEU D CA 1
ATOM 2658 C C . LEU D 1 37 ? 68.77328 12.66647 79.36564 1.000 37.08758 40 LEU D C 1
ATOM 2659 O O . LEU D 1 37 ? 68.80609 12.01505 80.41851 1.000 37.57079 40 LEU D O 1
ATOM 2664 N N . ILE D 1 38 ? 68.24953 12.20795 78.23538 1.000 36.56136 41 ILE D N 1
ATOM 2665 C CA . ILE D 1 38 ? 67.64028 10.89091 78.12207 1.000 36.28926 41 ILE D CA 1
ATOM 2666 C C . ILE D 1 38 ? 68.28881 10.15342 76.97071 1.000 40.44542 41 ILE D C 1
ATOM 2667 O O . ILE D 1 38 ? 68.26171 10.63381 75.83155 1.000 40.55690 41 ILE D O 1
ATOM 2672 N N . ASP D 1 39 ? 68.84434 8.98052 77.25546 1.000 41.56191 42 ASP D N 1
ATOM 2673 C CA . ASP D 1 39 ? 69.31092 8.08553 76.20169 1.000 41.27958 42 ASP D CA 1
ATOM 2674 C C . ASP D 1 39 ? 68.15825 7.14187 75.88024 1.000 40.90856 42 ASP D C 1
ATOM 2675 O O . ASP D 1 39 ? 67.87727 6.21077 76.64051 1.000 40.28187 42 ASP D O 1
ATOM 2680 N N . GLN D 1 40 ? 67.49174 7.37178 74.74641 1.000 41.79076 43 GLN D N 1
ATOM 2681 C CA . GLN D 1 40 ? 66.25241 6.64841 74.46229 1.000 37.60220 43 GLN D CA 1
ATOM 2682 C C . GLN D 1 40 ? 66.42401 5.13104 74.41192 1.000 40.79525 43 GLN D C 1
ATOM 2683 O O . GLN D 1 40 ? 65.60816 4.42664 75.02568 1.000 39.77075 43 GLN D O 1
ATOM 2689 N N . PRO D 1 41 ? 67.40231 4.55623 73.70831 1.000 40.03566 44 PRO D N 1
ATOM 2690 C CA . PRO D 1 41 ? 67.51937 3.07856 73.76421 1.000 41.22391 44 PRO D CA 1
ATOM 2691 C C . PRO D 1 41 ? 67.66074 2.54971 75.18533 1.000 41.59362 44 PRO D C 1
ATOM 2692 O O . PRO D 1 41 ? 66.93082 1.62666 75.57176 1.000 41.92057 44 PRO D O 1
ATOM 2696 N N . LEU D 1 42 ? 68.54578 3.13594 76.00673 1.000 41.99713 45 LEU D N 1
ATOM 2697 C CA . LEU D 1 42 ? 68.69895 2.60128 77.36296 1.000 43.77056 45 LEU D CA 1
ATOM 2698 C C . LEU D 1 42 ? 67.43198 2.80745 78.16882 1.000 41.91913 45 LEU D C 1
ATOM 2699 O O . LEU D 1 42 ? 67.06023 1.94729 78.97377 1.000 43.18039 45 LEU D O 1
ATOM 2704 N N . PHE D 1 43 ? 66.77238 3.95608 77.98129 1.000 40.07100 46 PHE D N 1
ATOM 2705 C CA . PHE D 1 43 ? 65.53600 4.22176 78.69546 1.000 39.45505 46 PHE D CA 1
ATOM 2706 C C . PHE D 1 43 ? 64.49350 3.16897 78.35037 1.000 40.05126 46 PHE D C 1
ATOM 2707 O O . PHE D 1 43 ? 63.83996 2.61453 79.23796 1.000 41.20898 46 PHE D O 1
ATOM 2715 N N . GLU D 1 44 ? 64.35820 2.84236 77.06742 1.000 39.71362 47 GLU D N 1
ATOM 2716 C CA . GLU D 1 44 ? 63.39979 1.81444 76.68856 1.000 40.59410 47 GLU D CA 1
ATOM 2717 C C . GLU D 1 44 ? 63.74776 0.48971 77.34330 1.000 47.60563 47 GLU D C 1
ATOM 2718 O O . GLU D 1 44 ? 62.85288 -0.26471 77.74617 1.000 43.86223 47 GLU D O 1
ATOM 2724 N N . ALA D 1 45 ? 65.04898 0.20348 77.48258 1.000 43.28393 48 ALA D N 1
ATOM 2725 C CA . ALA D 1 45 ? 65.45438 -1.06620 78.07974 1.000 45.69728 48 ALA D CA 1
ATOM 2726 C C . ALA D 1 45 ? 65.20192 -1.10562 79.58829 1.000 48.16016 48 ALA D C 1
ATOM 2727 O O . ALA D 1 45 ? 64.79237 -2.14337 80.11723 1.000 49.37017 48 ALA D O 1
ATOM 2729 N N . GLU D 1 46 ? 65.44956 -0.00662 80.31329 1.000 46.29258 49 GLU D N 1
ATOM 2730 C CA . GLU D 1 46 ? 65.42974 -0.11915 81.77219 1.000 48.40106 49 GLU D CA 1
ATOM 2731 C C . GLU D 1 46 ? 64.19039 0.46073 82.43690 1.000 54.85117 49 GLU D C 1
ATOM 2732 O O . GLU D 1 46 ? 63.94265 0.15094 83.60835 1.000 52.75472 49 GLU D O 1
ATOM 2738 N N . LEU D 1 47 ? 63.38861 1.25808 81.73492 1.000 50.23748 50 LEU D N 1
ATOM 2739 C CA . LEU D 1 47 ? 62.23852 1.88296 82.36367 1.000 50.70592 50 LEU D CA 1
ATOM 2740 C C . LEU D 1 47 ? 60.92507 1.62599 81.64077 1.000 54.42524 50 LEU D C 1
ATOM 2741 O O . LEU D 1 47 ? 59.87025 1.95716 82.19388 1.000 66.43183 50 LEU D O 1
ATOM 2746 N N . LEU D 1 48 ? 60.94321 1.03129 80.44659 1.000 62.74108 51 LEU D N 1
ATOM 2747 C CA . LEU D 1 48 ? 59.71320 0.68922 79.74880 1.000 64.43977 51 LEU D CA 1
ATOM 2748 C C . LEU D 1 48 ? 59.57106 -0.78867 79.41325 1.000 68.34791 51 LEU D C 1
ATOM 2749 O O . LEU D 1 48 ? 58.45009 -1.22941 79.13985 1.000 73.52214 51 LEU D O 1
ATOM 2754 N N . SER D 1 49 ? 60.65501 -1.55823 79.41581 1.000 68.89215 52 SER D N 1
ATOM 2755 C CA . SER D 1 49 ? 60.60581 -2.96685 79.02446 1.000 81.32907 52 SER D CA 1
ATOM 2756 C C . SER D 1 49 ? 60.42761 -3.96744 80.16934 1.000 97.77587 52 SER D C 1
ATOM 2757 O O . SER D 1 49 ? 59.53780 -4.82582 80.08887 1.000 100.68342 52 SER D O 1
ATOM 2760 N N . PRO D 1 50 ? 61.23984 -3.91095 81.24953 1.000 107.11589 53 PRO D N 1
ATOM 2761 C CA . PRO D 1 50 ? 61.08864 -4.94601 82.28342 1.000 117.07516 53 PRO D CA 1
ATOM 2762 C C . PRO D 1 50 ? 59.77290 -4.87730 83.05159 1.000 126.58952 53 PRO D C 1
ATOM 2763 O O . PRO D 1 50 ? 59.57244 -5.70853 83.93929 1.000 134.16120 53 PRO D O 1
ATOM 2767 N N . GLU D 1 65 ? 62.00865 -2.36340 88.22350 1.000 119.46782 68 GLU D N 1
ATOM 2768 C CA . GLU D 1 65 ? 60.69921 -2.85843 88.64150 1.000 123.10836 68 GLU D CA 1
ATOM 2769 C C . GLU D 1 65 ? 59.93436 -1.88322 89.55647 1.000 120.35132 68 GLU D C 1
ATOM 2770 O O . GLU D 1 65 ? 58.74942 -1.64467 89.32174 1.000 122.02894 68 GLU D O 1
ATOM 2776 N N . PRO D 1 66 ? 60.58686 -1.32066 90.60895 1.000 114.50379 69 PRO D N 1
ATOM 2777 C CA . PRO D 1 66 ? 59.87044 -0.35757 91.46005 1.000 110.43984 69 PRO D CA 1
ATOM 2778 C C . PRO D 1 66 ? 59.37023 0.85600 90.68910 1.000 103.45228 69 PRO D C 1
ATOM 2779 O O . PRO D 1 66 ? 58.16937 1.14577 90.69457 1.000 103.10488 69 PRO D O 1
ATOM 2783 N N . GLU D 1 67 ? 60.27761 1.56836 90.01322 1.000 100.38906 70 GLU D N 1
ATOM 2784 C CA . GLU D 1 67 ? 59.92409 2.75170 89.23481 1.000 89.86926 70 GLU D CA 1
ATOM 2785 C C . GLU D 1 67 ? 59.57666 2.42044 87.78886 1.000 82.17379 70 GLU D C 1
ATOM 2786 O O . GLU D 1 67 ? 59.69410 3.28398 86.90953 1.000 78.12620 70 GLU D O 1
ATOM 2792 N N . LEU D 1 68 ? 59.15079 1.18830 87.52948 1.000 89.79690 71 LEU D N 1
ATOM 2793 C CA . LEU D 1 68 ? 58.72409 0.75923 86.20364 1.000 85.21846 71 LEU D CA 1
ATOM 2794 C C . LEU D 1 68 ? 57.61677 1.65384 85.67085 1.000 82.86602 71 LEU D C 1
ATOM 2795 O O . LEU D 1 68 ? 56.58316 1.83343 86.32181 1.000 86.91418 71 LEU D O 1
ATOM 2800 N N . PHE D 1 69 ? 57.84024 2.24465 84.50439 1.000 79.81509 72 PHE D N 1
ATOM 2801 C CA . PHE D 1 69 ? 56.75136 2.97518 83.88841 1.000 75.57937 72 PHE D CA 1
ATOM 2802 C C . PHE D 1 69 ? 55.70772 1.99424 83.38690 1.000 80.66398 72 PHE D C 1
ATOM 2803 O O . PHE D 1 69 ? 56.00574 0.84362 83.0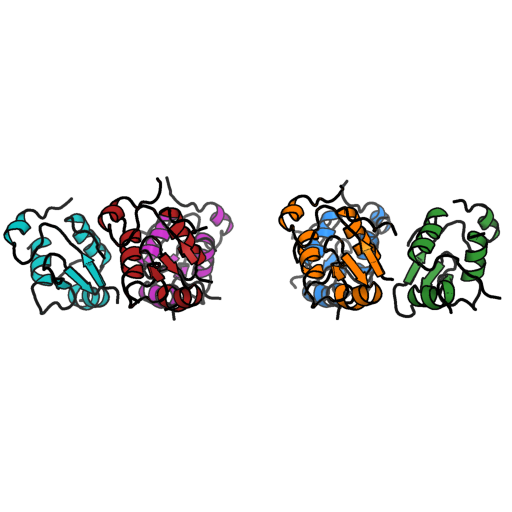5263 1.000 82.55536 72 PHE D O 1
ATOM 2811 N N . LYS D 1 70 ? 54.46244 2.44675 83.33073 1.000 81.91005 73 LYS D N 1
ATOM 2812 C CA . LYS D 1 70 ? 53.47257 1.47257 82.90116 1.000 86.22815 73 LYS D CA 1
ATOM 2813 C C . LYS D 1 70 ? 53.41384 1.30892 81.38888 1.000 82.36662 73 LYS D C 1
ATOM 2814 O O . LYS D 1 70 ? 53.09911 0.21542 80.91187 1.000 84.92909 73 LYS D O 1
ATOM 2820 N N . THR D 1 71 ? 53.69042 2.36139 80.62943 1.000 76.77082 74 THR D N 1
ATOM 2821 C CA . THR D 1 71 ? 53.73533 2.28021 79.17415 1.000 73.16483 74 THR D CA 1
ATOM 2822 C C . THR D 1 71 ? 55.01557 1.59621 78.69196 1.000 70.21714 74 THR D C 1
ATOM 2823 O O . THR D 1 71 ? 56.01191 1.49584 79.41647 1.000 69.57809 74 THR D O 1
ATOM 2827 N N . THR D 1 72 ? 54.97162 1.09785 77.45150 1.000 68.93206 75 THR D N 1
ATOM 2828 C CA . THR D 1 72 ? 56.16294 0.60850 76.76142 1.000 66.01488 75 THR D CA 1
ATOM 2829 C C . THR D 1 72 ? 56.65217 1.52719 75.64561 1.000 64.39454 75 THR D C 1
ATOM 2830 O O . THR D 1 72 ? 57.62299 1.17737 74.96125 1.000 58.55159 75 THR D O 1
ATOM 2834 N N . SER D 1 73 ? 56.03398 2.69212 75.45034 1.000 58.90835 76 SER D N 1
ATOM 2835 C CA . SER D 1 73 ? 56.34306 3.55073 74.31230 1.000 54.68554 76 SER D CA 1
ATOM 2836 C C . SER D 1 73 ? 57.01188 4.82725 74.79926 1.000 51.29761 76 SER D C 1
ATOM 2837 O O . SER D 1 73 ? 56.45660 5.54991 75.63790 1.000 52.27992 76 SER D O 1
ATOM 2840 N N . PHE D 1 74 ? 58.19197 5.11195 74.24859 1.000 38.28701 77 PHE D N 1
ATOM 2841 C CA . PHE D 1 74 ? 58.90836 6.32103 74.62917 1.000 36.92534 77 PHE D CA 1
ATOM 2842 C C . PHE D 1 74 ? 58.10999 7.57122 74.28594 1.000 35.04440 77 PHE D C 1
ATOM 2843 O O . PHE D 1 74 ? 58.18191 8.57246 75.01108 1.000 32.66809 77 PHE D O 1
ATOM 2851 N N . THR D 1 75 ? 57.32521 7.52486 73.20452 1.000 37.24849 78 THR D N 1
ATOM 2852 C CA . THR D 1 75 ? 56.51115 8.68499 72.83286 1.000 36.98333 78 THR D CA 1
ATOM 2853 C C . THR D 1 75 ? 55.45298 8.99743 73.89444 1.000 37.14554 78 THR D C 1
ATOM 2854 O O . THR D 1 75 ? 55.11015 10.17213 74.10729 1.000 31.99329 78 THR D O 1
ATOM 2858 N N . SER D 1 76 ? 54.94358 7.97838 74.59877 1.000 33.48871 79 SER D N 1
ATOM 2859 C CA . SER D 1 76 ? 53.99116 8.25804 75.67625 1.000 39.63183 79 SER D CA 1
ATOM 2860 C C . SER D 1 76 ? 54.67290 8.94766 76.85435 1.000 34.64839 79 SER D C 1
ATOM 2861 O O . SER D 1 76 ? 54.09739 9.85084 77.48787 1.000 32.04712 79 SER D O 1
ATOM 2864 N N . PHE D 1 77 ? 55.91302 8.55769 77.14335 1.000 30.00948 80 PHE D N 1
ATOM 2865 C CA . PHE D 1 77 ? 56.67939 9.25196 78.17107 1.000 28.40405 80 PHE D CA 1
ATOM 2866 C C . PHE D 1 77 ? 56.93242 10.70671 77.78244 1.000 31.29103 80 PHE D C 1
ATOM 2867 O O . PHE D 1 77 ? 56.80170 11.60865 78.62070 1.000 32.24208 80 PHE D O 1
ATOM 2875 N N . ILE D 1 78 ? 57.26140 10.96298 76.51069 1.000 32.83439 81 ILE D N 1
ATOM 2876 C CA . ILE D 1 78 ? 57.42114 12.35430 76.06429 1.000 30.02397 81 ILE D CA 1
ATOM 2877 C C . ILE D 1 78 ? 56.11366 13.11465 76.20903 1.000 32.39959 81 ILE D C 1
ATOM 2878 O O . ILE D 1 78 ? 56.09942 14.30412 76.56264 1.000 30.38857 81 ILE D O 1
ATOM 2883 N N . ARG D 1 79 ? 54.99554 12.46148 75.89226 1.000 30.66252 82 ARG D N 1
ATOM 2884 C CA . ARG D 1 79 ? 53.71623 13.12451 76.08645 1.000 28.77114 82 ARG D CA 1
ATOM 2885 C C . ARG D 1 79 ? 53.57279 13.58670 77.52929 1.000 31.26889 82 ARG D C 1
ATOM 2886 O O . ARG D 1 79 ? 53.17367 14.72837 77.78305 1.000 29.39893 82 ARG D O 1
ATOM 2894 N N . GLN D 1 80 ? 53.93489 12.72268 78.48285 1.000 26.84776 83 GLN D N 1
ATOM 2895 C CA . GLN D 1 80 ? 53.88416 13.10201 79.89639 1.000 29.04386 83 GLN D CA 1
ATOM 2896 C C . GLN D 1 80 ? 54.81369 14.27330 80.19346 1.000 35.29452 83 GLN D C 1
ATOM 2897 O O . GLN D 1 80 ? 54.43984 15.21104 80.90852 1.000 33.71339 83 GLN D O 1
ATOM 2903 N N . LEU D 1 81 ? 56.03818 14.22814 79.67235 1.000 28.31359 84 LEU D N 1
ATOM 2904 C CA . LEU D 1 81 ? 56.96180 15.33845 79.89491 1.000 26.73644 84 LEU D CA 1
ATOM 2905 C C . LEU D 1 81 ? 56.34331 16.65315 79.42670 1.000 31.86083 84 LEU D C 1
ATOM 2906 O O . LEU D 1 81 ? 56.37304 17.65343 80.14794 1.000 29.61116 84 LEU D O 1
ATOM 2911 N N . ASN D 1 82 ? 55.75345 16.65300 78.22632 1.000 29.67126 85 ASN D N 1
ATOM 2912 C CA . ASN D 1 82 ? 55.12720 17.85871 77.68223 1.000 32.20416 85 ASN D CA 1
ATOM 2913 C C . ASN D 1 82 ? 53.94899 18.31068 78.54317 1.000 31.46422 85 ASN D C 1
ATOM 2914 O O . ASN D 1 82 ? 53.75867 19.51635 78.77670 1.000 30.00009 85 ASN D O 1
ATOM 2919 N N . LEU D 1 83 ? 53.13431 17.35973 79.02307 1.000 31.04393 86 LEU D N 1
ATOM 2920 C CA . LEU D 1 83 ? 51.98864 17.73026 79.85588 1.000 37.30637 86 LEU D CA 1
ATOM 2921 C C . LEU D 1 83 ? 52.43015 18.49446 81.10439 1.000 36.47187 86 LEU D C 1
ATOM 2922 O O . LEU D 1 83 ? 51.72102 19.39180 81.57700 1.000 31.22104 86 LEU D O 1
ATOM 2927 N N . TYR D 1 84 ? 53.59876 18.17022 81.64569 1.000 29.12152 87 TYR D N 1
ATOM 2928 C CA . TYR D 1 84 ? 54.08149 18.86238 82.83070 1.000 32.66627 87 TYR D CA 1
ATOM 2929 C C . TYR D 1 84 ? 54.98802 20.03875 82.49402 1.000 33.07576 87 TYR D C 1
ATOM 2930 O O . TYR D 1 84 ? 55.61019 20.59834 83.39869 1.000 35.09934 87 TYR D O 1
ATOM 2939 N N . GLY D 1 85 ? 55.05752 20.42870 81.22266 1.000 30.91917 88 GLY D N 1
ATOM 2940 C CA . GLY D 1 85 ? 55.71809 21.65387 80.81842 1.000 37.85037 88 GLY D CA 1
ATOM 2941 C C . GLY D 1 85 ? 57.15204 21.51911 80.36334 1.000 36.87273 88 GLY D C 1
ATOM 2942 O O . GLY D 1 85 ? 57.80411 22.54400 80.15702 1.000 34.09384 88 GLY D O 1
ATOM 2943 N N . PHE D 1 86 ? 57.67270 20.29682 80.22537 1.000 29.03340 89 PHE D N 1
ATOM 2944 C CA . PHE D 1 86 ? 59.01587 20.12211 79.68474 1.000 32.45361 89 PHE D CA 1
ATOM 2945 C C . PHE D 1 86 ? 59.01861 20.35788 78.18034 1.000 33.03509 89 PHE D C 1
ATOM 2946 O O . PHE D 1 86 ? 58.09983 19.94392 77.46289 1.000 34.82597 89 PHE D O 1
ATOM 2954 N N . ARG D 1 87 ? 60.06888 21.01861 77.70155 1.000 26.89669 90 ARG D N 1
ATOM 2955 C CA . ARG D 1 87 ? 60.27536 21.26250 76.28149 1.000 40.17597 90 ARG D CA 1
ATOM 2956 C C . ARG D 1 87 ? 61.70840 20.87891 75.93185 1.000 37.12134 90 ARG D C 1
ATOM 2957 O O . ARG D 1 87 ? 62.58032 20.85553 76.79675 1.000 34.15355 90 ARG D O 1
ATOM 2965 N N . LYS D 1 88 ? 61.94580 20.57496 74.65696 1.000 34.66612 91 LYS D N 1
ATOM 2966 C CA . LYS D 1 88 ? 63.28987 20.26363 74.19271 1.000 41.67263 91 LYS D CA 1
ATOM 2967 C C . LYS D 1 88 ? 64.18283 21.50023 74.24086 1.000 44.68110 91 LYS D C 1
ATOM 2968 O O . LYS D 1 88 ? 63.74303 22.61664 73.98146 1.000 34.65893 91 LYS D O 1
ATOM 2974 N N . VAL D 1 89 ? 65.46928 21.29241 74.49930 1.000 44.23376 92 VAL D N 1
ATOM 2975 C CA . VAL D 1 89 ? 66.41518 22.40530 74.52815 1.000 43.30535 92 VAL D CA 1
ATOM 2976 C C . VAL D 1 89 ? 66.91716 22.61651 73.10801 1.000 46.64031 92 VAL D C 1
ATOM 2977 O O . VAL D 1 89 ? 67.28138 21.65868 72.42050 1.000 51.52167 92 VAL D O 1
ATOM 2981 N N . VAL D 1 90 ? 66.89319 23.86229 72.65072 1.000 56.05011 93 VAL D N 1
ATOM 2982 C CA . VAL D 1 90 ? 67.33263 24.18572 71.29881 1.000 61.13140 93 VAL D CA 1
ATOM 2983 C C . VAL D 1 90 ? 68.81824 24.53738 71.26761 1.000 65.26545 93 VAL D C 1
ATOM 2984 O O . VAL D 1 90 ? 69.32721 25.20774 72.16650 1.000 71.02191 93 VAL D O 1
ATOM 2988 N N . PRO D 1 104 ? 73.20891 11.32021 70.52083 1.000 84.38091 107 PRO D N 1
ATOM 2989 C CA . PRO D 1 104 ? 71.82980 11.73101 70.22305 1.000 71.50050 107 PRO D CA 1
ATOM 2990 C C . PRO D 1 104 ? 70.90722 11.59746 71.42991 1.000 66.95940 107 PRO D C 1
ATOM 2991 O O . PRO D 1 104 ? 69.85845 10.95309 71.33614 1.000 70.85601 107 PRO D O 1
ATOM 2995 N N . LEU D 1 105 ? 71.29164 12.19562 72.55261 1.000 60.47689 108 LEU D N 1
ATOM 2996 C CA . LEU D 1 105 ? 70.42519 12.20358 73.72028 1.000 56.91233 108 LEU D CA 1
ATOM 2997 C C . LEU D 1 105 ? 69.34241 13.26890 73.57331 1.000 54.31910 108 LEU D C 1
ATOM 2998 O O . LEU D 1 105 ? 69.55555 14.32449 72.96802 1.000 54.06790 108 LEU D O 1
ATOM 3003 N N . HIS D 1 106 ? 68.18554 13.00488 74.17446 1.000 47.19297 109 HIS D N 1
ATOM 3004 C CA . HIS D 1 106 ? 67.15017 14.02241 74.24901 1.000 46.84509 109 HIS D CA 1
ATOM 3005 C C . HIS D 1 106 ? 67.48782 14.93705 75.41328 1.000 44.87249 109 HIS D C 1
ATOM 3006 O O . HIS D 1 106 ? 67.87951 14.47391 76.48711 1.000 47.63036 109 HIS D O 1
ATOM 3013 N N . HIS D 1 107 ? 67.30912 16.23326 75.21316 1.000 45.48874 110 HIS D N 1
ATOM 3014 C CA . HIS D 1 107 ? 67.62047 17.22360 76.23520 1.000 41.61951 110 HIS D CA 1
ATOM 3015 C C . HIS D 1 107 ? 66.35972 18.03552 76.46423 1.000 39.58084 110 HIS D C 1
ATOM 3016 O O . HIS D 1 107 ? 65.94786 18.78164 75.57474 1.000 41.07568 110 HIS D O 1
ATOM 3023 N N . PHE D 1 108 ? 65.74152 17.86331 77.64010 1.000 37.13506 111 PHE D N 1
ATOM 3024 C CA . PHE D 1 108 ? 64.52036 18.56210 78.02918 1.000 40.13078 111 PHE D CA 1
ATOM 3025 C C . PHE D 1 108 ? 64.78615 19.52221 79.18028 1.000 37.48096 111 PHE D C 1
ATOM 3026 O O . PHE D 1 108 ? 65.75637 19.37989 79.93240 1.000 39.93572 111 PHE D O 1
ATOM 3034 N N . HIS D 1 109 ? 63.89740 20.50222 79.31918 1.000 36.09329 112 HIS D N 1
ATOM 3035 C CA . HIS D 1 109 ? 64.03171 21.45952 80.40234 1.000 37.84797 112 HIS D CA 1
ATOM 3036 C C . HIS D 1 109 ? 62.66250 21.99128 80.80133 1.000 41.40784 112 HIS D C 1
ATOM 3037 O O . HIS D 1 109 ? 61.72156 22.02358 80.00070 1.000 37.66890 112 HIS D O 1
ATOM 3044 N N . ASN D 1 110 ? 62.58023 22.41435 82.06059 1.000 37.47975 113 ASN D N 1
ATOM 3045 C CA . ASN D 1 110 ? 61.45109 22.99757 82.69226 1.000 36.19612 113 ASN D CA 1
ATOM 3046 C C . ASN D 1 110 ? 62.01359 23.98067 83.70685 1.000 40.00040 113 ASN D C 1
ATOM 3047 O O . ASN D 1 110 ? 62.89745 23.59567 84.49108 1.000 41.33705 113 ASN D O 1
ATOM 3052 N N . PRO D 1 111 ? 61.52562 25.22915 83.72680 1.000 42.37588 114 PRO D N 1
ATOM 3053 C CA . PRO D 1 111 ? 62.05280 26.21317 84.68989 1.000 46.97803 114 PRO D CA 1
ATOM 3054 C C . PRO D 1 111 ? 61.93572 25.78054 86.14125 1.000 46.70633 114 PRO D C 1
ATOM 3055 O O . PRO D 1 111 ? 62.71459 26.24981 86.97728 1.000 50.90857 114 PRO D O 1
ATOM 3059 N N . HIS D 1 112 ? 60.96670 24.93042 86.47680 1.000 42.55208 115 HIS D N 1
ATOM 3060 C CA . HIS D 1 112 ? 60.74637 24.51626 87.85581 1.000 42.54505 115 HIS D CA 1
ATOM 3061 C C . HIS D 1 112 ? 61.35329 23.15226 88.16698 1.000 40.61625 115 HIS D C 1
ATOM 3062 O O . HIS D 1 112 ? 61.07403 22.58494 89.23106 1.000 40.16228 115 HIS D O 1
ATOM 3069 N N . PHE D 1 113 ? 62.18875 22.63044 87.27652 1.000 40.00225 116 PHE D N 1
ATOM 3070 C CA . PHE D 1 113 ? 62.87422 21.35612 87.47573 1.000 38.86280 116 PHE D CA 1
ATOM 3071 C C . PHE D 1 113 ? 64.36576 21.61240 87.32633 1.000 42.75897 116 PHE D C 1
ATOM 3072 O O . PHE D 1 113 ? 64.89342 21.57944 86.21420 1.000 42.74572 116 PHE D O 1
ATOM 3080 N N . ARG D 1 114 ? 65.03924 21.93411 88.42514 1.000 46.76139 117 ARG D N 1
ATOM 3081 C CA . ARG D 1 114 ? 66.47702 22.16702 88.34471 1.000 55.89692 117 ARG D CA 1
ATOM 3082 C C . ARG D 1 114 ? 67.11851 21.69030 89.64719 1.000 58.11644 117 ARG D C 1
ATOM 3083 O O . ARG D 1 114 ? 66.53136 21.82362 90.72448 1.000 61.79529 117 ARG D O 1
ATOM 3091 N N . ARG D 1 115 ? 68.31700 21.10775 89.52142 1.000 57.26658 118 ARG D N 1
ATOM 3092 C CA . ARG D 1 115 ? 68.94223 20.34652 90.60629 1.000 60.46849 118 ARG D CA 1
ATOM 3093 C C . ARG D 1 115 ? 69.12622 21.16255 91.88722 1.000 67.60302 118 ARG D C 1
ATOM 3094 O O . ARG D 1 115 ? 68.85989 20.66537 92.98783 1.000 69.66129 118 ARG D O 1
ATOM 3102 N N . ASP D 1 116 ? 69.60901 22.39825 91.77924 1.000 69.21909 119 ASP D N 1
ATOM 3103 C CA . ASP D 1 116 ? 69.97135 23.15035 92.97808 1.000 75.85846 119 ASP D CA 1
ATOM 3104 C C . ASP D 1 116 ? 68.81660 23.93325 93.61230 1.000 75.60509 119 ASP D C 1
ATOM 3105 O O . ASP D 1 116 ? 69.04032 24.61387 94.61413 1.000 81.59028 119 ASP D O 1
ATOM 3110 N N . GLN D 1 117 ? 67.58941 23.81818 93.09240 1.000 73.48421 120 GLN D N 1
ATOM 3111 C CA . GLN D 1 117 ? 66.37468 24.33122 93.74337 1.000 70.14423 120 GLN D CA 1
ATOM 3112 C C . GLN D 1 117 ? 65.26027 23.29904 93.69133 1.000 61.75056 120 GLN D C 1
ATOM 3113 O O . GLN D 1 117 ? 64.31393 23.43711 92.90855 1.000 63.75192 120 GLN D O 1
ATOM 3119 N N . PRO D 1 118 ? 65.33439 22.25136 94.51064 1.000 60.43401 121 PRO D N 1
ATOM 3120 C CA . PRO D 1 118 ? 64.22613 21.28473 94.54832 1.000 56.55507 121 PRO D CA 1
ATOM 3121 C C . PRO D 1 118 ? 62.91246 21.88006 95.03477 1.000 59.60234 121 PRO D C 1
ATOM 3122 O O . PRO D 1 118 ? 61.84855 21.33805 94.70501 1.000 62.46409 121 PRO D O 1
ATOM 3126 N N . GLN D 1 119 ? 62.94165 22.98675 95.78833 1.000 53.42797 122 GLN D N 1
ATOM 3127 C CA . GLN D 1 119 ? 61.69768 23.58573 96.26734 1.000 55.60315 122 GLN D CA 1
ATOM 3128 C C . GLN D 1 119 ? 60.81132 24.07490 95.12825 1.000 54.17047 122 GLN D C 1
ATOM 3129 O O . GLN D 1 119 ? 59.61699 24.30738 95.34575 1.000 53.07492 122 GLN D O 1
ATOM 3135 N N . LEU D 1 120 ? 61.35863 24.23270 93.92155 1.000 55.05777 123 LEU D N 1
ATOM 3136 C CA . LEU D 1 120 ? 60.54349 24.64765 92.78791 1.000 49.61608 123 LEU D CA 1
ATOM 3137 C C . LEU D 1 120 ? 59.66891 23.52173 92.25819 1.000 49.36277 123 LEU D C 1
ATOM 3138 O O . LEU D 1 120 ? 58.71622 23.79091 91.51196 1.000 40.16444 123 LEU D O 1
ATOM 3143 N N . LEU D 1 121 ? 59.95636 22.27521 92.64827 1.000 48.24285 124 LEU D N 1
ATOM 3144 C CA . LEU D 1 121 ? 59.21983 21.13655 92.10801 1.000 46.83374 124 LEU D CA 1
ATOM 3145 C C . LEU D 1 121 ? 57.72537 21.23165 92.40412 1.000 44.79187 124 LEU D C 1
ATOM 3146 O O . LEU D 1 121 ? 56.90911 20.67512 91.66004 1.000 41.43031 124 LEU D O 1
ATOM 3151 N N . VAL D 1 122 ? 57.34505 21.93872 93.47157 1.000 42.33156 125 VAL D N 1
ATOM 3152 C CA . VAL D 1 122 ? 55.93244 22.08533 93.81019 1.000 45.44774 125 VAL D CA 1
ATOM 3153 C C . VAL D 1 122 ? 55.13970 22.78426 92.70688 1.000 46.70361 125 VAL D C 1
ATOM 3154 O O . VAL D 1 122 ? 53.91233 22.64059 92.65113 1.000 49.84357 125 VAL D O 1
ATOM 3158 N N . HIS D 1 123 ? 55.79426 23.56300 91.83821 1.000 45.52942 126 HIS D N 1
ATOM 3159 C CA . HIS D 1 123 ? 55.03906 24.26483 90.80141 1.000 49.88357 126 HIS D CA 1
ATOM 3160 C C . HIS D 1 123 ? 54.74559 23.41141 89.57494 1.000 46.49561 126 HIS D C 1
ATOM 3161 O O . HIS D 1 123 ? 53.98142 23.85305 88.71645 1.000 44.62833 126 HIS D O 1
ATOM 3168 N N . LEU D 1 124 ? 55.32529 22.21975 89.45760 1.000 39.35900 127 LEU D N 1
ATOM 3169 C CA . LEU D 1 124 ? 55.07762 21.38915 88.28370 1.000 37.36787 127 LEU D CA 1
ATOM 3170 C C . LEU D 1 124 ? 53.68267 20.77249 88.35042 1.000 38.98255 127 LEU D C 1
ATOM 3171 O O . LEU D 1 124 ? 53.36639 20.04351 89.29201 1.000 48.03780 127 LEU D O 1
ATOM 3176 N N . LYS D 1 125 ? 52.84354 21.07790 87.36560 1.000 42.99301 128 LYS D N 1
ATOM 3177 C CA . LYS D 1 125 ? 51.49298 20.54018 87.32129 1.000 46.33714 128 LYS D CA 1
ATOM 3178 C C . LYS D 1 125 ? 51.06002 20.33388 85.87470 1.000 42.76425 128 LYS D C 1
ATOM 3179 O O . LYS D 1 125 ? 51.63869 20.90510 84.94338 1.000 42.61282 128 LYS D O 1
ATOM 3185 N N . ARG D 1 126 ? 50.06946 19.46137 85.69412 1.000 43.15639 129 ARG D N 1
ATOM 3186 C CA . ARG D 1 126 ? 49.33280 19.42534 84.43772 1.000 47.27307 129 ARG D CA 1
ATOM 3187 C C . ARG D 1 126 ? 48.45274 20.66352 84.35271 1.000 52.57867 129 ARG D C 1
ATOM 3188 O O . ARG D 1 126 ? 47.98993 21.18216 85.37135 1.000 57.44327 129 ARG D O 1
ATOM 3196 N N . LEU D 1 127 ? 48.20329 21.13495 83.13324 1.000 55.40413 130 LEU D N 1
ATOM 3197 C CA . LEU D 1 127 ? 47.22596 22.20353 82.96936 1.000 66.96602 130 LEU D CA 1
ATOM 3198 C C . LEU D 1 127 ? 45.81326 21.65929 83.17212 1.000 76.94515 130 LEU D C 1
ATOM 3199 O O . LEU D 1 127 ? 45.52219 20.49711 82.87676 1.000 77.79558 130 LEU D O 1
ATOM 3204 N N . THR D 1 128 ? 44.92942 22.51389 83.67963 1.000 90.18978 131 THR D N 1
ATOM 3205 C CA . THR D 1 128 ? 43.54507 22.11981 83.92244 1.000 97.93758 131 THR D CA 1
ATOM 3206 C C . THR D 1 128 ? 42.56480 23.04592 83.20607 1.000 110.82210 131 THR D C 1
ATOM 3207 O O . THR D 1 128 ? 42.70936 24.26779 83.24128 1.000 108.67317 131 THR D O 1
ATOM 3211 N N . ASN E 1 9 ? 41.54808 -2.99801 70.50435 1.000 76.43097 12 ASN E N 1
ATOM 3212 C CA . ASN E 1 9 ? 40.38681 -2.20716 70.10761 1.000 66.83428 12 ASN E CA 1
ATOM 3213 C C . ASN E 1 9 ? 39.64047 -1.65925 71.33009 1.000 60.37348 12 ASN E C 1
ATOM 3214 O O . ASN E 1 9 ? 39.96940 -2.00229 72.47314 1.000 53.23454 12 ASN E O 1
ATOM 3219 N N . ASN E 1 10 ? 38.63912 -0.81173 71.06214 1.000 57.23474 13 ASN E N 1
ATOM 3220 C CA . ASN E 1 10 ? 37.78186 -0.24263 72.09952 1.000 50.16484 13 ASN E CA 1
ATOM 3221 C C . ASN E 1 10 ? 37.18584 -1.33045 72.98490 1.000 44.32605 13 ASN E C 1
ATOM 3222 O O . ASN E 1 10 ? 36.93392 -2.45035 72.53960 1.000 41.35347 13 ASN E O 1
ATOM 3227 N N . PHE E 1 11 ? 36.86729 -0.95582 74.22465 1.000 39.53080 14 PHE E N 1
ATOM 3228 C CA . PHE E 1 11 ? 36.43322 -1.94514 75.20702 1.000 36.28071 14 PHE E CA 1
ATOM 3229 C C . PHE E 1 11 ? 35.21511 -2.76282 74.78607 1.000 37.54070 14 PHE E C 1
ATOM 3230 O O . PHE E 1 11 ? 35.25750 -3.98612 74.97361 1.000 36.39053 14 PHE E O 1
ATOM 3238 N N . PRO E 1 12 ? 34.13941 -2.20326 74.22045 1.000 37.32124 15 PRO E N 1
ATOM 3239 C CA . PRO E 1 12 ? 33.00252 -3.07357 73.83434 1.000 41.22120 15 PRO E CA 1
ATOM 3240 C C . PRO E 1 12 ? 33.35657 -4.16493 72.83661 1.000 38.30782 15 PRO E C 1
ATOM 3241 O O . PRO E 1 12 ? 32.97035 -5.33068 73.02808 1.000 32.67138 15 PRO E O 1
ATOM 3245 N N . ALA E 1 13 ? 34.10153 -3.82157 71.78548 1.000 37.93241 16 ALA E N 1
ATOM 3246 C CA . ALA E 1 13 ? 34.49701 -4.81793 70.79640 1.000 39.20509 16 ALA E CA 1
ATOM 3247 C C . ALA E 1 13 ? 35.41974 -5.86168 71.41450 1.000 35.70079 16 ALA E C 1
ATOM 3248 O O . ALA E 1 13 ? 35.28037 -7.06997 71.16080 1.000 32.91207 16 ALA E O 1
ATOM 3250 N N . LYS E 1 14 ? 36.35992 -5.40642 72.23734 1.000 36.43389 17 LYS E N 1
ATOM 3251 C CA . LYS E 1 14 ? 37.26190 -6.31188 72.93389 1.000 39.07021 17 LYS E CA 1
ATOM 3252 C C . LYS E 1 14 ? 36.50199 -7.26860 73.84436 1.000 34.12771 17 LYS E C 1
ATOM 3253 O O . LYS E 1 14 ? 36.76439 -8.47593 73.85268 1.000 31.65023 17 LYS E O 1
ATOM 3259 N N . LEU E 1 15 ? 35.54352 -6.74543 74.60347 1.000 28.26371 18 LEU E N 1
ATOM 3260 C CA . LEU E 1 15 ? 34.75707 -7.58056 75.50242 1.000 37.78722 18 LEU E CA 1
ATOM 3261 C C . LEU E 1 15 ? 33.94721 -8.60673 74.72045 1.000 33.28816 18 LEU E C 1
ATOM 3262 O O . LEU E 1 15 ? 33.85458 -9.77031 75.12518 1.000 33.06143 18 LEU E O 1
ATOM 3267 N N . TRP E 1 16 ? 33.33496 -8.18637 73.60912 1.000 33.49278 19 TRP E N 1
ATOM 3268 C CA . TRP E 1 16 ? 32.62495 -9.12996 72.74698 1.000 34.99228 19 TRP E CA 1
ATOM 3269 C C . TRP E 1 16 ? 33.55213 -10.25566 72.29752 1.000 37.23432 19 TRP E C 1
ATOM 3270 O O . TRP E 1 16 ? 33.18276 -11.43753 72.32608 1.000 34.01486 19 TRP E O 1
ATOM 3281 N N . ARG E 1 17 ? 34.76695 -9.90535 71.87687 1.000 33.06250 20 ARG E N 1
ATOM 3282 C CA . ARG E 1 17 ? 35.71285 -10.93887 71.45685 1.000 39.82802 20 ARG E CA 1
ATOM 3283 C C . ARG E 1 17 ? 36.02771 -11.90270 72.59672 1.000 31.06880 20 ARG E C 1
ATOM 3284 O O . ARG E 1 17 ? 36.08394 -13.12256 72.38961 1.000 38.04118 20 ARG E O 1
ATOM 3292 N N . LEU E 1 18 ? 36.26218 -11.36701 73.80014 1.000 31.42259 21 LEU E N 1
ATOM 3293 C CA . LEU E 1 18 ? 36.61638 -12.20227 74.94753 1.000 33.45999 21 LEU E CA 1
ATOM 3294 C C . LEU E 1 18 ? 35.47271 -13.13754 75.32298 1.000 32.61502 21 LEU E C 1
ATOM 3295 O O . LEU E 1 18 ? 35.67632 -14.33643 75.53786 1.000 32.37126 21 LEU E O 1
ATOM 3300 N N . VAL E 1 19 ? 34.25977 -12.59934 75.40988 1.000 35.50802 22 VAL E N 1
ATOM 3301 C CA . VAL E 1 19 ? 33.10839 -13.39350 75.82495 1.000 26.49524 22 VAL E CA 1
ATOM 3302 C C . VAL E 1 19 ? 32.79974 -14.46182 74.79103 1.000 32.68705 22 VAL E C 1
ATOM 3303 O O . VAL E 1 19 ? 32.49294 -15.60673 75.14223 1.000 35.50435 22 VAL E O 1
ATOM 3307 N N . ASN E 1 20 ? 32.87773 -14.11275 73.49860 1.000 29.23275 23 ASN E N 1
ATOM 3308 C CA . ASN E 1 20 ? 32.55849 -15.07996 72.46427 1.000 35.32721 23 ASN E CA 1
ATOM 3309 C C . ASN E 1 20 ? 33.66330 -16.11673 72.22811 1.000 36.52909 23 ASN E C 1
ATOM 3310 O O . ASN E 1 20 ? 33.36376 -17.20164 71.73808 1.000 38.90604 23 ASN E O 1
ATOM 3315 N N . SER E 1 21 ? 34.91390 -15.81980 72.54261 1.000 33.96360 24 SER E N 1
ATOM 3316 C CA . SER E 1 21 ? 35.95702 -16.77384 72.15367 1.000 39.72267 24 SER E CA 1
ATOM 3317 C C . SER E 1 21 ? 36.13670 -17.85665 73.21446 1.000 36.13429 24 SER E C 1
ATOM 3318 O O . SER E 1 21 ? 36.39701 -17.53050 74.37827 1.000 36.26524 24 SER E O 1
ATOM 3321 N N . PRO E 1 22 ? 36.06842 -19.14469 72.85628 1.000 39.83766 25 PRO E N 1
ATOM 3322 C CA . PRO E 1 22 ? 36.34712 -20.19894 73.85309 1.000 42.79159 25 PRO E CA 1
ATOM 3323 C C . PRO E 1 22 ? 37.80132 -20.23631 74.29908 1.000 47.81881 25 PRO E C 1
ATOM 3324 O O . PRO E 1 22 ? 38.10851 -20.90767 75.29550 1.000 46.42702 25 PRO E O 1
ATOM 3328 N N . ARG E 1 23 ? 38.70173 -19.56022 73.58119 1.000 45.44086 26 ARG E N 1
ATOM 3329 C CA . ARG E 1 23 ? 40.09299 -19.48421 74.01425 1.000 53.33401 26 ARG E CA 1
ATOM 3330 C C . ARG E 1 23 ? 40.19839 -18.84747 75.39466 1.000 44.70147 26 ARG E C 1
ATOM 3331 O O . ARG E 1 23 ? 41.04113 -19.24204 76.20709 1.000 43.03793 26 ARG E O 1
ATOM 3339 N N . TYR E 1 24 ? 39.33187 -17.88328 75.69134 1.000 41.33065 27 TYR E N 1
ATOM 3340 C CA . TYR E 1 24 ? 39.32627 -17.21835 76.98705 1.000 43.91616 27 TYR E CA 1
ATOM 3341 C C . TYR E 1 24 ? 38.21519 -17.84225 77.82127 1.000 38.84535 27 TYR E C 1
ATOM 3342 O O . TYR E 1 24 ? 37.04764 -17.44579 77.73571 1.000 36.64133 27 TYR E O 1
ATOM 3351 N N . ARG E 1 25 ? 38.60564 -18.81643 78.63560 1.000 37.25386 28 ARG E N 1
ATOM 3352 C CA . ARG E 1 25 ? 37.66955 -19.64489 79.38321 1.000 42.35259 28 ARG E CA 1
ATOM 3353 C C . ARG E 1 25 ? 37.05602 -18.88749 80.54157 1.000 42.14743 28 ARG E C 1
ATOM 3354 O O . ARG E 1 25 ? 35.95024 -19.21432 80.98747 1.000 43.98874 28 ARG E O 1
ATOM 3362 N N . SER E 1 26 ? 37.76626 -17.88803 81.04295 1.000 38.50444 29 SER E N 1
ATOM 3363 C CA . SER E 1 26 ? 37.40303 -17.18691 82.26448 1.000 41.15395 29 SER E CA 1
ATOM 3364 C C . SER E 1 26 ? 36.26191 -16.20395 82.08378 1.000 41.43386 29 SER E C 1
ATOM 3365 O O . SER E 1 26 ? 35.74340 -15.69103 83.08089 1.000 39.46398 29 SER E O 1
ATOM 3368 N N . ILE E 1 27 ? 35.89293 -15.87513 80.85228 1.000 31.30955 30 ILE E N 1
ATOM 3369 C CA . ILE E 1 27 ? 34.84642 -14.89640 80.62477 1.000 31.52114 30 ILE E CA 1
ATOM 3370 C C . ILE E 1 27 ? 33.98423 -15.41652 79.48054 1.000 36.68536 30 ILE E C 1
ATOM 3371 O O . ILE E 1 27 ? 34.49670 -15.68584 78.38875 1.000 33.63875 30 ILE E O 1
ATOM 3376 N N . ARG E 1 28 ? 32.69177 -15.62209 79.74297 1.000 32.15129 31 ARG E N 1
ATOM 3377 C CA . ARG E 1 28 ? 31.86718 -16.35944 78.79048 1.000 27.51182 31 ARG E CA 1
ATOM 3378 C C . ARG E 1 28 ? 30.41230 -15.94926 78.92915 1.000 31.88080 31 ARG E C 1
ATOM 3379 O O . ARG E 1 28 ? 30.00332 -15.41545 79.95326 1.000 29.06533 31 ARG E O 1
ATOM 3387 N N . TRP E 1 29 ? 29.61350 -16.29731 77.92283 1.000 31.95527 32 TRP E N 1
ATOM 3388 C CA . TRP E 1 29 ? 28.17813 -16.04008 77.97891 1.000 32.38479 32 TRP E CA 1
ATOM 3389 C C . TRP E 1 29 ? 27.52422 -16.87819 79.06576 1.000 40.14935 32 TRP E C 1
ATOM 3390 O O . TRP E 1 29 ? 27.90042 -18.03103 79.29859 1.000 39.23529 32 TRP E O 1
ATOM 3401 N N . ASP E 1 30 ? 26.49281 -16.32109 79.69667 1.000 41.81427 33 ASP E N 1
ATOM 3402 C CA . ASP E 1 30 ? 25.68787 -17.14486 80.58598 1.000 39.46303 33 ASP E CA 1
ATOM 3403 C C . ASP E 1 30 ? 24.75550 -18.01674 79.75628 1.000 39.34747 33 ASP E C 1
ATOM 3404 O O . ASP E 1 30 ? 24.77913 -17.99423 78.52198 1.000 39.76502 33 ASP E O 1
ATOM 3409 N N . GLY E 1 31 ? 23.89352 -18.77063 80.44210 1.000 51.18659 34 GLY E N 1
ATOM 3410 C CA . GLY E 1 31 ? 23.08568 -19.77236 79.76222 1.000 47.14492 34 GLY E CA 1
ATOM 3411 C C . GLY E 1 31 ? 22.09882 -19.19899 78.76132 1.000 53.35816 34 GLY E C 1
ATOM 3412 O O . GLY E 1 31 ? 21.70764 -19.88282 77.81390 1.000 54.63733 34 GLY E O 1
ATOM 3413 N N . ARG E 1 32 ? 21.66755 -17.95344 78.95727 1.000 49.71667 35 ARG E N 1
ATOM 3414 C CA . ARG E 1 32 ? 20.72197 -17.31920 78.04848 1.000 50.86971 35 ARG E CA 1
ATOM 3415 C C . ARG E 1 32 ? 21.38364 -16.37414 77.05329 1.000 51.68544 35 ARG E C 1
ATOM 3416 O O . ARG E 1 32 ? 20.69246 -15.82564 76.18635 1.000 49.41384 35 ARG E O 1
ATOM 3424 N N . GLY E 1 33 ? 22.69959 -16.19795 77.13092 1.000 44.71929 36 GLY E N 1
ATOM 3425 C CA . GLY E 1 33 ? 23.38133 -15.27778 76.24064 1.000 43.54064 36 GLY E CA 1
ATOM 3426 C C . GLY E 1 33 ? 22.95849 -13.83920 76.42069 1.000 42.79653 36 GLY E C 1
ATOM 3427 O O . GLY E 1 33 ? 23.00565 -13.05802 75.46389 1.000 41.39571 36 GLY E O 1
ATOM 3428 N N . GLU E 1 34 ? 22.51485 -13.47498 77.62135 1.000 42.05389 37 GLU E N 1
ATOM 3429 C CA . GLU E 1 34 ? 22.09499 -12.11708 77.93698 1.000 45.06670 37 GLU E CA 1
ATOM 3430 C C . GLU E 1 34 ? 22.93159 -11.48796 79.03715 1.000 36.13783 37 GLU E C 1
ATOM 3431 O O . GLU E 1 34 ? 22.62225 -10.37281 79.47935 1.000 36.58117 37 GLU E O 1
ATOM 3437 N N . GLY E 1 35 ? 23.95582 -12.18807 79.51108 1.000 36.07739 38 GLY E N 1
ATOM 3438 C CA . GLY E 1 35 ? 24.86295 -11.70183 80.53123 1.000 31.66342 38 GLY E CA 1
ATOM 3439 C C . GLY E 1 35 ? 26.13854 -12.50025 80.42525 1.000 35.28854 38 GLY E C 1
ATOM 3440 O O . GLY E 1 35 ? 26.21667 -13.49301 79.69811 1.000 35.55772 38 GLY E O 1
ATOM 3441 N N . LEU E 1 36 ? 27.15227 -12.04015 81.14513 1.000 30.64242 39 LEU E N 1
ATOM 3442 C CA . LEU E 1 36 ? 28.45760 -12.66307 81.09126 1.000 31.87783 39 LEU E CA 1
ATOM 3443 C C . LEU E 1 36 ? 28.85731 -13.17088 82.47227 1.000 31.49404 39 LEU E C 1
ATOM 3444 O O . LEU E 1 36 ? 28.51104 -12.57810 83.50008 1.000 32.29840 39 LEU E O 1
ATOM 3449 N N . LEU E 1 37 ? 29.58821 -14.28730 82.46940 1.000 32.27463 40 LEU E N 1
ATOM 3450 C CA . LEU E 1 37 ? 30.13166 -14.91787 83.66363 1.000 32.09691 40 LEU E CA 1
ATOM 3451 C C . LEU E 1 37 ? 31.64913 -14.79754 83.64668 1.000 32.85775 40 LEU E C 1
ATOM 3452 O O . LEU E 1 37 ? 32.29664 -15.09153 82.63280 1.000 29.47694 40 LEU E O 1
ATOM 3457 N N . ILE E 1 38 ? 32.21111 -14.37148 84.76906 1.000 30.09196 41 ILE E N 1
ATOM 3458 C CA . ILE E 1 38 ? 33.64924 -14.16258 84.89772 1.000 30.55595 41 ILE E CA 1
ATOM 3459 C C . ILE E 1 38 ? 34.14044 -14.97719 86.07748 1.000 34.87663 41 ILE E C 1
ATOM 3460 O O . ILE E 1 38 ? 33.68200 -14.77162 87.20973 1.000 36.19954 41 ILE E O 1
ATOM 3465 N N . ASP E 1 39 ? 35.09443 -15.86857 85.81690 1.000 34.43481 42 ASP E N 1
ATOM 3466 C CA . ASP E 1 39 ? 35.81213 -16.59722 86.85788 1.000 34.30914 42 ASP E CA 1
ATOM 3467 C C . ASP E 1 39 ? 37.04061 -15.75759 87.19222 1.000 36.50546 42 ASP E C 1
ATOM 3468 O O . ASP E 1 39 ? 38.05326 -15.81671 86.48999 1.000 36.66205 42 ASP E O 1
ATOM 3473 N N . GLN E 1 40 ? 36.98148 -15.02069 88.30841 1.000 29.26149 43 GLN E N 1
ATOM 3474 C CA . GLN E 1 40 ? 38.01839 -14.02713 88.59477 1.000 34.39032 43 GLN E CA 1
ATOM 3475 C C . GLN E 1 40 ? 39.43009 -14.60674 88.70872 1.000 30.44063 43 GLN E C 1
ATOM 3476 O O . GLN E 1 40 ? 40.35464 -14.03194 88.10951 1.000 31.99270 43 GLN E O 1
ATOM 3482 N N . PRO E 1 41 ? 39.69156 -15.68372 89.45873 1.000 34.30089 44 PRO E N 1
ATOM 3483 C CA . PRO E 1 41 ? 41.07696 -16.20913 89.45835 1.000 36.25883 44 PRO E CA 1
ATOM 3484 C C . PRO E 1 41 ? 41.58628 -16.52878 88.05684 1.000 31.35261 44 PRO E C 1
ATOM 3485 O O . PRO E 1 41 ? 42.69962 -16.12288 87.69495 1.000 34.74675 44 PRO E O 1
ATOM 3489 N N . LEU E 1 42 ? 40.77915 -17.21177 87.23726 1.000 33.33358 45 LEU E N 1
ATOM 3490 C CA . LEU E 1 42 ? 41.21693 -17.57250 85.88698 1.000 35.23139 45 LEU E CA 1
ATOM 3491 C C . LEU E 1 42 ? 41.39533 -16.33664 85.01224 1.000 38.00423 45 LEU E C 1
ATOM 3492 O O . LEU E 1 42 ? 42.31125 -16.28048 84.18004 1.000 34.31700 45 LEU E O 1
ATOM 3497 N N . PHE E 1 43 ? 40.51026 -15.34992 85.16548 1.000 33.85748 46 PHE E N 1
ATOM 3498 C CA . PHE E 1 43 ? 40.64118 -14.10616 84.41443 1.000 29.10107 46 PHE E CA 1
ATOM 3499 C C . PHE E 1 43 ? 41.95866 -13.41506 84.75799 1.000 31.42917 46 PHE E C 1
ATOM 3500 O O . PHE E 1 43 ? 42.72678 -13.01416 83.87275 1.000 28.20947 46 PHE E O 1
ATOM 3508 N N . GLU E 1 44 ? 42.26921 -13.33197 86.04914 1.000 31.36829 47 GLU E N 1
ATOM 3509 C CA . GLU E 1 44 ? 43.52124 -12.71616 86.45113 1.000 34.51834 47 GLU E CA 1
ATOM 3510 C C . GLU E 1 44 ? 44.70503 -13.45509 85.85063 1.000 41.84822 47 GLU E C 1
ATOM 3511 O O . GLU E 1 44 ? 45.68164 -12.82966 85.41448 1.000 34.21222 47 GLU E O 1
ATOM 3517 N N . ALA E 1 45 ? 44.61304 -14.78828 85.78089 1.000 32.96504 48 ALA E N 1
ATOM 3518 C CA . ALA E 1 45 ? 45.73267 -15.57209 85.27826 1.000 38.94496 48 ALA E CA 1
ATOM 3519 C C . ALA E 1 45 ? 45.90691 -15.41745 83.77010 1.000 37.82859 48 ALA E C 1
ATOM 3520 O O . ALA E 1 45 ? 47.03656 -15.35360 83.27876 1.000 42.97357 48 ALA E O 1
ATOM 3522 N N . GLU E 1 46 ? 44.81471 -15.35986 83.01172 1.000 38.19664 49 GLU E N 1
ATOM 3523 C CA . GLU E 1 46 ? 44.95560 -15.48897 81.56535 1.000 40.25134 49 GLU E CA 1
ATOM 3524 C C . GLU E 1 46 ? 44.80040 -14.17631 80.80184 1.000 44.03008 49 GLU E C 1
ATOM 3525 O O . GLU E 1 46 ? 45.19716 -14.11635 79.63221 1.000 40.62313 49 GLU E O 1
ATOM 3531 N N . LEU E 1 47 ? 44.27996 -13.11829 81.43586 1.000 40.41547 50 LEU E N 1
ATOM 3532 C CA . LEU E 1 47 ? 44.03636 -11.84633 80.76276 1.000 43.87759 50 LEU E CA 1
ATOM 3533 C C . LEU E 1 47 ? 44.63751 -10.65218 81.48735 1.000 51.01329 50 LEU E C 1
ATOM 3534 O O . LEU E 1 47 ? 44.67440 -9.55839 80.91315 1.000 53.99933 50 LEU E O 1
ATOM 3539 N N . LEU E 1 48 ? 45.13828 -10.83125 82.70154 1.000 58.62234 51 LEU E N 1
ATOM 3540 C CA . LEU E 1 48 ? 45.74961 -9.76041 83.46195 1.000 57.15486 51 LEU E CA 1
ATOM 3541 C C . LEU E 1 48 ? 47.20487 -10.03597 83.81829 1.000 60.13636 51 LEU E C 1
ATOM 3542 O O . LEU E 1 48 ? 47.91187 -9.09916 84.20093 1.000 65.69406 51 LEU E O 1
ATOM 3547 N N . SER E 1 49 ? 47.67563 -11.27766 83.67608 1.000 63.24694 52 SER E N 1
ATOM 3548 C CA . SER E 1 49 ? 49.01941 -11.67906 84.07324 1.000 76.58253 52 SER E CA 1
ATOM 3549 C C . SER E 1 49 ? 49.92111 -11.76481 82.84957 1.000 87.34354 52 SER E C 1
ATOM 3550 O O . SER E 1 49 ? 49.76261 -12.69346 82.04179 1.000 91.52851 52 SER E O 1
ATOM 3553 N N . PRO E 1 50 ? 50.86095 -10.83996 82.66266 1.000 98.59327 53 PRO E N 1
ATOM 3554 C CA . PRO E 1 50 ? 51.76406 -10.90321 81.50078 1.000 98.62513 53 PRO E CA 1
ATOM 3555 C C . PRO E 1 50 ? 52.71866 -12.07980 81.60916 1.000 108.01330 53 PRO E C 1
ATOM 3556 O O . PRO E 1 50 ? 52.77100 -12.75227 82.65080 1.000 110.23767 53 PRO E O 1
ATOM 3560 N N . PRO E 1 51 ? 53.48230 -12.37891 80.53977 1.000 108.80460 54 PRO E N 1
ATOM 3561 C CA . PRO E 1 51 ? 54.57709 -13.35774 80.55205 1.000 112.78332 54 PRO E CA 1
ATOM 3562 C C . PRO E 1 51 ? 55.49286 -13.25353 81.77066 1.000 110.64891 54 PRO E C 1
ATOM 3563 O O . PRO E 1 51 ? 56.56151 -13.86848 81.75367 1.000 102.21787 54 PRO E O 1
ATOM 3567 N N . GLU E 1 65 ? 47.36072 -11.94705 68.20284 1.000 109.05475 68 GLU E N 1
ATOM 3568 C CA . GLU E 1 65 ? 46.52801 -12.87482 68.96641 1.000 106.78422 68 GLU E CA 1
ATOM 3569 C C . GLU E 1 65 ? 46.25491 -12.51952 70.44870 1.000 97.93689 68 GLU E C 1
ATOM 3570 O O . GLU E 1 65 ? 45.17362 -12.83623 70.94171 1.000 96.55063 68 GLU E O 1
ATOM 3576 N N . PRO E 1 66 ? 47.19333 -11.88948 71.17041 1.000 100.27052 69 PRO E N 1
ATOM 3577 C CA . PRO E 1 66 ? 46.92738 -11.60482 72.58843 1.000 95.99935 69 PRO E CA 1
ATOM 3578 C C . PRO E 1 66 ? 45.94172 -10.45759 72.77040 1.000 92.63314 69 PRO E C 1
ATOM 3579 O O . PRO E 1 66 ? 45.95311 -9.47652 72.02223 1.000 89.92869 69 PRO E O 1
ATOM 3583 N N . GLU E 1 67 ? 45.08905 -10.59289 73.79420 1.000 90.24680 70 GLU E N 1
ATOM 3584 C CA . GLU E 1 67 ? 44.09379 -9.59326 74.17199 1.000 75.82522 70 GLU E CA 1
ATOM 3585 C C . GLU E 1 67 ? 44.37565 -9.04182 75.56816 1.000 79.24150 70 GLU E C 1
ATOM 3586 O O . GLU E 1 67 ? 43.45649 -8.67090 76.30415 1.000 68.67290 70 GLU E O 1
ATOM 3592 N N . LEU E 1 68 ? 45.65363 -8.95658 75.92237 1.000 78.79236 71 LEU E N 1
ATOM 3593 C CA . LEU E 1 68 ? 46.08636 -8.74029 77.29758 1.000 73.83796 71 LEU E CA 1
ATOM 3594 C C . LEU E 1 68 ? 45.92256 -7.27315 77.68837 1.000 77.19305 71 LEU E C 1
ATOM 3595 O O . LEU E 1 68 ? 46.45997 -6.38017 77.02631 1.000 84.18626 71 LEU E O 1
ATOM 3600 N N . PHE E 1 69 ? 45.17316 -7.03035 78.76059 1.000 65.04231 72 PHE E N 1
ATOM 3601 C CA . PHE E 1 69 ? 44.87601 -5.69115 79.25108 1.000 59.21629 72 PHE E CA 1
ATOM 3602 C C . PHE E 1 69 ? 46.12159 -4.96797 79.76058 1.000 61.87556 72 PHE E C 1
ATOM 3603 O O . PHE E 1 69 ? 47.14491 -5.57572 80.08580 1.000 62.37928 72 PHE E O 1
ATOM 3611 N N . LYS E 1 70 ? 46.03557 -3.63251 79.79704 1.000 59.34470 73 LYS E N 1
ATOM 3612 C CA . LYS E 1 70 ? 47.17823 -2.87316 80.29287 1.000 60.59091 73 LYS E CA 1
ATOM 3613 C C . LYS E 1 70 ? 47.24585 -2.91831 81.81357 1.000 57.97860 73 LYS E C 1
ATOM 3614 O O . LYS E 1 70 ? 48.33787 -3.00540 82.38748 1.000 59.47612 73 LYS E O 1
ATOM 3620 N N . THR E 1 71 ? 46.09276 -2.93874 82.47012 1.000 54.43747 74 THR E N 1
ATOM 3621 C CA . THR E 1 71 ? 46.02741 -3.06480 83.91573 1.000 52.16022 74 THR E CA 1
ATOM 3622 C C . THR E 1 71 ? 46.30639 -4.50339 84.33299 1.000 52.58529 74 THR E C 1
ATOM 3623 O O . THR E 1 71 ? 46.08541 -5.44571 83.56968 1.000 53.72123 74 THR E O 1
ATOM 3627 N N . THR E 1 72 ? 46.78772 -4.66374 85.56453 1.000 52.00919 75 THR E N 1
ATOM 3628 C CA . THR E 1 72 ? 46.90570 -5.96391 86.20877 1.000 52.10748 75 THR E CA 1
ATOM 3629 C C . THR E 1 72 ? 45.86601 -6.15921 87.30805 1.000 48.86013 75 THR E C 1
ATOM 3630 O O . THR E 1 72 ? 45.88726 -7.17845 88.00196 1.000 48.83713 75 THR E O 1
ATOM 3634 N N . SER E 1 73 ? 44.94331 -5.22433 87.47354 1.000 46.93544 76 SER E N 1
ATOM 3635 C CA . SER E 1 73 ? 44.02506 -5.24556 88.60213 1.000 43.86659 76 SER E CA 1
ATOM 3636 C C . SER E 1 73 ? 42.61295 -5.55091 88.12195 1.000 41.99465 76 SER E C 1
ATOM 3637 O O . SER E 1 73 ? 42.08597 -4.87023 87.23276 1.000 41.69940 76 SER E O 1
ATOM 3640 N N . PHE E 1 74 ? 42.01053 -6.58467 88.70925 1.000 31.92417 77 PHE E N 1
ATOM 3641 C CA . PHE E 1 74 ? 40.63539 -6.93282 88.36506 1.000 31.54795 77 PHE E CA 1
ATOM 3642 C C . PHE E 1 74 ? 39.67604 -5.80824 88.71091 1.000 29.91720 77 PHE E C 1
ATOM 3643 O O . PHE E 1 74 ? 38.62299 -5.67761 88.07689 1.000 27.39579 77 PHE E O 1
ATOM 3651 N N . THR E 1 75 ? 39.99027 -5.02392 89.74581 1.000 29.89491 78 THR E N 1
ATOM 3652 C CA . THR E 1 75 ? 39.12138 -3.90660 90.09705 1.000 34.28026 78 THR E CA 1
ATOM 3653 C C . THR E 1 75 ? 39.08759 -2.85587 88.98877 1.000 33.39399 78 THR E C 1
ATOM 3654 O O . THR E 1 75 ? 38.06571 -2.19102 88.79906 1.000 29.24471 78 THR E O 1
ATOM 3658 N N . SER E 1 76 ? 40.18946 -2.68340 88.24660 1.000 32.28275 79 SER E N 1
ATOM 3659 C CA . SER E 1 76 ? 40.16605 -1.75524 87.11410 1.000 30.83297 79 SER E CA 1
ATOM 3660 C C . SER E 1 76 ? 39.31922 -2.29792 85.96707 1.000 28.02310 79 SER E C 1
ATOM 3661 O O . SER E 1 76 ? 38.60501 -1.54571 85.28377 1.000 26.91434 79 SER E O 1
ATOM 3664 N N . PHE E 1 77 ? 39.36749 -3.60938 85.74398 1.000 24.41048 80 PHE E N 1
ATOM 3665 C CA . PHE E 1 77 ? 38.47815 -4.19983 84.75311 1.000 26.34939 80 PHE E CA 1
ATOM 3666 C C . PHE E 1 77 ? 37.00731 -4.03197 85.15361 1.000 28.45590 80 PHE E C 1
ATOM 3667 O O . PHE E 1 77 ? 36.14711 -3.74590 84.30456 1.000 27.48839 80 PHE E O 1
ATOM 3675 N N . ILE E 1 78 ? 36.70190 -4.20870 86.44593 1.000 28.37513 81 ILE E N 1
ATOM 3676 C CA . ILE E 1 78 ? 35.34531 -3.97126 86.94872 1.000 27.59269 81 ILE E CA 1
ATOM 3677 C C . ILE E 1 78 ? 34.95081 -2.51145 86.73853 1.000 29.36749 81 ILE E C 1
ATOM 3678 O O . ILE E 1 78 ? 33.80022 -2.20337 86.39733 1.000 27.25415 81 ILE E O 1
ATOM 3683 N N . ARG E 1 79 ? 35.88843 -1.58806 86.97111 1.000 28.61413 82 ARG E N 1
ATOM 3684 C CA . ARG E 1 79 ? 35.58643 -0.18335 86.71288 1.000 25.79064 82 ARG E CA 1
ATOM 3685 C C . ARG E 1 79 ? 35.15725 0.01206 85.26495 1.000 28.75780 82 ARG E C 1
ATOM 3686 O O . ARG E 1 79 ? 34.21858 0.76764 84.99132 1.000 27.66290 82 ARG E O 1
ATOM 3694 N N . GLN E 1 80 ? 35.84319 -0.65123 84.32596 1.000 25.25073 83 GLN E N 1
ATOM 3695 C CA . GLN E 1 80 ? 35.45593 -0.56078 82.91559 1.000 26.09852 83 GLN E CA 1
ATOM 3696 C C . GLN E 1 80 ? 34.06338 -1.13778 82.68315 1.000 32.02235 83 GLN E C 1
ATOM 3697 O O . GLN E 1 80 ? 33.23007 -0.52403 82.00256 1.000 28.26932 83 GLN E O 1
ATOM 3703 N N . LEU E 1 81 ? 33.77871 -2.30214 83.26204 1.000 26.71453 84 LEU E N 1
ATOM 3704 C CA . LEU E 1 81 ? 32.44698 -2.87957 83.08051 1.000 28.05034 84 LEU E CA 1
ATOM 3705 C C . LEU E 1 81 ? 31.36248 -1.89992 83.51211 1.000 25.69997 84 LEU E C 1
ATOM 3706 O O . LEU E 1 81 ? 30.42069 -1.64431 82.75966 1.000 29.60298 84 LEU E O 1
ATOM 3711 N N . ASN E 1 82 ? 31.49644 -1.32520 84.71623 1.000 25.75672 85 ASN E N 1
ATOM 3712 C CA . ASN E 1 82 ? 30.50317 -0.36786 85.21251 1.000 28.86568 85 ASN E CA 1
ATOM 3713 C C . ASN E 1 82 ? 30.46397 0.89179 84.35532 1.000 27.10009 85 ASN E C 1
ATOM 3714 O O . ASN E 1 82 ? 29.37930 1.42478 84.05348 1.000 31.58046 85 ASN E O 1
ATOM 3719 N N . LEU E 1 83 ? 31.63520 1.38404 83.94364 1.000 27.62400 86 LEU E N 1
ATOM 3720 C CA . LEU E 1 83 ? 31.68498 2.60078 83.14539 1.000 34.44987 86 LEU E CA 1
ATOM 3721 C C . LEU E 1 83 ? 30.85819 2.45321 81.87406 1.000 35.00898 86 LEU E C 1
ATOM 3722 O O . LEU E 1 83 ? 30.22869 3.41846 81.42109 1.000 30.70921 86 LEU E O 1
ATOM 3727 N N . TYR E 1 84 ? 30.81967 1.25046 81.30745 1.000 26.60056 87 TYR E N 1
ATOM 3728 C CA . TYR E 1 84 ? 30.07641 1.01568 80.08179 1.000 28.56255 87 TYR E CA 1
ATOM 3729 C C . TYR E 1 84 ? 28.66240 0.49942 80.33256 1.000 27.34130 87 TYR E C 1
ATOM 3730 O O . TYR E 1 84 ? 28.02722 0.01653 79.39504 1.000 29.45867 87 TYR E O 1
ATOM 3739 N N . GLY E 1 85 ? 28.17744 0.55790 81.57622 1.000 28.25227 88 GLY E N 1
ATOM 3740 C CA . GLY E 1 85 ? 26.78993 0.27669 81.88706 1.000 32.03134 88 GLY E CA 1
ATOM 3741 C C . GLY E 1 85 ? 26.48522 -1.14076 82.31366 1.000 34.11999 88 GLY E C 1
ATOM 3742 O O . GLY E 1 85 ? 25.31053 -1.46340 82.51050 1.000 26.30272 88 GLY E O 1
ATOM 3743 N N . PHE E 1 86 ? 27.49638 -1.99636 82.47729 1.000 24.30439 89 PHE E N 1
ATOM 3744 C CA . PHE E 1 86 ? 27.24699 -3.33614 82.99378 1.000 26.69140 89 PHE E CA 1
ATOM 3745 C C . PHE E 1 86 ? 26.93062 -3.25500 84.47864 1.000 26.94476 89 PHE E C 1
ATOM 3746 O O . PHE E 1 86 ? 27.46674 -2.40716 85.19882 1.000 28.06374 89 PHE E O 1
ATOM 3754 N N . ARG E 1 87 ? 26.00746 -4.10063 84.92822 1.000 24.04975 90 ARG E N 1
ATOM 3755 C CA . ARG E 1 87 ? 25.66230 -4.19188 86.34023 1.000 31.93763 90 ARG E CA 1
ATOM 3756 C C . ARG E 1 87 ? 25.66750 -5.66005 86.75264 1.000 33.13981 90 ARG E C 1
ATOM 3757 O O . ARG E 1 87 ? 25.50418 -6.54917 85.91980 1.000 30.62083 90 ARG E O 1
ATOM 3765 N N . LYS E 1 88 ? 25.88218 -5.90841 88.04221 1.000 34.48529 91 LYS E N 1
ATOM 3766 C CA . LYS E 1 88 ? 25.80777 -7.26316 88.56720 1.000 39.27018 91 LYS E CA 1
ATOM 3767 C C . LYS E 1 88 ? 24.37002 -7.76730 88.54307 1.000 38.30814 91 LYS E C 1
ATOM 3768 O O . LYS E 1 88 ? 23.42634 -7.02789 88.81150 1.000 41.18268 91 LYS E O 1
ATOM 3774 N N . VAL E 1 89 ? 24.21443 -9.05858 88.30689 1.000 40.31620 92 VAL E N 1
ATOM 3775 C CA . VAL E 1 89 ? 22.89136 -9.66801 88.23207 1.000 44.08977 92 VAL E CA 1
ATOM 3776 C C . VAL E 1 89 ? 22.45297 -10.03694 89.63846 1.000 44.27685 92 VAL E C 1
ATOM 3777 O O . VAL E 1 89 ? 23.20779 -10.65881 90.39123 1.000 51.74537 92 VAL E O 1
ATOM 3781 N N . VAL E 1 90 ? 21.23640 -9.64695 89.99644 1.000 56.71256 93 VAL E N 1
ATOM 3782 C CA . VAL E 1 90 ? 20.63849 -10.01517 91.27227 1.000 59.33983 93 VAL E CA 1
ATOM 3783 C C . VAL E 1 90 ? 19.63856 -11.13279 90.99927 1.000 70.42695 93 VAL E C 1
ATOM 3784 O O . VAL E 1 90 ? 18.55103 -10.89220 90.46180 1.000 72.73494 93 VAL E O 1
ATOM 3788 N N . LEU E 1 91 ? 20.00496 -12.35884 91.35880 1.000 70.20943 94 LEU E N 1
ATOM 3789 C CA . LEU E 1 91 ? 19.12411 -13.50790 91.15342 1.000 90.89529 94 LEU E CA 1
ATOM 3790 C C . LEU E 1 91 ? 19.15022 -14.44620 92.35455 1.000 86.66758 94 LEU E C 1
ATOM 3791 O O . LEU E 1 91 ? 18.37025 -15.39563 92.42741 1.000 104.96503 94 LEU E O 1
ATOM 3796 N N . LEU E 1 105 ? 30.96387 -17.23142 88.56424 1.000 61.58661 108 LEU E N 1
ATOM 3797 C CA . LEU E 1 105 ? 31.41225 -16.46665 89.72331 1.000 55.73176 108 LEU E CA 1
ATOM 3798 C C . LEU E 1 105 ? 30.80130 -15.06913 89.70311 1.000 50.41411 108 LEU E C 1
ATOM 3799 O O . LEU E 1 105 ? 29.80155 -14.82073 90.36950 1.000 55.27595 108 LEU E O 1
ATOM 3804 N N . HIS E 1 106 ? 31.39919 -14.14980 88.95391 1.000 46.34786 109 HIS E N 1
ATOM 3805 C CA . HIS E 1 106 ? 30.77750 -12.84948 88.75324 1.000 43.39850 109 HIS E CA 1
ATOM 3806 C C . HIS E 1 106 ? 29.80991 -12.94508 87.58304 1.000 45.41537 109 HIS E C 1
ATOM 3807 O O . HIS E 1 106 ? 30.11859 -13.56098 86.56218 1.000 41.73697 109 HIS E O 1
ATOM 3814 N N . HIS E 1 107 ? 28.63582 -12.33794 87.73707 1.000 35.06685 110 HIS E N 1
ATOM 3815 C CA . HIS E 1 107 ? 27.59357 -12.37184 86.71537 1.000 36.04990 110 HIS E CA 1
ATOM 3816 C C . HIS E 1 107 ? 27.18612 -10.92891 86.43110 1.000 35.06394 110 HIS E C 1
ATOM 3817 O O . HIS E 1 107 ? 26.55454 -10.29323 87.27756 1.000 40.11499 110 HIS E O 1
ATOM 3824 N N . PHE E 1 108 ? 27.55043 -10.40879 85.25779 1.000 31.48013 111 PHE E N 1
ATOM 3825 C CA . PHE E 1 108 ? 27.21315 -9.03950 84.86524 1.000 34.40409 111 PHE E CA 1
ATOM 3826 C C . PHE E 1 108 ? 26.26460 -9.02625 83.67181 1.000 32.51553 111 PHE E C 1
ATOM 3827 O O . PHE E 1 108 ? 26.19266 -9.98159 82.89703 1.000 34.04855 111 PHE E O 1
ATOM 3835 N N . HIS E 1 109 ? 25.55228 -7.91335 83.49974 1.000 35.77727 112 HIS E N 1
ATOM 3836 C CA . HIS E 1 109 ? 24.65258 -7.82139 82.36055 1.000 32.22357 112 HIS E CA 1
ATOM 3837 C C . HIS E 1 109 ? 24.52940 -6.37708 81.91243 1.000 33.19670 112 HIS E C 1
ATOM 3838 O O . HIS E 1 109 ? 24.66480 -5.44237 82.70840 1.000 31.14087 112 HIS E O 1
ATOM 3845 N N . ASN E 1 110 ? 24.22256 -6.21777 80.62525 1.000 31.37125 113 ASN E N 1
ATOM 3846 C CA . ASN E 1 110 ? 24.03364 -4.95932 80.00415 1.000 33.11948 113 ASN E CA 1
ATOM 3847 C C . ASN E 1 110 ? 22.97234 -5.17879 78.93752 1.000 37.71653 113 ASN E C 1
ATOM 3848 O O . ASN E 1 110 ? 23.13512 -6.08728 78.09794 1.000 34.09574 113 ASN E O 1
ATOM 3853 N N . PRO E 1 111 ? 21.91762 -4.35843 78.92330 1.000 35.44268 114 PRO E N 1
ATOM 3854 C CA . PRO E 1 111 ? 20.84312 -4.54466 77.92917 1.000 41.18575 114 PRO E CA 1
ATOM 3855 C C . PRO E 1 111 ? 21.31600 -4.51715 76.48852 1.000 37.62648 114 PRO E C 1
ATOM 3856 O O . PRO E 1 111 ? 20.65404 -5.09440 75.62258 1.000 40.03560 114 PRO E O 1
ATOM 3860 N N . HIS E 1 112 ? 22.42120 -3.83967 76.19640 1.000 34.96417 115 HIS E N 1
ATOM 3861 C CA . HIS E 1 112 ? 22.92078 -3.71988 74.83469 1.000 34.64982 115 HIS E CA 1
ATOM 3862 C C . HIS E 1 112 ? 24.05143 -4.69351 74.52552 1.000 37.22173 115 HIS E C 1
ATOM 3863 O O . HIS E 1 112 ? 24.70187 -4.55105 73.48598 1.000 36.80999 115 HIS E O 1
ATOM 3870 N N . PHE E 1 113 ? 24.28457 -5.67590 75.39199 1.000 33.25624 116 PHE E N 1
ATOM 3871 C CA . PHE E 1 113 ? 25.35548 -6.67030 75.22684 1.000 34.39435 116 PHE E CA 1
ATOM 3872 C C . PHE E 1 113 ? 24.69158 -8.03407 75.28778 1.000 34.82898 116 PHE E C 1
ATOM 3873 O O . PHE E 1 113 ? 24.49543 -8.58299 76.37253 1.000 34.94203 116 PHE E O 1
ATOM 3881 N N . ARG E 1 114 ? 24.32815 -8.56080 74.11714 1.000 37.28469 117 ARG E N 1
ATOM 3882 C CA . ARG E 1 114 ? 23.53074 -9.77066 74.01806 1.000 40.74108 117 ARG E CA 1
ATOM 3883 C C . ARG E 1 114 ? 24.01467 -10.62315 72.85292 1.000 44.42638 117 ARG E C 1
ATOM 3884 O O . ARG E 1 114 ? 24.26149 -10.11071 71.75613 1.000 47.28916 117 ARG E O 1
ATOM 3892 N N . ARG E 1 115 ? 24.10152 -11.93164 73.08521 1.000 44.72842 118 ARG E N 1
ATOM 3893 C CA . ARG E 1 115 ? 24.72816 -12.81838 72.10854 1.000 46.88016 118 ARG E CA 1
ATOM 3894 C C . ARG E 1 115 ? 24.01262 -12.77098 70.76138 1.000 55.51989 118 ARG E C 1
ATOM 3895 O O . ARG E 1 115 ? 24.64935 -12.60540 69.71320 1.000 56.16863 118 ARG E O 1
ATOM 3903 N N . ASP E 1 116 ? 22.68911 -12.88096 70.76077 1.000 53.38371 119 ASP E N 1
ATOM 3904 C CA . ASP E 1 116 ? 21.98471 -12.94854 69.48896 1.000 60.85267 119 ASP E CA 1
ATOM 3905 C C . ASP E 1 116 ? 21.60212 -11.57537 68.93292 1.000 64.21506 119 ASP E C 1
ATOM 3906 O O . ASP E 1 116 ? 20.84525 -11.51393 67.95978 1.000 64.84859 119 ASP E O 1
ATOM 3911 N N . GLN E 1 117 ? 22.08556 -10.47694 69.52110 1.000 56.30689 120 GLN E N 1
ATOM 3912 C CA . GLN E 1 117 ? 21.81947 -9.13555 68.99414 1.000 59.23413 120 GLN E CA 1
ATOM 3913 C C . GLN E 1 117 ? 23.07566 -8.27271 69.01231 1.000 53.25763 120 GLN E C 1
ATOM 3914 O O . GLN E 1 117 ? 23.14426 -7.26785 69.72869 1.000 44.68827 120 GLN E O 1
ATOM 3920 N N . PRO E 1 118 ? 24.06249 -8.58684 68.16713 1.000 48.85846 121 PRO E N 1
ATOM 3921 C CA . PRO E 1 118 ? 25.25881 -7.72913 68.10128 1.000 45.05093 121 PRO E CA 1
ATOM 3922 C C . PRO E 1 118 ? 24.97081 -6.31473 67.61761 1.000 42.59000 121 PRO E C 1
ATOM 3923 O O . PRO E 1 118 ? 25.75004 -5.40706 67.91816 1.000 41.92623 121 PRO E O 1
ATOM 3927 N N . GLN E 1 119 ? 23.87532 -6.09524 66.88755 1.000 44.05989 122 GLN E N 1
ATOM 3928 C CA . GLN E 1 119 ? 23.54091 -4.75209 66.42178 1.000 44.33037 122 GLN E CA 1
ATOM 3929 C C . GLN E 1 119 ? 23.29027 -3.79259 67.57486 1.000 43.62243 122 GLN E C 1
ATOM 3930 O O . GLN E 1 119 ? 23.29707 -2.57550 67.36874 1.000 42.37403 122 GLN E O 1
ATOM 3936 N N . LEU E 1 120 ? 23.05942 -4.30964 68.78096 1.000 40.48009 123 LEU E N 1
ATOM 3937 C CA . LEU E 1 120 ? 22.85538 -3.46441 69.94572 1.000 38.55416 123 LEU E CA 1
ATOM 3938 C C . LEU E 1 120 ? 24.14541 -2.87084 70.48929 1.000 38.54961 123 LEU E C 1
ATOM 3939 O O . LEU E 1 120 ? 24.07556 -1.90901 71.26682 1.000 35.14957 123 LEU E O 1
ATOM 3944 N N . LEU E 1 121 ? 25.31051 -3.39713 70.08320 1.000 34.12470 124 LEU E N 1
ATOM 3945 C CA . LEU E 1 121 ? 26.56876 -2.93610 70.67017 1.000 38.26984 124 LEU E CA 1
ATOM 3946 C C . LEU E 1 121 ? 26.79469 -1.45119 70.42895 1.000 43.78825 124 LEU E C 1
ATOM 3947 O O . LEU E 1 121 ? 27.47441 -0.78985 71.22317 1.000 38.92799 124 LEU E O 1
ATOM 3952 N N . VAL E 1 122 ? 26.21275 -0.90784 69.35933 1.000 41.15892 125 VAL E N 1
ATOM 3953 C CA . VAL E 1 122 ? 26.35448 0.50980 69.04936 1.000 47.75542 125 VAL E CA 1
ATOM 3954 C C . VAL E 1 122 ? 25.78167 1.40074 70.14699 1.000 47.24552 125 VAL E C 1
ATOM 3955 O O . VAL E 1 122 ? 26.19975 2.55333 70.28610 1.000 50.34041 125 VAL E O 1
ATOM 3959 N N . HIS E 1 123 ? 24.85369 0.88883 70.95472 1.000 43.48955 126 HIS E N 1
ATOM 3960 C CA . HIS E 1 123 ? 24.25425 1.67704 72.02176 1.000 42.61004 126 HIS E CA 1
ATOM 3961 C C . HIS E 1 123 ? 25.12866 1.74683 73.26655 1.000 48.49625 126 HIS E C 1
ATOM 3962 O O . HIS E 1 123 ? 24.79092 2.47922 74.20147 1.000 53.94397 126 HIS E O 1
ATOM 3969 N N . LEU E 1 124 ? 26.23455 1.01482 73.30298 1.000 44.49345 127 LEU E N 1
ATOM 3970 C CA . LEU E 1 124 ? 27.10048 1.01745 74.47244 1.000 46.32156 127 LEU E CA 1
ATOM 3971 C C . LEU E 1 124 ? 27.82364 2.35384 74.57320 1.000 59.39859 127 LEU E C 1
ATOM 3972 O O . LEU E 1 124 ? 28.46408 2.79689 73.61624 1.000 67.66026 127 LEU E O 1
ATOM 3977 N N . LYS E 1 125 ? 27.71172 3.00688 75.72775 1.000 54.74195 128 LYS E N 1
ATOM 3978 C CA . LYS E 1 125 ? 28.29703 4.32341 75.91357 1.000 52.52977 128 LYS E CA 1
ATOM 3979 C C . LYS E 1 125 ? 29.07602 4.35531 77.22305 1.000 43.55018 128 LYS E C 1
ATOM 3980 O O . LYS E 1 125 ? 28.66758 3.75978 78.22461 1.000 41.77700 128 LYS E O 1
ATOM 3986 N N . ARG E 1 126 ? 30.17357 5.11083 77.21824 1.000 48.39490 129 ARG E N 1
ATOM 3987 C CA . ARG E 1 126 ? 30.89083 5.46188 78.43878 1.000 46.87534 129 ARG E CA 1
ATOM 3988 C C . ARG E 1 126 ? 30.10213 6.51894 79.19518 1.000 49.93317 129 ARG E C 1
ATOM 3989 O O . ARG E 1 126 ? 29.68455 7.51414 78.60376 1.000 58.54650 129 ARG E O 1
ATOM 3997 N N . LEU E 1 127 ? 29.93435 6.33230 80.50259 1.000 49.20067 130 LEU E N 1
ATOM 3998 C CA . LEU E 1 127 ? 29.25621 7.31648 81.34297 1.000 54.45324 130 LEU E CA 1
ATOM 3999 C C . LEU E 1 127 ? 30.29565 8.29188 81.88104 1.000 65.56059 130 LEU E C 1
ATOM 4000 O O . LEU E 1 127 ? 31.05989 7.95713 82.79019 1.000 59.51454 130 LEU E O 1
ATOM 4005 N N . THR E 1 128 ? 30.31246 9.50315 81.32473 1.000 65.51169 131 THR E N 1
ATOM 4006 C CA . THR E 1 128 ? 31.31258 10.50948 81.65312 1.000 81.84247 131 THR E CA 1
ATOM 4007 C C . THR E 1 128 ? 30.64296 11.81974 82.04960 1.000 92.61175 131 THR E C 1
ATOM 4008 O O . THR E 1 128 ? 29.44262 11.84013 82.34545 1.000 91.40243 131 THR E O 1
ATOM 4012 N N . SER E 1 129 ? 31.43065 12.89525 82.09778 1.000 99.27407 132 SER E N 1
ATOM 4013 C CA . SER E 1 129 ? 30.98936 14.25129 82.45251 1.000 107.95645 132 SER E CA 1
ATOM 4014 C C . SER E 1 129 ? 30.78704 14.37683 83.95806 1.000 111.81528 132 SER E C 1
ATOM 4015 O O . SER E 1 129 ? 31.54005 15.07926 84.63527 1.000 110.01768 132 SER E O 1
ATOM 4018 N N . ASN F 1 9 ? 37.67073 -4.97415 118.87447 1.000 89.05589 12 ASN F N 1
ATOM 4019 C CA . ASN F 1 9 ? 36.90216 -3.73539 118.83887 1.000 88.67044 12 ASN F CA 1
ATOM 4020 C C . ASN F 1 9 ? 36.57401 -3.32434 117.40580 1.000 83.90135 12 ASN F C 1
ATOM 4021 O O . ASN F 1 9 ? 36.39926 -4.16796 116.52428 1.000 86.72885 12 ASN F O 1
ATOM 4026 N N . ASN F 1 10 ? 36.49205 -2.01687 117.18091 1.000 76.16277 13 ASN F N 1
ATOM 4027 C CA . ASN F 1 10 ? 36.13855 -1.48592 115.87664 1.000 73.79452 13 ASN F CA 1
ATOM 4028 C C . ASN F 1 10 ? 37.35015 -1.53143 114.94597 1.000 70.89122 13 ASN F C 1
ATOM 4029 O O . ASN F 1 10 ? 38.41537 -2.04933 115.29425 1.000 69.86511 13 ASN F O 1
ATOM 4034 N N . PHE F 1 11 ? 37.18277 -0.97936 113.74187 1.000 65.09925 14 PHE F N 1
ATOM 4035 C CA . PHE F 1 11 ? 38.23422 -1.07532 112.73077 1.000 62.23162 14 PHE F CA 1
ATOM 4036 C C . PHE F 1 11 ? 39.56339 -0.46091 113.15688 1.000 65.84209 14 PHE F C 1
ATOM 4037 O O . PHE F 1 11 ? 40.60514 -1.07284 112.86416 1.000 68.20020 14 PHE F O 1
ATOM 4045 N N . PRO F 1 12 ? 39.62205 0.71975 113.79300 1.000 65.56115 15 PRO F N 1
ATOM 4046 C CA . PRO F 1 12 ? 40.93767 1.22051 114.23692 1.000 70.84607 15 PRO F CA 1
ATOM 4047 C C . PRO F 1 12 ? 41.67564 0.25777 115.15385 1.000 72.81154 15 PRO F C 1
ATOM 4048 O O . PRO F 1 12 ? 42.89534 0.09203 115.01339 1.000 72.42757 15 PRO F O 1
ATOM 4052 N N . ALA F 1 13 ? 40.97249 -0.37628 116.09857 1.000 65.97819 16 ALA F N 1
ATOM 4053 C CA . ALA F 1 13 ? 41.62896 -1.32721 116.99101 1.000 68.08424 16 ALA F CA 1
ATOM 4054 C C . ALA F 1 13 ? 42.12754 -2.55423 116.23705 1.000 70.59612 16 ALA F C 1
ATOM 4055 O O . ALA F 1 13 ? 43.24905 -3.01970 116.48248 1.000 73.29581 16 ALA F O 1
ATOM 4057 N N . LYS F 1 14 ? 41.31833 -3.09609 115.31708 1.000 69.08873 17 LYS F N 1
ATOM 4058 C CA . LYS F 1 14 ? 41.80662 -4.21456 114.51755 1.000 72.79804 17 LYS F CA 1
ATOM 4059 C C . LYS F 1 14 ? 43.04821 -3.81711 113.74811 1.000 68.49885 17 LYS F C 1
ATOM 4060 O O . LYS F 1 14 ? 44.02839 -4.56378 113.71917 1.000 72.48061 17 LYS F O 1
ATOM 4066 N N . LEU F 1 15 ? 43.02717 -2.63512 113.13419 1.000 66.52841 18 LEU F N 1
ATOM 4067 C CA . LEU F 1 15 ? 44.15902 -2.20363 112.32713 1.000 65.07984 18 LEU F CA 1
ATOM 4068 C C . LEU F 1 15 ? 45.41427 -2.05147 113.17277 1.000 66.21541 18 LEU F C 1
ATOM 4069 O O . LEU F 1 15 ? 46.49404 -2.49920 112.77250 1.000 69.63136 18 LEU F O 1
ATOM 4074 N N . TRP F 1 16 ? 45.29206 -1.42886 114.34746 1.000 65.35930 19 TRP F N 1
ATOM 4075 C CA . TRP F 1 16 ? 46.43743 -1.30799 115.24398 1.000 66.37760 19 TRP F CA 1
ATOM 4076 C C . TRP F 1 16 ? 46.98205 -2.67878 115.62549 1.000 72.60767 19 TRP F C 1
ATOM 4077 O O . TRP F 1 16 ? 48.20014 -2.90710 115.60671 1.000 72.85917 19 TRP F O 1
ATOM 4088 N N . ARG F 1 17 ? 46.08801 -3.60798 115.97517 1.000 72.11145 20 ARG F N 1
ATOM 4089 C CA . ARG F 1 17 ? 46.52313 -4.95208 116.33887 1.000 75.84143 20 ARG F CA 1
ATOM 4090 C C . ARG F 1 17 ? 47.25041 -5.62586 115.18311 1.000 74.58051 20 ARG F C 1
ATOM 4091 O O . ARG F 1 17 ? 48.32437 -6.20745 115.36746 1.000 77.17196 20 ARG F O 1
ATOM 4099 N N . LEU F 1 18 ? 46.68937 -5.53501 113.97539 1.000 69.60598 21 LEU F N 1
ATOM 4100 C CA . LEU F 1 18 ? 47.29124 -6.20356 112.82638 1.000 71.39726 21 LEU F CA 1
ATOM 4101 C C . LEU F 1 18 ? 48.66182 -5.62673 112.51041 1.000 72.99095 21 LEU F C 1
ATOM 4102 O O . LEU F 1 18 ? 49.63250 -6.37131 112.32858 1.000 77.25647 21 LEU F O 1
ATOM 4107 N N . VAL F 1 19 ? 48.76570 -4.29723 112.45029 1.000 70.24915 22 VAL F N 1
ATOM 4108 C CA . VAL F 1 19 ? 50.03572 -3.69287 112.06462 1.000 74.36536 22 VAL F CA 1
ATOM 4109 C C . VAL F 1 19 ? 51.09483 -3.96014 113.12503 1.000 71.98132 22 VAL F C 1
ATOM 4110 O O . VAL F 1 19 ? 52.24021 -4.29600 112.80218 1.000 77.38320 22 VAL F O 1
ATOM 4114 N N . ASN F 1 20 ? 50.72771 -3.85285 114.40574 1.000 75.80279 23 ASN F N 1
ATOM 4115 C CA . ASN F 1 20 ? 51.70681 -4.02393 115.46984 1.000 75.75821 23 ASN F CA 1
ATOM 4116 C C . ASN F 1 20 ? 52.05771 -5.48110 115.73851 1.000 81.19345 23 ASN F C 1
ATOM 4117 O O . ASN F 1 20 ? 53.13939 -5.75068 116.27204 1.000 81.72596 23 ASN F O 1
ATOM 4122 N N . SER F 1 21 ? 51.18245 -6.41973 115.39920 1.000 80.71249 24 SER F N 1
ATOM 4123 C CA . SER F 1 21 ? 51.43435 -7.80964 115.77042 1.000 88.00151 24 SER F CA 1
ATOM 4124 C C . SER F 1 21 ? 52.32819 -8.47670 114.73112 1.000 87.01276 24 SER F C 1
ATOM 4125 O O . SER F 1 21 ? 51.99684 -8.47123 113.54194 1.000 89.05096 24 SER F O 1
ATOM 4128 N N . PRO F 1 22 ? 53.45859 -9.06099 115.13712 1.000 90.24939 25 PRO F N 1
ATOM 4129 C CA . PRO F 1 22 ? 54.30990 -9.76221 114.16325 1.000 92.06604 25 PRO F CA 1
ATOM 4130 C C . PRO F 1 22 ? 53.73006 -11.07112 113.65616 1.000 91.37770 25 PRO F C 1
ATOM 4131 O O . PRO F 1 22 ? 54.22360 -11.59230 112.64835 1.000 93.34402 25 PRO F O 1
ATOM 4135 N N . ARG F 1 23 ? 52.72961 -11.64196 114.32802 1.000 88.05114 26 ARG F N 1
ATOM 4136 C CA . ARG F 1 23 ? 52.11059 -12.85546 113.80152 1.000 92.32716 26 ARG F CA 1
ATOM 4137 C C . ARG F 1 23 ? 51.39134 -12.61304 112.47228 1.000 95.61983 26 ARG F C 1
ATOM 4138 O O . ARG F 1 23 ? 51.35929 -13.50849 111.62047 1.000 96.99243 26 ARG F O 1
ATOM 4146 N N . TYR F 1 24 ? 50.81584 -11.42453 112.27006 1.000 92.18457 27 TYR F N 1
ATOM 4147 C CA . TYR F 1 24 ? 50.12745 -11.10070 111.01590 1.000 90.60173 27 TYR F CA 1
ATOM 4148 C C . TYR F 1 24 ? 51.14300 -10.44225 110.11790 1.000 87.34388 27 TYR F C 1
ATOM 4149 O O . TYR F 1 24 ? 51.41025 -9.24403 110.21381 1.000 84.29855 27 TYR F O 1
ATOM 4158 N N . ARG F 1 25 ? 51.65605 -11.26357 109.20580 1.000 90.49819 28 ARG F N 1
ATOM 4159 C CA . ARG F 1 25 ? 52.89193 -10.98598 108.50206 1.000 89.43217 28 ARG F CA 1
ATOM 4160 C C . ARG F 1 25 ? 52.69229 -9.97534 107.39746 1.000 87.21355 28 ARG F C 1
ATOM 4161 O O . ARG F 1 25 ? 53.63260 -9.24753 107.07279 1.000 84.64222 28 ARG F O 1
ATOM 4169 N N . SER F 1 26 ? 51.47134 -9.91767 106.84831 1.000 84.01896 29 SER F N 1
ATOM 4170 C CA . SER F 1 26 ? 51.11197 -9.20581 105.64126 1.000 78.60507 29 SER F CA 1
ATOM 4171 C C . SER F 1 26 ? 50.85688 -7.73584 105.83226 1.000 71.52377 29 SER F C 1
ATOM 4172 O O . SER F 1 26 ? 50.77477 -7.03481 104.82669 1.000 73.73764 29 SER F O 1
ATOM 4175 N N . ILE F 1 27 ? 50.69826 -7.26446 107.06370 1.000 76.39398 30 ILE F N 1
ATOM 4176 C CA . ILE F 1 27 ? 50.40388 -5.85841 107.30207 1.000 73.49939 30 ILE F CA 1
ATOM 4177 C C . ILE F 1 27 ? 51.26590 -5.37636 108.45934 1.000 74.22050 30 ILE F C 1
ATOM 4178 O O . ILE F 1 27 ? 51.17307 -5.90841 109.57047 1.000 74.61168 30 ILE F O 1
ATOM 4183 N N . ARG F 1 28 ? 52.09586 -4.36354 108.20563 1.000 74.87156 31 ARG F N 1
ATOM 4184 C CA . ARG F 1 28 ? 53.13097 -3.99706 109.16729 1.000 71.47114 31 ARG F CA 1
ATOM 4185 C C . ARG F 1 28 ? 53.47186 -2.51396 109.05636 1.000 76.06976 31 ARG F C 1
ATOM 4186 O O . ARG F 1 28 ? 53.12168 -1.84256 108.08748 1.000 76.35436 31 ARG F O 1
ATOM 4194 N N . TRP F 1 29 ? 54.17591 -2.01008 110.06938 1.000 70.27593 32 TRP F N 1
ATOM 4195 C CA . TRP F 1 29 ? 54.61287 -0.61777 110.09105 1.000 71.99514 32 TRP F CA 1
ATOM 4196 C C . TRP F 1 29 ? 55.64877 -0.33002 109.00658 1.000 75.38549 32 TRP F C 1
ATOM 4197 O O . TRP F 1 29 ? 56.44848 -1.19275 108.63708 1.000 80.59790 32 TRP F O 1
ATOM 4208 N N . ASP F 1 30 ? 55.61631 0.90125 108.48822 1.000 78.31210 33 ASP F N 1
ATOM 4209 C CA . ASP F 1 30 ? 56.66581 1.41360 107.61284 1.000 83.69546 33 ASP F CA 1
ATOM 4210 C C . ASP F 1 30 ? 57.86611 1.87213 108.44858 1.000 79.77095 33 ASP F C 1
ATOM 4211 O O . ASP F 1 30 ? 57.91225 1.70063 109.67016 1.000 85.26539 33 ASP F O 1
ATOM 4216 N N . GLY F 1 31 ? 58.85933 2.46680 107.77907 1.000 88.42930 34 GLY F N 1
ATOM 4217 C CA . GLY F 1 31 ? 60.09166 2.87036 108.44688 1.000 85.54448 34 GLY F CA 1
ATOM 4218 C C . GLY F 1 31 ? 59.89104 3.96650 109.46846 1.000 92.66013 34 GLY F C 1
ATOM 4219 O O . GLY F 1 31 ? 60.70889 4.14150 110.37716 1.000 106.21754 34 GLY F O 1
ATOM 4220 N N . ARG F 1 32 ? 58.82356 4.72520 109.31845 1.000 92.85286 35 ARG F N 1
ATOM 4221 C CA . ARG F 1 32 ? 58.50411 5.86133 110.15478 1.000 100.58280 35 ARG F CA 1
ATOM 4222 C C . ARG F 1 32 ? 57.53457 5.46696 111.25112 1.000 96.76184 35 ARG F C 1
ATOM 4223 O O . ARG F 1 32 ? 57.52116 6.09836 112.31230 1.000 95.97213 35 ARG F O 1
ATOM 4231 N N . GLY F 1 33 ? 56.84008 4.34854 111.07097 1.000 94.65943 36 GLY F N 1
ATOM 4232 C CA . GLY F 1 33 ? 55.73805 3.99575 111.93683 1.000 83.52609 36 GLY F CA 1
ATOM 4233 C C . GLY F 1 33 ? 54.54402 4.92640 111.84152 1.000 84.70184 36 GLY F C 1
ATOM 4234 O O . GLY F 1 33 ? 53.81041 5.06260 112.82267 1.000 81.33887 36 GLY F O 1
ATOM 4235 N N . GLU F 1 34 ? 54.34453 5.59319 110.68887 1.000 84.96367 37 GLU F N 1
ATOM 4236 C CA . GLU F 1 34 ? 53.14914 6.39074 110.38711 1.000 84.85731 37 GLU F CA 1
ATOM 4237 C C . GLU F 1 34 ? 52.37591 5.84041 109.21519 1.000 71.04356 37 GLU F C 1
ATOM 4238 O O . GLU F 1 34 ? 51.48393 6.52574 108.71195 1.000 79.81864 37 GLU F O 1
ATOM 4244 N N . GLY F 1 35 ? 52.75124 4.68702 108.69951 1.000 74.14471 38 GLY F N 1
ATOM 4245 C CA . GLY F 1 35 ? 51.96708 4.12169 107.62945 1.000 72.87238 38 GLY F CA 1
ATOM 4246 C C . GLY F 1 35 ? 52.14690 2.62938 107.68291 1.000 74.05996 38 GLY F C 1
ATOM 4247 O O . GLY F 1 35 ? 53.03427 2.10452 108.35997 1.000 78.72257 38 GLY F O 1
ATOM 4248 N N . LEU F 1 36 ? 51.28932 1.95451 106.94734 1.000 68.19961 39 LEU F N 1
ATOM 4249 C CA . LEU F 1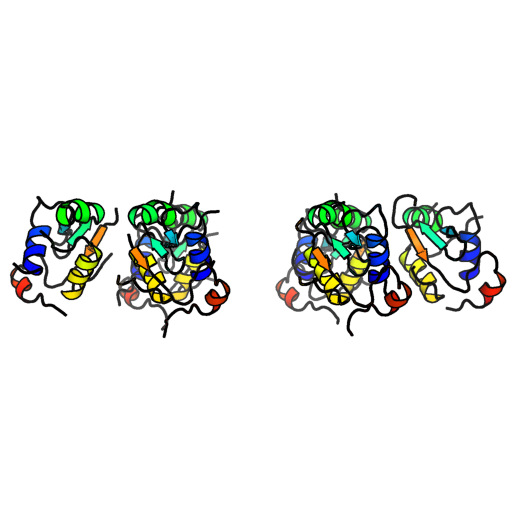 36 ? 51.27150 0.51072 106.94365 1.000 66.82520 39 LEU F CA 1
ATOM 4250 C C . LEU F 1 36 ? 51.55585 0.01065 105.54062 1.000 67.44528 39 LEU F C 1
ATOM 4251 O O . LEU F 1 36 ? 51.20475 0.64907 104.54097 1.000 65.06721 39 LEU F O 1
ATOM 4256 N N . LEU F 1 37 ? 52.23748 -1.12350 105.50016 1.000 71.39912 4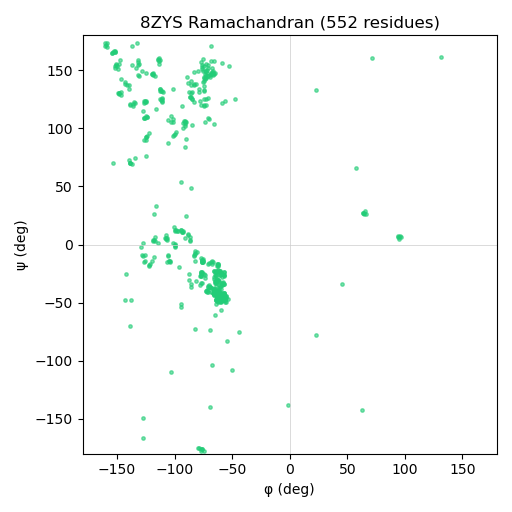0 LEU F N 1
ATOM 4257 C CA . LEU F 1 37 ? 52.56167 -1.84004 104.28395 1.000 70.38427 40 LEU F CA 1
ATOM 4258 C C . LEU F 1 37 ? 51.73079 -3.10837 104.29520 1.000 69.32093 40 LEU F C 1
ATOM 4259 O O . LEU F 1 37 ? 51.68235 -3.81219 105.31316 1.000 69.88208 40 LEU F O 1
ATOM 4264 N N . ILE F 1 38 ? 51.05826 -3.37228 103.17925 1.000 63.36633 41 ILE F N 1
ATOM 4265 C CA . ILE F 1 38 ? 50.16934 -4.51568 103.03971 1.000 67.57722 41 ILE F CA 1
ATOM 4266 C C . ILE F 1 38 ? 50.58721 -5.29631 101.80413 1.000 68.53583 41 ILE F C 1
ATOM 4267 O O . ILE F 1 38 ? 50.61157 -4.74405 100.69711 1.000 70.52555 41 ILE F O 1
ATOM 4272 N N . ASP F 1 39 ? 50.91305 -6.57335 101.98967 1.000 73.02537 42 ASP F N 1
ATOM 4273 C CA . ASP F 1 39 ? 51.12305 -7.48971 100.87478 1.000 75.77791 42 ASP F CA 1
ATOM 4274 C C . ASP F 1 39 ? 49.78629 -8.15585 100.57959 1.000 76.68135 42 ASP F C 1
ATOM 4275 O O . ASP F 1 39 ? 49.33979 -9.02533 101.33690 1.000 78.68317 42 ASP F O 1
ATOM 4280 N N . GLN F 1 40 ? 49.14958 -7.74916 99.48281 1.000 71.05541 43 GLN F N 1
ATOM 4281 C CA . GLN F 1 40 ? 47.76834 -8.16020 99.24020 1.000 70.84535 43 GLN F CA 1
ATOM 4282 C C . GLN F 1 40 ? 47.59331 -9.67077 99.14220 1.000 72.12668 43 GLN F C 1
ATOM 4283 O O . GLN F 1 40 ? 46.68467 -10.19584 99.80334 1.000 73.50697 43 GLN F O 1
ATOM 4289 N N . PRO F 1 41 ? 48.38008 -10.42463 98.35995 1.000 72.04078 44 PRO F N 1
ATOM 4290 C CA . PRO F 1 41 ? 48.17943 -11.88734 98.37316 1.000 74.92597 44 PRO F CA 1
ATOM 4291 C C . PRO F 1 41 ? 48.28853 -12.47452 99.76709 1.000 76.32145 44 PRO F C 1
ATOM 4292 O O . PRO F 1 41 ? 47.43571 -13.27525 100.17385 1.000 73.86695 44 PRO F O 1
ATOM 4296 N N . LEU F 1 42 ? 49.31036 -12.07537 100.52746 1.000 76.57229 45 LEU F N 1
ATOM 4297 C CA . LEU F 1 42 ? 49.45149 -12.60927 101.87470 1.000 80.12737 45 LEU F CA 1
ATOM 4298 C C . LEU F 1 42 ? 48.29389 -12.16741 102.75743 1.000 78.87028 45 LEU F C 1
ATOM 4299 O O . LEU F 1 42 ? 47.77384 -12.96584 103.53555 1.000 79.12942 45 LEU F O 1
ATOM 4304 N N . PHE F 1 43 ? 47.85848 -10.91135 102.63082 1.000 75.77206 46 PHE F N 1
ATOM 4305 C CA . PHE F 1 43 ? 46.74109 -10.42468 103.43799 1.000 69.40456 46 PHE F CA 1
ATOM 4306 C C . PHE F 1 43 ? 45.46864 -11.21569 103.15922 1.000 74.91276 46 PHE F C 1
ATOM 4307 O O . PHE F 1 43 ? 44.72560 -11.56012 104.08207 1.000 73.47018 46 PHE F O 1
ATOM 4315 N N . GLU F 1 44 ? 45.16514 -11.45848 101.88581 1.000 74.57868 47 GLU F N 1
ATOM 4316 C CA . GLU F 1 44 ? 44.00843 -12.28529 101.55908 1.000 71.77892 47 GLU F CA 1
ATOM 4317 C C . GLU F 1 44 ? 44.18364 -13.71070 102.06239 1.000 80.16989 47 GLU F C 1
ATOM 4318 O O . GLU F 1 44 ? 43.20673 -14.34192 102.48134 1.000 80.35379 47 GLU F O 1
ATOM 4324 N N . ALA F 1 45 ? 45.41918 -14.23128 102.02826 1.000 76.46970 48 ALA F N 1
ATOM 4325 C CA . ALA F 1 45 ? 45.66359 -15.61491 102.42722 1.000 82.50456 48 ALA F CA 1
ATOM 4326 C C . ALA F 1 45 ? 45.51947 -15.80000 103.93473 1.000 86.69061 48 ALA F C 1
ATOM 4327 O O . ALA F 1 45 ? 44.94714 -16.79945 104.39027 1.000 91.39765 48 ALA F O 1
ATOM 4329 N N . GLU F 1 46 ? 46.01024 -14.84545 104.73124 1.000 83.13256 49 GLU F N 1
ATOM 4330 C CA . GLU F 1 46 ? 46.03361 -15.05998 106.16498 1.000 87.56371 49 GLU F CA 1
ATOM 4331 C C . GLU F 1 46 ? 44.95374 -14.28765 106.91206 1.000 86.38189 49 GLU F C 1
ATOM 4332 O O . GLU F 1 46 ? 44.72131 -14.58807 108.08135 1.000 83.48911 49 GLU F O 1
ATOM 4338 N N . LEU F 1 47 ? 44.28057 -13.29122 106.31810 1.000 83.54382 50 LEU F N 1
ATOM 4339 C CA . LEU F 1 47 ? 43.18107 -12.70271 107.06774 1.000 82.11510 50 LEU F CA 1
ATOM 4340 C C . LEU F 1 47 ? 41.87962 -12.66597 106.30233 1.000 81.99244 50 LEU F C 1
ATOM 4341 O O . LEU F 1 47 ? 40.92491 -12.08831 106.81575 1.000 76.60050 50 LEU F O 1
ATOM 4346 N N . LEU F 1 48 ? 41.81750 -13.16866 105.08569 1.000 85.43811 51 LEU F N 1
ATOM 4347 C CA . LEU F 1 48 ? 40.54263 -13.21306 104.39278 1.000 82.64088 51 LEU F CA 1
ATOM 4348 C C . LEU F 1 48 ? 40.11451 -14.64467 104.07316 1.000 89.73735 51 LEU F C 1
ATOM 4349 O O . LEU F 1 48 ? 38.94920 -14.85918 103.71069 1.000 92.70691 51 LEU F O 1
ATOM 4354 N N . SER F 1 49 ? 41.04321 -15.66335 104.24936 1.000 97.61301 52 SER F N 1
ATOM 4355 C CA . SER F 1 49 ? 40.88770 -17.07089 103.97168 1.000 102.21641 52 SER F CA 1
ATOM 4356 C C . SER F 1 49 ? 40.19411 -17.71796 105.17825 1.000 107.99117 52 SER F C 1
ATOM 4357 O O . SER F 1 49 ? 40.65932 -17.55384 106.32446 1.000 115.47938 52 SER F O 1
ATOM 4360 N N . PRO F 1 50 ? 39.02980 -18.39920 105.04802 1.000 114.10232 53 PRO F N 1
ATOM 4361 C CA . PRO F 1 50 ? 38.95041 -19.24837 106.23849 1.000 109.64423 53 PRO F CA 1
ATOM 4362 C C . PRO F 1 50 ? 40.07508 -20.29841 106.21045 1.000 109.94870 53 PRO F C 1
ATOM 4363 O O . PRO F 1 50 ? 39.83469 -21.47391 105.95179 1.000 110.25330 53 PRO F O 1
ATOM 4367 N N . LEU F 1 68 ? 39.98501 -11.80414 112.11735 1.000 100.02259 71 LEU F N 1
ATOM 4368 C CA . LEU F 1 68 ? 38.66943 -12.30613 111.74112 1.000 99.71892 71 LEU F CA 1
ATOM 4369 C C . LEU F 1 68 ? 37.82217 -11.24494 111.04663 1.000 99.13312 71 LEU F C 1
ATOM 4370 O O . LEU F 1 68 ? 36.93487 -10.65268 111.66061 1.000 104.55819 71 LEU F O 1
ATOM 4375 N N . PHE F 1 69 ? 38.12345 -10.97080 109.78197 1.000 86.83713 72 PHE F N 1
ATOM 4376 C CA . PHE F 1 69 ? 37.26415 -10.11136 108.98399 1.000 85.91185 72 PHE F CA 1
ATOM 4377 C C . PHE F 1 69 ? 36.01032 -10.85952 108.56032 1.000 82.61491 72 PHE F C 1
ATOM 4378 O O . PHE F 1 69 ? 36.02685 -12.07952 108.37132 1.000 85.42391 72 PHE F O 1
ATOM 4386 N N . LYS F 1 70 ? 34.91137 -10.12337 108.40923 1.000 75.42126 73 LYS F N 1
ATOM 4387 C CA . LYS F 1 70 ? 33.71668 -10.77401 107.89648 1.000 77.09909 73 LYS F CA 1
ATOM 4388 C C . LYS F 1 70 ? 33.68423 -10.75348 106.36946 1.000 69.74322 73 LYS F C 1
ATOM 4389 O O . LYS F 1 70 ? 33.13277 -11.67645 105.75840 1.000 71.54459 73 LYS F O 1
ATOM 4395 N N . THR F 1 71 ? 34.25838 -9.72710 105.73713 1.000 68.15405 74 THR F N 1
ATOM 4396 C CA . THR F 1 71 ? 34.38153 -9.73278 104.28543 1.000 63.71440 74 THR F CA 1
ATOM 4397 C C . THR F 1 71 ? 35.51424 -10.66334 103.87456 1.000 61.94795 74 THR F C 1
ATOM 4398 O O . THR F 1 71 ? 36.47695 -10.87173 104.61802 1.000 69.70384 74 THR F O 1
ATOM 4402 N N . THR F 1 72 ? 35.40525 -11.20554 102.66648 1.000 63.49538 75 THR F N 1
ATOM 4403 C CA . THR F 1 72 ? 36.48775 -11.96145 102.05483 1.000 63.82283 75 THR F CA 1
ATOM 4404 C C . THR F 1 72 ? 37.14202 -11.18858 100.92425 1.000 63.11533 75 THR F C 1
ATOM 4405 O O . THR F 1 72 ? 37.97280 -11.74808 100.19863 1.000 64.10055 75 THR F O 1
ATOM 4409 N N . SER F 1 73 ? 36.77498 -9.92112 100.75257 1.000 58.69431 76 SER F N 1
ATOM 4410 C CA . SER F 1 73 ? 37.18996 -9.11189 99.61780 1.000 52.78305 76 SER F CA 1
ATOM 4411 C C . SER F 1 73 ? 38.15368 -8.03412 100.09329 1.000 51.08958 76 SER F C 1
ATOM 4412 O O . SER F 1 73 ? 37.82005 -7.24035 100.98085 1.000 50.51317 76 SER F O 1
ATOM 4415 N N . PHE F 1 74 ? 39.34533 -8.00855 99.49505 1.000 50.10714 77 PHE F N 1
ATOM 4416 C CA . PHE F 1 74 ? 40.33338 -6.98823 99.82837 1.000 48.59284 77 PHE F CA 1
ATOM 4417 C C . PHE F 1 74 ? 39.83121 -5.59132 99.47922 1.000 48.02925 77 PHE F C 1
ATOM 4418 O O . PHE F 1 74 ? 40.21587 -4.60914 100.12846 1.000 47.40972 77 PHE F O 1
ATOM 4426 N N . THR F 1 75 ? 38.98042 -5.48156 98.45450 1.000 46.53683 78 THR F N 1
ATOM 4427 C CA . THR F 1 75 ? 38.45407 -4.17801 98.06250 1.000 46.60437 78 THR F CA 1
ATOM 4428 C C . THR F 1 75 ? 37.58636 -3.56134 99.15674 1.000 45.11382 78 THR F C 1
ATOM 4429 O O . THR F 1 75 ? 37.57288 -2.33662 99.32731 1.000 44.62189 78 THR F O 1
ATOM 4433 N N . SER F 1 76 ? 36.87447 -4.38495 99.92445 1.000 47.24840 79 SER F N 1
ATOM 4434 C CA . SER F 1 76 ? 36.11497 -3.85331 101.05158 1.000 43.50376 79 SER F CA 1
ATOM 4435 C C . SER F 1 76 ? 37.04332 -3.38319 102.17210 1.000 45.85088 79 SER F C 1
ATOM 4436 O O . SER F 1 76 ? 36.76033 -2.38583 102.85049 1.000 47.69608 79 SER F O 1
ATOM 4439 N N . PHE F 1 77 ? 38.16531 -4.07761 102.37244 1.000 42.63308 80 PHE F N 1
ATOM 4440 C CA . PHE F 1 77 ? 39.17076 -3.59502 103.31626 1.000 47.14092 80 PHE F CA 1
ATOM 4441 C C . PHE F 1 77 ? 39.74060 -2.25035 102.87138 1.000 44.48057 80 PHE F C 1
ATOM 4442 O O . PHE F 1 77 ? 39.98579 -1.36341 103.70094 1.000 48.39229 80 PHE F O 1
ATOM 4450 N N . ILE F 1 78 ? 39.97059 -2.08526 101.56465 1.000 46.09005 81 ILE F N 1
ATOM 4451 C CA . ILE F 1 78 ? 40.41831 -0.79229 101.04458 1.000 43.86477 81 ILE F CA 1
ATOM 4452 C C . ILE F 1 78 ? 39.36849 0.27856 101.30727 1.000 44.83898 81 ILE F C 1
ATOM 4453 O O . ILE F 1 78 ? 39.69383 1.41271 101.68754 1.000 42.79752 81 ILE F O 1
ATOM 4458 N N . ARG F 1 79 ? 38.09382 -0.06189 101.09114 1.000 40.20091 82 ARG F N 1
ATOM 4459 C CA . ARG F 1 79 ? 37.01712 0.87491 101.38752 1.000 41.81253 82 ARG F CA 1
ATOM 4460 C C . ARG F 1 79 ? 37.05547 1.30436 102.84578 1.000 46.87739 82 ARG F C 1
ATOM 4461 O O . ARG F 1 79 ? 36.82209 2.47405 103.15779 1.000 47.81368 82 ARG F O 1
ATOM 4469 N N . GLN F 1 80 ? 37.30772 0.36180 103.75669 1.000 46.14201 83 GLN F N 1
ATOM 4470 C CA . GLN F 1 80 ? 37.42435 0.71629 105.16899 1.000 47.34893 83 GLN F CA 1
ATOM 4471 C C . GLN F 1 80 ? 38.60095 1.65526 105.41236 1.000 48.69224 83 GLN F C 1
ATOM 4472 O O . GLN F 1 80 ? 38.48729 2.63517 106.16233 1.000 48.81555 83 GLN F O 1
ATOM 4478 N N . LEU F 1 81 ? 39.75634 1.34761 104.81974 1.000 42.08897 84 LEU F N 1
ATOM 4479 C CA . LEU F 1 81 ? 40.92588 2.20667 105.00747 1.000 47.84873 84 LEU F CA 1
ATOM 4480 C C . LEU F 1 81 ? 40.63662 3.63429 104.55316 1.000 47.33801 84 LEU F C 1
ATOM 4481 O O . LEU F 1 81 ? 40.93371 4.60188 105.26784 1.000 47.99214 84 LEU F O 1
ATOM 4486 N N . ASN F 1 82 ? 40.05638 3.77912 103.35826 1.000 42.47439 85 ASN F N 1
ATOM 4487 C CA . ASN F 1 82 ? 39.71302 5.09979 102.83306 1.000 42.90247 85 ASN F CA 1
ATOM 4488 C C . ASN F 1 82 ? 38.63845 5.77979 103.67668 1.000 48.39796 85 ASN F C 1
ATOM 4489 O O . ASN F 1 82 ? 38.70339 6.99192 103.91531 1.000 52.98991 85 ASN F O 1
ATOM 4494 N N . LEU F 1 83 ? 37.63223 5.01670 104.11611 1.000 47.65151 86 LEU F N 1
ATOM 4495 C CA . LEU F 1 83 ? 36.53111 5.56586 104.90305 1.000 48.35151 86 LEU F CA 1
ATOM 4496 C C . LEU F 1 83 ? 37.02359 6.23064 106.17622 1.000 54.69970 86 LEU F C 1
ATOM 4497 O O . LEU F 1 83 ? 36.45118 7.23299 106.62079 1.000 54.26534 86 LEU F O 1
ATOM 4502 N N . TYR F 1 84 ? 38.08132 5.69750 106.76904 1.000 52.78724 87 TYR F N 1
ATOM 4503 C CA . TYR F 1 84 ? 38.64660 6.24690 107.98699 1.000 53.10713 87 TYR F CA 1
ATOM 4504 C C . TYR F 1 84 ? 39.76066 7.24391 107.70413 1.000 56.00345 87 TYR F C 1
ATOM 4505 O O . TYR F 1 84 ? 40.49730 7.61524 108.62415 1.000 60.39969 87 TYR F O 1
ATOM 4514 N N . GLY F 1 85 ? 39.91865 7.66213 106.45193 1.000 53.98615 88 GLY F N 1
ATOM 4515 C CA . GLY F 1 85 ? 40.82069 8.74666 106.13702 1.000 59.97658 88 GLY F CA 1
ATOM 4516 C C . GLY F 1 85 ? 42.21729 8.33382 105.74185 1.000 59.91145 88 GLY F C 1
ATOM 4517 O O . GLY F 1 85 ? 43.07843 9.20557 105.57726 1.000 66.22557 88 GLY F O 1
ATOM 4518 N N . PHE F 1 86 ? 42.47856 7.04141 105.59081 1.000 52.57719 89 PHE F N 1
ATOM 4519 C CA . PHE F 1 86 ? 43.78555 6.61280 105.11645 1.000 57.60748 89 PHE F CA 1
ATOM 4520 C C . PHE F 1 86 ? 43.92526 6.92372 103.63365 1.000 57.28196 89 PHE F C 1
ATOM 4521 O O . PHE F 1 86 ? 42.95266 6.85588 102.87669 1.000 54.45130 89 PHE F O 1
ATOM 4529 N N . ARG F 1 87 ? 45.13819 7.29419 103.21975 1.000 59.44051 90 ARG F N 1
ATOM 4530 C CA . ARG F 1 87 ? 45.40416 7.58507 101.81980 1.000 61.95225 90 ARG F CA 1
ATOM 4531 C C . ARG F 1 87 ? 46.61462 6.79754 101.33846 1.000 63.20193 90 ARG F C 1
ATOM 4532 O O . ARG F 1 87 ? 47.54657 6.52292 102.09919 1.000 61.73821 90 ARG F O 1
ATOM 4540 N N . LYS F 1 88 ? 46.58932 6.45529 100.05309 1.000 56.00608 91 LYS F N 1
ATOM 4541 C CA . LYS F 1 88 ? 47.69292 5.76151 99.40556 1.000 59.58571 91 LYS F CA 1
ATOM 4542 C C . LYS F 1 88 ? 48.88405 6.69069 99.18075 1.000 73.94994 91 LYS F C 1
ATOM 4543 O O . LYS F 1 88 ? 48.72602 7.88883 98.93193 1.000 78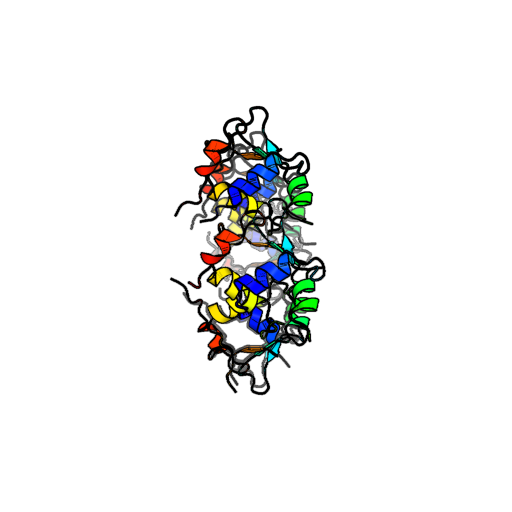.03272 91 LYS F O 1
ATOM 4549 N N . VAL F 1 89 ? 50.09264 6.12310 99.26381 1.000 79.04494 92 VAL F N 1
ATOM 4550 C CA . VAL F 1 89 ? 51.32821 6.85722 98.99670 1.000 84.22971 92 VAL F CA 1
ATOM 4551 C C . VAL F 1 89 ? 52.27394 6.00698 98.15526 1.000 81.63406 92 VAL F C 1
ATOM 4552 O O . VAL F 1 89 ? 52.04499 4.82020 97.91398 1.000 78.80168 92 VAL F O 1
ATOM 4556 N N . VAL F 1 90 ? 53.34372 6.65390 97.70006 1.000 91.33017 93 VAL F N 1
ATOM 4557 C CA . VAL F 1 90 ? 54.45017 6.01355 96.99813 1.000 95.02536 93 VAL F CA 1
ATOM 4558 C C . VAL F 1 90 ? 55.25646 5.14041 97.95592 1.000 96.81435 93 VAL F C 1
ATOM 4559 O O . VAL F 1 90 ? 55.14363 5.27243 99.17756 1.000 91.27681 93 VAL F O 1
ATOM 4563 N N . GLY F 1 103 ? 53.43473 -10.13588 95.80232 1.000 96.30008 106 GLY F N 1
ATOM 4564 C CA . GLY F 1 103 ? 52.68191 -9.35878 94.83364 1.000 99.37887 106 GLY F CA 1
ATOM 4565 C C . GLY F 1 103 ? 52.81012 -7.85845 95.02652 1.000 101.00298 106 GLY F C 1
ATOM 4566 O O . GLY F 1 103 ? 53.90223 -7.35579 95.29290 1.000 104.40843 106 GLY F O 1
ATOM 4567 N N . PRO F 1 104 ? 51.69644 -7.13601 94.88670 1.000 98.24134 107 PRO F N 1
ATOM 4568 C CA . PRO F 1 104 ? 51.72880 -5.67576 95.06674 1.000 94.31234 107 PRO F CA 1
ATOM 4569 C C . PRO F 1 104 ? 51.74599 -5.29334 96.54289 1.000 87.66001 107 PRO F C 1
ATOM 4570 O O . PRO F 1 104 ? 50.97136 -5.82190 97.34552 1.000 86.09070 107 PRO F O 1
ATOM 4574 N N . LEU F 1 105 ? 52.63459 -4.35990 96.89471 1.000 82.82880 108 LEU F N 1
ATOM 4575 C CA . LEU F 1 105 ? 52.75624 -3.84926 98.25879 1.000 79.94348 108 LEU F CA 1
ATOM 4576 C C . LEU F 1 105 ? 52.09724 -2.47472 98.32451 1.000 78.50792 108 LEU F C 1
ATOM 4577 O O . LEU F 1 105 ? 52.61862 -1.50047 97.77276 1.000 79.00450 108 LEU F O 1
ATOM 4582 N N . HIS F 1 106 ? 50.96465 -2.39826 99.01615 1.000 73.43512 109 HIS F N 1
ATOM 4583 C CA . HIS F 1 106 ? 50.26735 -1.14104 99.24787 1.000 72.19098 109 HIS F CA 1
ATOM 4584 C C . HIS F 1 106 ? 50.81714 -0.41814 100.47124 1.000 70.98995 109 HIS F C 1
ATOM 4585 O O . HIS F 1 106 ? 51.13545 -1.04052 101.48723 1.000 68.47107 109 HIS F O 1
ATOM 4592 N N . HIS F 1 107 ? 50.91763 0.90537 100.36724 1.000 67.15425 110 HIS F N 1
ATOM 4593 C CA . HIS F 1 107 ? 51.44276 1.75350 101.43240 1.000 70.81732 110 HIS F CA 1
ATOM 4594 C C . HIS F 1 107 ? 50.37937 2.78981 101.76449 1.000 64.46004 110 HIS F C 1
ATOM 4595 O O . HIS F 1 107 ? 50.11787 3.69735 100.96658 1.000 63.89901 110 HIS F O 1
ATOM 4602 N N . PHE F 1 108 ? 49.76889 2.65370 102.93802 1.000 63.24890 111 PHE F N 1
ATOM 4603 C CA . PHE F 1 108 ? 48.71058 3.55838 103.36067 1.000 59.61850 111 PHE F CA 1
ATOM 4604 C C . PHE F 1 108 ? 49.15364 4.38939 104.55711 1.000 64.33730 111 PHE F C 1
ATOM 4605 O O . PHE F 1 108 ? 50.02194 3.98316 105.33303 1.000 66.26462 111 PHE F O 1
ATOM 4613 N N . HIS F 1 109 ? 48.52187 5.55464 104.71717 1.000 62.62819 112 HIS F N 1
ATOM 4614 C CA . HIS F 1 109 ? 48.88121 6.45679 105.80314 1.000 68.87084 112 HIS F CA 1
ATOM 4615 C C . HIS F 1 109 ? 47.69912 7.31928 106.23546 1.000 66.09262 112 HIS F C 1
ATOM 4616 O O . HIS F 1 109 ? 46.81287 7.64238 105.43968 1.000 61.05164 112 HIS F O 1
ATOM 4623 N N . ASN F 1 110 ? 47.72557 7.71633 107.51369 1.000 64.50715 113 ASN F N 1
ATOM 4624 C CA . ASN F 1 110 ? 46.77032 8.59371 108.17297 1.000 63.29020 113 ASN F CA 1
ATOM 4625 C C . ASN F 1 110 ? 47.54235 9.35939 109.24178 1.000 72.91283 113 ASN F C 1
ATOM 4626 O O . ASN F 1 110 ? 48.25037 8.72168 110.03618 1.000 68.53115 113 ASN F O 1
ATOM 4631 N N . PRO F 1 111 ? 47.41736 10.69162 109.31246 1.000 71.63719 114 PRO F N 1
ATOM 4632 C CA . PRO F 1 111 ? 48.15883 11.44475 110.34585 1.000 73.54793 114 PRO F CA 1
ATOM 4633 C C . PRO F 1 111 ? 47.85865 10.99341 111.76273 1.000 77.68369 114 PRO F C 1
ATOM 4634 O O . PRO F 1 111 ? 48.69020 11.20121 112.65517 1.000 77.08310 114 PRO F O 1
ATOM 4638 N N . HIS F 1 112 ? 46.70460 10.38021 112.00197 1.000 73.95135 115 HIS F N 1
ATOM 4639 C CA . HIS F 1 112 ? 46.30401 9.96790 113.33721 1.000 74.21585 115 HIS F CA 1
ATOM 4640 C C . HIS F 1 112 ? 46.61502 8.50431 113.61649 1.000 71.24692 115 HIS F C 1
ATOM 4641 O O . HIS F 1 112 ? 46.12514 7.95426 114.60715 1.000 77.28531 115 HIS F O 1
ATOM 4648 N N . PHE F 1 113 ? 47.40244 7.85790 112.75893 1.000 74.41805 116 PHE F N 1
ATOM 4649 C CA . PHE F 1 113 ? 47.79248 6.45902 112.92876 1.000 72.76571 116 PHE F CA 1
ATOM 4650 C C . PHE F 1 113 ? 49.31511 6.37425 112.86592 1.000 77.06572 116 PHE F C 1
ATOM 4651 O O . PHE F 1 113 ? 49.88666 6.19795 111.78682 1.000 68.73401 116 PHE F O 1
ATOM 4659 N N . ARG F 1 114 ? 49.97025 6.50097 114.01833 1.000 72.57577 117 ARG F N 1
ATOM 4660 C CA . ARG F 1 114 ? 51.42555 6.50902 114.07966 1.000 81.01365 117 ARG F CA 1
ATOM 4661 C C . ARG F 1 114 ? 51.86520 5.77634 115.33669 1.000 84.96033 117 ARG F C 1
ATOM 4662 O O . ARG F 1 114 ? 51.25062 5.92111 116.39707 1.000 85.14828 117 ARG F O 1
ATOM 4670 N N . ARG F 1 115 ? 52.93357 4.98714 115.19791 1.000 82.96148 118 ARG F N 1
ATOM 4671 C CA . ARG F 1 115 ? 53.34027 4.06147 116.25031 1.000 85.05515 118 ARG F CA 1
ATOM 4672 C C . ARG F 1 115 ? 53.62819 4.78390 117.56103 1.000 84.37325 118 ARG F C 1
ATOM 4673 O O . ARG F 1 115 ? 53.18005 4.35152 118.62815 1.000 88.75801 118 ARG F O 1
ATOM 4681 N N . ASP F 1 116 ? 54.36067 5.89094 117.50793 1.000 89.51055 119 ASP F N 1
ATOM 4682 C CA . ASP F 1 116 ? 54.78833 6.55113 118.73363 1.000 93.14412 119 ASP F CA 1
ATOM 4683 C C . ASP F 1 116 ? 53.75657 7.53215 119.28163 1.000 93.59222 119 ASP F C 1
ATOM 4684 O O . ASP F 1 116 ? 54.05694 8.24780 120.24134 1.000 98.13499 119 ASP F O 1
ATOM 4689 N N . GLN F 1 117 ? 52.55719 7.59120 118.70471 1.000 92.47169 120 GLN F N 1
ATOM 4690 C CA . GLN F 1 117 ? 51.48368 8.44182 119.22428 1.000 92.05926 120 GLN F CA 1
ATOM 4691 C C . GLN F 1 117 ? 50.15243 7.70180 119.16647 1.000 84.39516 120 GLN F C 1
ATOM 4692 O O . GLN F 1 117 ? 49.25836 8.05775 118.39153 1.000 81.83348 120 GLN F O 1
ATOM 4698 N N . PRO F 1 118 ? 49.97372 6.67489 120.00502 1.000 77.07572 121 PRO F N 1
ATOM 4699 C CA . PRO F 1 118 ? 48.68412 5.95852 120.02080 1.000 8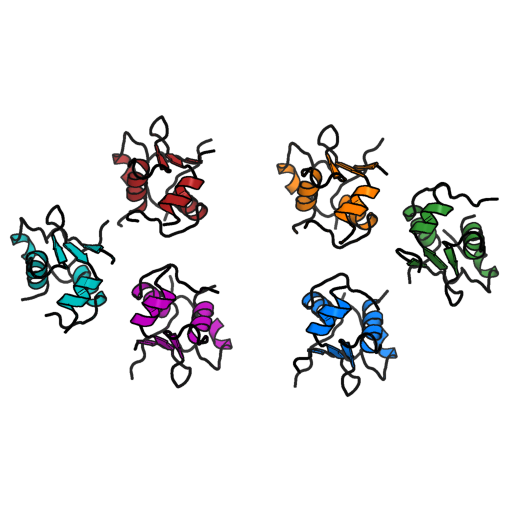0.02768 121 PRO F CA 1
ATOM 4700 C C . PRO F 1 118 ? 47.50882 6.80340 120.49218 1.000 75.03816 121 PRO F C 1
ATOM 4701 O O . PRO F 1 118 ? 46.36554 6.50754 120.12098 1.000 77.65817 121 PRO F O 1
ATOM 4705 N N . GLN F 1 119 ? 47.75062 7.86167 121.26702 1.000 78.50576 122 GLN F N 1
ATOM 4706 C CA . GLN F 1 119 ? 46.65776 8.69525 121.75442 1.000 76.98574 122 GLN F CA 1
ATOM 4707 C C . GLN F 1 119 ? 45.88796 9.35752 120.62051 1.000 76.02734 122 GLN F C 1
ATOM 4708 O O . GLN F 1 119 ? 44.76360 9.82268 120.83829 1.000 73.81152 122 GLN F O 1
ATOM 4714 N N . LEU F 1 120 ? 46.46395 9.40827 119.41685 1.000 70.83613 123 LEU F N 1
ATOM 4715 C CA . LEU F 1 120 ? 45.77691 9.99176 118.27366 1.000 71.91101 123 LEU F CA 1
ATOM 4716 C C . LEU F 1 120 ? 44.70015 9.08297 117.69111 1.000 72.40316 123 LEU F C 1
ATOM 4717 O O . LEU F 1 120 ? 43.86508 9.56497 116.91581 1.000 72.55899 123 LEU F O 1
ATOM 4722 N N . LEU F 1 121 ? 44.68964 7.78954 118.03806 1.000 69.39184 124 LEU F N 1
ATOM 4723 C CA . LEU F 1 121 ? 43.71585 6.88783 117.42422 1.000 71.61096 124 LEU F CA 1
ATOM 4724 C C . LEU F 1 121 ? 42.28211 7.31176 117.69083 1.000 68.11056 124 LEU F C 1
ATOM 4725 O O . LEU F 1 121 ? 41.39248 6.96932 116.90645 1.000 68.44794 124 LEU F O 1
ATOM 4730 N N . VAL F 1 122 ? 42.04484 8.05840 118.77034 1.000 64.96506 125 VAL F N 1
ATOM 4731 C CA . VAL F 1 122 ? 40.70646 8.52277 119.10488 1.000 70.63372 125 VAL F CA 1
ATOM 4732 C C . VAL F 1 122 ? 40.13896 9.39844 117.99737 1.000 71.97850 125 VAL F C 1
ATOM 4733 O O . VAL F 1 122 ? 38.91639 9.48310 117.83571 1.000 80.28133 125 VAL F O 1
ATOM 4737 N N . HIS F 1 123 ? 41.00302 10.00584 117.18361 1.000 72.68879 126 HIS F N 1
ATOM 4738 C CA . HIS F 1 123 ? 40.55845 10.87773 116.10488 1.000 72.25867 126 HIS F CA 1
ATOM 4739 C C . HIS F 1 123 ? 40.15204 10.12318 114.84673 1.000 70.16480 126 HIS F C 1
ATOM 4740 O O . HIS F 1 123 ? 39.65765 10.75063 113.90219 1.000 74.42203 126 HIS F O 1
ATOM 4747 N N . LEU F 1 124 ? 40.36497 8.81216 114.79038 1.000 67.54133 127 LEU F N 1
ATOM 4748 C CA . LEU F 1 124 ? 39.97804 8.04773 113.61252 1.000 69.65640 127 LEU F CA 1
ATOM 4749 C C . LEU F 1 124 ? 38.46208 7.89285 113.61038 1.000 71.40302 127 LEU F C 1
ATOM 4750 O O . LEU F 1 124 ? 37.88903 7.28376 114.52084 1.000 69.83008 127 LEU F O 1
ATOM 4755 N N . LYS F 1 125 ? 37.81977 8.41373 112.56984 1.000 69.32298 128 LYS F N 1
ATOM 4756 C CA . LYS F 1 125 ? 36.36910 8.43490 112.46927 1.000 71.96882 128 LYS F CA 1
ATOM 4757 C C . LYS F 1 125 ? 35.96374 8.05194 111.05759 1.000 68.93906 128 LYS F C 1
ATOM 4758 O O . LYS F 1 125 ? 36.71987 8.25169 110.10368 1.000 71.58458 128 LYS F O 1
ATOM 4764 N N . ARG F 1 126 ? 34.75266 7.51851 110.93120 1.000 67.75229 129 ARG F N 1
ATOM 4765 C CA . ARG F 1 126 ? 34.18866 7.26382 109.61485 1.000 70.01036 129 ARG F CA 1
ATOM 4766 C C . ARG F 1 126 ? 33.81177 8.56982 108.92437 1.000 73.39021 129 ARG F C 1
ATOM 4767 O O . ARG F 1 126 ? 33.39014 9.53401 109.57021 1.000 78.17503 129 ARG F O 1
ATOM 4775 N N . LEU F 1 127 ? 33.98456 8.58985 107.60239 1.000 72.85886 130 LEU F N 1
ATOM 4776 C CA . LEU F 1 127 ? 33.64809 9.72336 106.73087 1.000 80.78491 130 LEU F CA 1
ATOM 4777 C C . LEU F 1 127 ? 34.48328 10.97133 107.01426 1.000 81.93447 130 LEU F C 1
ATOM 4778 O O . LEU F 1 127 ? 34.73494 11.77774 106.11018 1.000 79.09213 130 LEU F O 1
#

Foldseek 3Di:
DPVVLVLLVCLQPDVVNVQWHADPQQFKIWGQVVSCLVPAQPPVHHDPHSDVVVVVVVCVQQPWDFDPDNVITIIGDRQRGDVCVVSSVPRDGDD/DDDPLVLLLCLQPDVVNVQWYADPQQFKIKGDVVSCLVPAQDPVVSHDPHSDVVVVVVVCVQQPWDFDDPVITIIGHRLRGDVCVVSSVVTDGDD/DVLVLLLCLQPDVVNVQWHAPPVFFWIKGDVVLCLCCAQDPNVDDHDPHSDVVVVVVVCVQQPWDFPVDPDDITIIGDNQNGDVCVVSSVVGDD/DCPCVLVLLVCLAPDVVNVQWHADPQQFKIWGDVVSCLVPAQPDDDSRDPHNDVVVVVVVCVQQPWDFDVVITIIGDRLGGDVCVVSSVPGDGDD/DDDLVLLLCLQPDVVNVQWHADPQQFKIHGDVVSCLVQAQDDVVHSHDPHSDVVVVVVVCVQQPWDFDDVNTIIGDRLRGDVCVVSSVVGDGDDD/DDDLVVLVCLQPDVVNPQWHADPQQFKIKGDVVSCLVPCLPPVPPHSDVVVVVVVCVQQPWDFDDVDITIIGDNLGGDVCVVSSVVRDGD